Protein AF-A0A699ZE80-F1 (afdb_monomer)

Radius of gyration: 37.8 Å; Cα contacts (8 Å, |Δi|>4): 575; chains: 1; bounding box: 116×51×112 Å

Nearest PDB structures (foldseek):
  4u6u-assembly2_D  TM=6.918E-01  e=7.369E-02  Kluyveromyces lactis
  7l5e-assembly1_C  TM=1.683E-01  e=4.885E-02  Saccharomyces cerevisiae
  6q82-assembly1_A  TM=1.483E-01  e=2.665E+00  Saccharomyces cerevisiae S288C
  6w2r-assembly4_D  TM=2.252E-01  e=9.498E+00  synthetic construct

Mean predicted aligned error: 16.9 Å

Solvent-accessible surface area (backbone atoms only — not comparable to full-atom values): 31703 Å² total; per-residue (Å²): 132,82,75,77,85,69,81,75,60,54,49,60,53,28,34,53,55,40,56,50,52,56,53,53,76,74,46,94,58,92,87,40,70,70,54,57,57,50,48,54,49,51,53,53,50,49,53,52,50,50,51,55,32,48,53,38,29,54,54,11,52,77,66,69,32,61,67,42,33,45,52,23,50,46,24,29,48,38,55,78,34,41,55,61,54,51,54,51,50,55,51,51,45,47,51,52,37,48,51,36,47,50,54,32,67,32,50,78,77,42,66,65,52,79,59,37,42,58,58,30,36,59,71,69,70,47,80,79,86,66,101,67,82,68,67,94,62,73,59,55,59,32,52,52,47,35,58,47,28,50,49,53,26,45,50,42,48,36,52,43,45,51,42,47,33,52,51,50,56,38,28,67,71,40,51,44,94,84,82,61,50,47,48,36,66,73,66,35,55,98,91,51,73,53,69,35,55,56,49,47,58,50,47,38,48,51,49,22,53,55,42,48,60,49,52,47,93,38,98,86,48,37,43,59,34,44,42,48,30,68,42,36,56,59,52,54,38,50,54,51,51,39,50,52,50,40,37,59,78,35,62,43,94,98,47,83,41,46,58,59,84,76,52,53,58,54,53,56,54,25,41,43,65,41,49,52,52,30,52,52,49,52,37,49,56,38,42,50,31,36,41,69,21,43,74,69,45,102,85,60,78,63,49,69,68,40,44,49,50,28,51,49,51,49,49,52,53,45,58,60,24,58,80,34,74,71,48,27,53,55,42,47,55,38,48,50,53,33,52,51,50,40,51,54,36,52,57,70,57,44,62,81,63,69,71,59,70,64,81,57,94,94,59,79,79,49,76,46,40,48,47,40,52,50,50,51,52,46,52,49,58,56,55,52,39,67,74,44,45,60,59,56,49,55,52,48,52,53,40,51,54,30,57,56,48,56,76,76,58,55,52,46,75,67,44,52,48,62,68,40,76,80,54,85,84,89,73,98,73,75,68,51,68,49,52,50,53,36,39,50,50,47,46,48,46,25,68,70,50,44,64,70,41,89,74,51,58,33,93,91,48,93,43,62,59,25,56,52,27,43,52,49,39,39,47,55,47,47,52,48,50,49,52,65,26,43,46,39,52,74,51,77,81,56,52,78,42,75,67,29,51,50,51,52,54,45,42,49,50,53,48,50,49,41,34,37,77,40,46,35,60,51,83,79,51,48,62,41,45,48,28,49,53,34,50,59,55,51,77,75,47,55,78,83,56,50,84,74,38,76,52,59,76,59,42,58,70,71,48,52,51,34,45,51,55,25,46,52,70,57,58,68,82,67,85,82,128

Organism: Haematococcus lacustris (NCBI:txid44745)

Secondary structure (DSSP, 8-state):
-PPP-----HHHHHHHHHHHHHHHHHS--TT-HHHHHHHHHHHHHHHHHHHHHHHHHHHHHHTT-HHHHHHHHHHHHHTT-HHHHHHHHHHHHHHHHHHHHHHHH-HHHHT--HHHHHHHHHHTT----SS-PPPTTHHHHHHHHHHHHHHHHHHHHHHHHHHHHHHHHHHHH-B-TTT--BHHHHHS-TTSPPHHHHHHHHHHHHHHHHHHHHHS--TTTHHHHHHHHHTHHHHHHHHHHHHHHHHHHH--TTS--SS-TTHHHHHHHTTHHHHHHHHHHHHHHHHHHHHHH----TT-PPPHHHHHHHHHHHHHHHHHTTTSHHHHHHHHHHHHHHHHHHHHHHHHHS--SHHHH---TT-PPPHHHHHHHHHHHHHHHHHHHHTTHHHHHHHHHHHHHHHHGGGGS--SHHHHHHHHTTSSS--S-SPPHHHHHHHHHHHHHHHHTGGGSSS-SBTTB--HHHHHHHHHHHHHHHHHHHHHHHHHHHT-S----HHHHHHHHHHHHHHHHHHHHHT--GGGG-HHHHHHHHHHHHHHS-HHHHTT-GGGGGS-HHHHHHHHHHHHTTS--PPP-

pLDDT: mean 79.64, std 15.74, range [30.47, 97.5]

Structure (mmCIF, N/CA/C/O backbone):
data_AF-A0A699ZE80-F1
#
_entry.id   AF-A0A699ZE80-F1
#
loop_
_atom_site.group_PDB
_atom_site.id
_atom_site.type_symbol
_atom_site.label_atom_id
_atom_site.label_alt_id
_atom_site.label_comp_id
_atom_site.label_asym_id
_atom_site.label_entity_id
_atom_site.label_seq_id
_atom_site.pdbx_PDB_ins_code
_atom_site.Cartn_x
_atom_site.Cartn_y
_atom_site.Cartn_z
_atom_site.occupancy
_atom_site.B_iso_or_equiv
_atom_site.auth_seq_id
_atom_site.auth_comp_id
_atom_site.auth_asym_id
_atom_site.auth_atom_id
_atom_site.pdbx_PDB_model_num
ATOM 1 N N . MET A 1 1 ? -26.820 20.367 56.485 1.00 33.31 1 MET A N 1
ATOM 2 C CA . MET A 1 1 ? -25.662 19.453 56.418 1.00 33.31 1 MET A CA 1
ATOM 3 C C . MET A 1 1 ? -25.793 18.690 55.117 1.00 33.31 1 MET A C 1
ATOM 5 O O . MET A 1 1 ? -26.601 17.780 55.028 1.00 33.31 1 MET A O 1
ATOM 9 N N . THR A 1 2 ? -25.127 19.168 54.071 1.00 32.97 2 THR A N 1
ATOM 10 C CA . THR A 1 2 ? -25.056 18.485 52.777 1.00 32.97 2 THR A CA 1
ATOM 11 C C . THR A 1 2 ? -24.310 17.176 52.990 1.00 32.97 2 THR A C 1
ATOM 13 O O . THR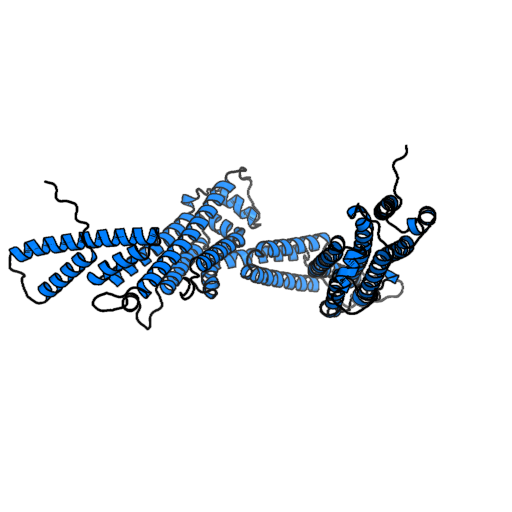 A 1 2 ? -23.172 17.200 53.460 1.00 32.97 2 THR A O 1
ATOM 16 N N . ALA A 1 3 ? -24.976 16.049 52.736 1.00 30.47 3 ALA A N 1
ATOM 17 C CA . ALA A 1 3 ? -24.352 14.738 52.813 1.00 30.47 3 ALA A CA 1
ATOM 18 C C . ALA A 1 3 ? -23.072 14.742 51.956 1.00 30.47 3 ALA A C 1
ATOM 20 O O . ALA A 1 3 ? -23.092 15.307 50.857 1.00 30.47 3 ALA A O 1
ATOM 21 N N . PRO A 1 4 ? -21.954 14.174 52.441 1.00 36.81 4 PRO A N 1
ATOM 22 C CA . PRO A 1 4 ? -20.787 13.986 51.596 1.00 36.81 4 PRO A CA 1
ATOM 23 C C . PRO A 1 4 ? -21.235 13.168 50.384 1.00 36.81 4 PRO A C 1
ATOM 25 O O . PRO A 1 4 ? -21.948 12.179 50.547 1.00 36.81 4 PRO A O 1
ATOM 28 N N . THR A 1 5 ? -20.860 13.596 49.180 1.00 41.50 5 THR A N 1
ATOM 29 C CA . THR A 1 5 ? -21.038 12.833 47.941 1.00 41.50 5 THR A CA 1
ATOM 30 C C . THR A 1 5 ? -20.258 11.530 48.079 1.00 41.50 5 THR A C 1
ATOM 32 O O . THR A 1 5 ? -19.091 11.446 47.700 1.00 41.50 5 THR A O 1
ATOM 35 N N . SER A 1 6 ? -20.870 10.533 48.715 1.00 46.28 6 SER A N 1
ATOM 36 C CA . SER A 1 6 ? -20.367 9.174 48.780 1.00 46.28 6 SER A CA 1
ATOM 37 C C . SER A 1 6 ? -20.210 8.718 47.341 1.00 46.28 6 SER A C 1
ATOM 39 O O . SER A 1 6 ? -21.199 8.672 46.609 1.00 46.28 6 SER A O 1
ATOM 41 N N . THR A 1 7 ? -18.979 8.444 46.917 1.00 60.72 7 THR A N 1
ATOM 42 C CA . THR A 1 7 ? -18.695 7.816 45.625 1.00 60.72 7 THR A CA 1
ATOM 43 C C . THR A 1 7 ? -19.565 6.574 45.513 1.00 60.72 7 THR A C 1
ATOM 45 O O . THR A 1 7 ? -19.347 5.607 46.246 1.00 60.72 7 THR A O 1
ATOM 48 N N . LEU A 1 8 ? -20.600 6.649 44.678 1.00 68.88 8 LEU A N 1
ATOM 49 C CA . LEU A 1 8 ? -21.553 5.567 44.492 1.00 68.88 8 LEU A CA 1
ATOM 50 C C . LEU A 1 8 ? -20.787 4.340 43.989 1.00 68.88 8 LEU A C 1
ATOM 52 O O . LEU A 1 8 ? -20.080 4.410 42.985 1.00 68.88 8 LEU A O 1
ATOM 56 N N . ASP A 1 9 ? -20.917 3.216 44.689 1.00 84.06 9 ASP A N 1
ATOM 57 C CA . ASP A 1 9 ? -20.348 1.945 44.245 1.00 84.06 9 ASP A CA 1
ATOM 58 C C . ASP A 1 9 ? -21.250 1.363 43.147 1.00 84.06 9 ASP A C 1
ATOM 60 O O . ASP A 1 9 ? -22.188 0.607 43.415 1.00 84.06 9 ASP A O 1
ATOM 64 N N . LEU A 1 10 ? -21.005 1.797 41.906 1.00 87.44 10 LEU A N 1
ATOM 65 C CA . LEU A 1 10 ? -21.834 1.470 40.742 1.00 87.44 10 LEU A CA 1
ATOM 66 C C . LEU A 1 10 ? -22.014 -0.041 40.525 1.00 87.44 10 LEU A C 1
ATOM 68 O O . LEU A 1 10 ? -23.152 -0.458 40.307 1.00 87.44 10 LEU A O 1
ATOM 72 N N . PRO A 1 11 ? -20.969 -0.892 40.634 1.00 86.81 11 PRO A N 1
ATOM 73 C CA . PRO A 1 11 ? -21.143 -2.339 40.528 1.00 86.81 11 PRO A CA 1
ATOM 74 C C . PRO A 1 11 ? -22.107 -2.918 41.568 1.00 86.81 11 PRO A C 1
ATOM 76 O O . PRO A 1 11 ? -22.908 -3.793 41.232 1.00 86.81 11 PRO A O 1
ATOM 79 N N . LYS A 1 12 ? -22.058 -2.440 42.819 1.00 88.00 12 LYS A N 1
ATOM 80 C CA . LYS A 1 12 ? -22.982 -2.899 43.870 1.00 88.00 12 LYS A CA 1
ATOM 81 C C . LYS A 1 12 ? -24.406 -2.421 43.623 1.00 88.00 12 LYS A C 1
ATOM 83 O O . LYS A 1 12 ? -25.328 -3.218 43.759 1.00 88.00 12 LYS A O 1
ATOM 88 N N . ALA A 1 13 ? -24.580 -1.156 43.238 1.00 88.81 13 ALA A N 1
ATOM 89 C CA . ALA A 1 13 ? -25.892 -0.604 42.910 1.00 88.81 13 ALA A CA 1
ATOM 90 C C . ALA A 1 13 ? -26.557 -1.387 41.766 1.00 88.81 13 ALA A C 1
ATOM 92 O O . ALA A 1 13 ? -27.707 -1.793 41.892 1.00 88.81 13 ALA A O 1
ATOM 93 N N . ALA A 1 14 ? -25.806 -1.682 40.701 1.00 90.56 14 ALA A N 1
ATOM 94 C CA . ALA A 1 14 ? -26.273 -2.510 39.593 1.00 90.56 14 ALA A CA 1
ATOM 95 C C . ALA A 1 14 ? -26.729 -3.901 40.037 1.00 90.56 14 ALA A C 1
ATOM 97 O O . ALA A 1 14 ? -27.809 -4.341 39.656 1.00 90.56 14 ALA A O 1
ATOM 98 N N . LYS A 1 15 ? -25.938 -4.570 40.883 1.00 89.19 15 LYS A N 1
ATOM 99 C CA . LYS A 1 15 ? -26.291 -5.900 41.378 1.00 89.19 15 LYS A CA 1
ATOM 100 C C . LYS A 1 15 ? -27.582 -5.879 42.202 1.00 89.19 15 LYS A C 1
ATOM 102 O O . LYS A 1 15 ? -28.458 -6.699 41.966 1.00 89.19 15 LYS A O 1
ATOM 107 N N . LEU A 1 16 ? -27.721 -4.919 43.121 1.00 90.06 16 LEU A N 1
ATOM 108 C CA . LEU A 1 16 ? -28.933 -4.774 43.935 1.00 90.06 16 LEU A CA 1
ATOM 109 C C . LEU A 1 16 ? -30.175 -4.542 43.068 1.00 90.06 16 LEU A C 1
ATOM 111 O O . LEU A 1 16 ? -31.217 -5.126 43.335 1.00 90.06 16 LEU A O 1
ATOM 115 N N . ILE A 1 17 ? -30.063 -3.728 42.015 1.00 89.75 17 ILE A N 1
ATOM 116 C CA . ILE A 1 17 ? -31.164 -3.486 41.073 1.00 89.75 17 ILE A CA 1
ATOM 117 C C . ILE A 1 17 ? -31.599 -4.788 40.390 1.00 89.75 17 ILE A C 1
ATOM 119 O O . ILE A 1 17 ? -32.796 -5.039 40.266 1.00 89.75 17 ILE A O 1
ATOM 123 N N . THR A 1 18 ? -30.652 -5.618 39.958 1.00 88.50 18 THR A N 1
ATOM 124 C CA . THR A 1 18 ? -30.948 -6.903 39.308 1.00 88.50 18 THR A CA 1
ATOM 125 C C . THR A 1 18 ? -31.530 -7.918 40.284 1.00 88.50 18 THR A C 1
ATOM 127 O O . THR A 1 18 ? -32.530 -8.556 39.965 1.00 88.50 18 THR A O 1
ATOM 130 N N . ASP A 1 19 ? -30.987 -8.003 41.500 1.00 88.25 19 ASP A N 1
ATOM 131 C CA . ASP A 1 19 ? -31.519 -8.869 42.556 1.00 88.25 19 ASP A CA 1
ATOM 132 C C . ASP A 1 19 ? -32.973 -8.479 42.902 1.00 88.25 19 ASP A C 1
ATOM 134 O O . ASP A 1 19 ? -33.836 -9.350 43.014 1.00 88.25 19 ASP A O 1
ATOM 138 N N . ILE A 1 20 ? -33.282 -7.176 42.995 1.00 87.25 20 ILE A N 1
ATOM 139 C CA . ILE A 1 20 ? -34.652 -6.690 43.236 1.00 87.25 20 ILE A CA 1
ATOM 140 C C . ILE A 1 20 ? -35.581 -7.061 42.073 1.00 87.25 20 ILE A C 1
ATOM 142 O O . ILE A 1 20 ? -36.673 -7.572 42.311 1.00 87.25 20 ILE A O 1
ATOM 146 N N . LYS A 1 21 ? -35.148 -6.868 40.820 1.00 85.25 21 LYS A N 1
ATOM 147 C CA . LYS A 1 21 ? -35.933 -7.262 39.636 1.00 85.25 21 LYS A CA 1
ATOM 148 C C . LYS A 1 21 ? -36.210 -8.765 39.591 1.00 85.25 21 LYS A C 1
ATOM 150 O O . LYS A 1 21 ? -37.293 -9.167 39.181 1.00 85.25 21 LYS A O 1
ATOM 155 N N . ALA A 1 22 ? -35.256 -9.596 40.010 1.00 84.94 22 ALA A N 1
ATOM 156 C CA . ALA A 1 22 ? -35.443 -11.043 40.071 1.00 84.94 22 ALA A CA 1
ATOM 157 C C . ALA A 1 22 ? -36.482 -11.447 41.131 1.00 84.94 22 ALA A C 1
ATOM 159 O O . ALA A 1 22 ? -37.268 -12.366 40.899 1.00 84.94 22 ALA A O 1
ATOM 160 N N . VAL A 1 23 ? -36.514 -10.751 42.274 1.00 84.44 23 VAL A N 1
ATOM 161 C CA . VAL A 1 23 ? -37.529 -10.961 43.321 1.00 84.44 23 VAL A CA 1
ATOM 162 C C . VAL A 1 23 ? -38.911 -10.506 42.850 1.00 84.44 23 VAL A C 1
ATOM 164 O O . VAL A 1 23 ? -39.877 -11.245 43.035 1.00 84.44 23 VAL A O 1
ATOM 167 N N . ASP A 1 24 ? -38.998 -9.340 42.208 1.00 80.25 24 ASP A N 1
ATOM 168 C CA . ASP A 1 24 ? -40.243 -8.792 41.653 1.00 80.25 24 ASP A CA 1
ATOM 169 C C . ASP A 1 24 ? -40.823 -9.686 40.541 1.00 80.25 24 ASP A C 1
ATOM 171 O O . ASP A 1 24 ? -42.016 -9.949 40.500 1.00 80.25 24 ASP A O 1
ATOM 175 N N . ALA A 1 25 ? -39.977 -10.275 39.690 1.00 78.75 25 ALA A N 1
ATOM 176 C CA . ALA A 1 25 ? -40.425 -11.232 38.674 1.00 78.75 25 ALA A CA 1
ATOM 177 C C . ALA A 1 25 ? -40.926 -12.573 39.256 1.00 78.75 25 ALA A C 1
ATOM 179 O O . ALA A 1 25 ? -41.648 -13.309 38.581 1.00 78.75 25 ALA A O 1
ATOM 180 N N . GLY A 1 26 ? -40.519 -12.923 40.482 1.00 74.81 26 GLY A N 1
ATOM 181 C CA . GLY A 1 26 ? -40.865 -14.186 41.139 1.00 74.81 26 GLY A CA 1
ATOM 182 C C . GLY A 1 26 ? -42.180 -14.162 41.924 1.00 74.81 26 GLY A C 1
ATOM 183 O O . GLY A 1 26 ? -42.670 -15.226 42.307 1.00 74.81 26 GLY A O 1
ATOM 184 N N . MET A 1 27 ? -42.751 -12.983 42.184 1.00 75.19 27 MET A N 1
ATOM 185 C CA . MET A 1 27 ? -43.961 -12.807 42.992 1.00 75.19 27 MET A CA 1
ATOM 186 C C . MET A 1 27 ? -44.823 -11.667 42.436 1.00 75.19 27 MET A C 1
ATOM 188 O O . MET A 1 27 ? -44.313 -10.613 42.092 1.00 75.19 27 MET A O 1
ATOM 192 N N . ASP A 1 28 ? -46.143 -11.855 42.356 1.00 71.81 28 ASP A N 1
ATOM 193 C CA . ASP A 1 28 ? -47.038 -10.819 41.828 1.00 71.81 28 ASP A CA 1
ATOM 194 C C . ASP A 1 28 ? -47.339 -9.747 42.893 1.00 71.81 28 ASP A C 1
ATOM 196 O O . ASP A 1 28 ? -48.127 -9.972 43.816 1.00 71.81 28 ASP A O 1
ATOM 200 N N . PHE A 1 29 ? -46.697 -8.581 42.768 1.00 74.88 29 PHE A N 1
ATOM 201 C CA . PHE A 1 29 ? -46.868 -7.427 43.661 1.00 74.88 29 PHE A CA 1
ATOM 202 C C . PHE A 1 29 ? -47.689 -6.276 43.046 1.00 74.88 29 PHE A C 1
ATOM 204 O O . PHE A 1 29 ? -47.743 -5.186 43.618 1.00 74.88 29 PHE A O 1
ATOM 211 N N . THR A 1 30 ? -48.369 -6.499 41.912 1.00 68.19 30 THR A N 1
ATOM 212 C CA . THR A 1 30 ? -48.980 -5.441 41.073 1.00 68.19 30 THR A CA 1
ATOM 213 C C . THR A 1 30 ? -50.065 -4.566 41.726 1.00 68.19 30 THR A C 1
ATOM 215 O O . THR A 1 30 ? -50.454 -3.564 41.133 1.00 68.19 30 THR A O 1
ATOM 218 N N . ASN A 1 31 ? -50.525 -4.867 42.947 1.00 71.50 31 ASN A N 1
ATOM 219 C CA . ASN A 1 31 ? -51.572 -4.110 43.658 1.00 71.50 31 ASN A CA 1
ATOM 220 C C . ASN A 1 31 ? -51.124 -3.523 45.011 1.00 71.50 31 ASN A C 1
ATOM 222 O O . ASN A 1 31 ? -51.963 -3.212 45.857 1.00 71.50 31 ASN A O 1
ATOM 226 N N . ILE A 1 32 ? -49.816 -3.410 45.254 1.00 79.50 32 ILE A N 1
ATOM 227 C CA . ILE A 1 32 ? -49.281 -2.828 46.491 1.00 79.50 32 ILE A CA 1
ATOM 228 C C . ILE A 1 32 ? -48.733 -1.431 46.184 1.00 79.50 32 ILE A C 1
ATOM 230 O O . ILE A 1 32 ? -47.672 -1.308 45.579 1.00 79.50 32 ILE A O 1
ATOM 234 N N . ASP A 1 33 ? -49.423 -0.381 46.638 1.00 76.69 33 ASP A N 1
ATOM 235 C CA . ASP A 1 33 ? -49.076 1.024 46.343 1.00 76.69 33 ASP A CA 1
ATOM 236 C C . ASP A 1 33 ? -47.615 1.380 46.684 1.00 76.69 33 ASP A C 1
ATOM 238 O O . ASP A 1 33 ? -46.946 2.071 45.918 1.00 76.69 33 ASP A O 1
ATOM 242 N N . VAL A 1 34 ? -47.089 0.842 47.791 1.00 78.06 34 VAL A N 1
ATOM 243 C CA . VAL A 1 34 ? -45.687 1.034 48.213 1.00 78.06 34 VAL A CA 1
ATOM 244 C C . VAL A 1 34 ? -44.706 0.445 47.192 1.00 78.06 34 VAL A C 1
ATOM 246 O O . VAL A 1 34 ? -43.688 1.055 46.884 1.00 78.06 34 VAL A O 1
ATOM 249 N N . VAL A 1 35 ? -45.034 -0.715 46.613 1.00 78.19 35 VAL A N 1
ATOM 250 C CA . VAL A 1 35 ? -44.192 -1.368 45.600 1.00 78.19 35 VAL A CA 1
ATOM 251 C C . VAL A 1 35 ? -44.218 -0.580 44.292 1.00 78.19 35 VAL A C 1
ATOM 253 O O . VAL A 1 35 ? -43.193 -0.483 43.625 1.00 78.19 35 VAL A O 1
ATOM 256 N N . VAL A 1 36 ? -45.348 0.036 43.930 1.00 77.31 36 VAL A N 1
ATOM 257 C CA . VAL A 1 36 ? -45.452 0.877 42.724 1.00 77.31 36 VAL A CA 1
ATOM 258 C C . VAL A 1 36 ? -44.564 2.125 42.833 1.00 77.31 36 VAL A C 1
ATOM 260 O O . VAL A 1 36 ? -43.863 2.460 41.875 1.00 77.31 36 VAL A O 1
ATOM 263 N N . GLU A 1 37 ? -44.547 2.787 43.994 1.00 77.31 37 GLU A N 1
ATOM 264 C CA . GLU A 1 37 ? -43.677 3.946 44.253 1.00 77.31 37 GLU A CA 1
ATOM 265 C C . GLU A 1 37 ? -42.187 3.554 44.233 1.00 77.31 37 GLU A C 1
ATOM 267 O O . GLU A 1 37 ? -41.382 4.186 43.537 1.00 77.31 37 GLU A O 1
ATOM 272 N N . ASP A 1 38 ? -41.830 2.445 44.890 1.00 84.25 38 ASP A N 1
ATOM 273 C CA . ASP A 1 38 ? -40.461 1.916 44.893 1.00 84.25 38 ASP A CA 1
ATOM 274 C C . ASP A 1 38 ? -40.019 1.427 43.501 1.00 84.25 38 ASP A C 1
ATOM 276 O O . ASP A 1 38 ? -38.859 1.592 43.122 1.00 84.25 38 ASP A O 1
ATOM 280 N N . THR A 1 39 ? -40.935 0.900 42.682 1.00 82.38 39 THR A N 1
ATOM 281 C CA . THR A 1 39 ? -40.650 0.478 41.298 1.00 82.38 39 THR A CA 1
ATOM 282 C C . THR A 1 39 ? -40.230 1.664 40.434 1.00 82.38 39 THR A C 1
ATOM 284 O O . THR A 1 39 ? -39.253 1.568 39.683 1.00 82.38 39 THR A O 1
ATOM 287 N N . ALA A 1 40 ? -40.919 2.803 40.555 1.00 84.06 40 ALA A N 1
ATOM 288 C CA . ALA A 1 40 ? -40.547 4.026 39.846 1.00 84.06 40 ALA A CA 1
ATOM 289 C C . ALA A 1 40 ? -39.156 4.525 40.279 1.00 84.06 40 ALA A C 1
ATOM 291 O O . ALA A 1 40 ? -38.337 4.905 39.435 1.00 84.06 40 ALA A O 1
ATOM 292 N N . PHE A 1 41 ? -38.853 4.454 41.580 1.00 87.75 41 PHE A N 1
ATOM 293 C CA . PHE A 1 41 ? -37.524 4.763 42.108 1.00 87.75 41 PHE A CA 1
ATOM 294 C C . PHE A 1 41 ? -36.442 3.818 41.555 1.00 87.75 41 PHE A C 1
ATOM 296 O O . PHE A 1 41 ? -35.403 4.289 41.089 1.00 87.75 41 PHE A O 1
ATOM 303 N N . ILE A 1 42 ? -36.684 2.502 41.535 1.00 86.75 42 ILE A N 1
ATOM 304 C CA . ILE A 1 42 ? -35.738 1.499 41.016 1.00 86.75 42 ILE A CA 1
ATOM 305 C C . ILE A 1 42 ? -35.471 1.716 39.524 1.00 86.75 42 ILE A C 1
ATOM 307 O O . ILE A 1 42 ? -34.323 1.618 39.086 1.00 86.75 42 ILE A O 1
ATOM 311 N N . GLN A 1 43 ? -36.496 2.045 38.735 1.00 86.56 43 GLN A N 1
ATOM 312 C CA . GLN A 1 43 ? -36.331 2.363 37.314 1.00 86.56 43 GLN A CA 1
ATOM 313 C C . GLN A 1 43 ? -35.481 3.623 37.107 1.00 86.56 43 GLN A C 1
ATOM 315 O O . GLN A 1 43 ? -34.558 3.608 36.289 1.00 86.56 43 GLN A O 1
ATOM 320 N N . ALA A 1 44 ? -35.731 4.688 37.875 1.00 87.94 44 ALA A N 1
ATOM 321 C CA . ALA A 1 44 ? -34.932 5.912 37.817 1.00 87.94 44 ALA A CA 1
ATOM 322 C C . ALA A 1 44 ? -33.473 5.674 38.259 1.00 87.94 44 ALA A C 1
ATOM 324 O O . ALA A 1 44 ? -32.532 6.160 37.622 1.00 87.94 44 ALA A O 1
ATOM 325 N N . ALA A 1 45 ? -33.265 4.877 39.311 1.00 88.31 45 ALA A N 1
ATOM 326 C CA . ALA A 1 45 ? -31.939 4.476 39.770 1.00 88.31 45 ALA A CA 1
ATOM 327 C C . ALA A 1 45 ? -31.206 3.632 38.714 1.00 88.31 45 ALA A C 1
ATOM 329 O O . ALA A 1 45 ? -30.033 3.881 38.444 1.00 88.31 45 ALA A O 1
ATOM 330 N N . ALA A 1 46 ? -31.896 2.690 38.061 1.00 87.75 46 ALA A N 1
ATOM 331 C CA . ALA A 1 46 ? -31.339 1.889 36.972 1.00 87.75 46 ALA A CA 1
ATOM 332 C C . ALA A 1 46 ? -30.906 2.754 35.785 1.00 87.75 46 ALA A C 1
ATOM 334 O O . ALA A 1 46 ? -29.787 2.587 35.303 1.00 87.75 46 ALA A O 1
ATOM 335 N N . ALA A 1 47 ? -31.735 3.716 35.370 1.00 89.44 47 ALA A N 1
ATOM 336 C CA . ALA A 1 47 ? -31.381 4.666 34.318 1.00 89.44 47 ALA A CA 1
ATOM 337 C C . ALA A 1 47 ? -30.140 5.497 34.694 1.00 89.44 47 ALA A C 1
ATOM 339 O O . ALA A 1 47 ? -29.216 5.630 33.895 1.00 89.44 47 ALA A O 1
ATOM 340 N N . THR A 1 48 ? -30.067 5.974 35.941 1.00 90.62 48 THR A N 1
ATOM 341 C CA . THR A 1 48 ? -28.917 6.745 36.444 1.00 90.62 48 THR A CA 1
ATOM 342 C C . THR A 1 48 ? -27.629 5.913 36.454 1.00 90.62 48 THR A C 1
ATOM 344 O O . THR A 1 48 ? -26.575 6.385 36.030 1.00 90.62 48 THR A O 1
ATOM 347 N N . VAL A 1 49 ? -27.695 4.659 36.919 1.00 91.75 49 VAL A N 1
ATOM 348 C CA . VAL A 1 49 ? -26.538 3.747 36.940 1.00 91.75 49 VAL A CA 1
ATOM 349 C C . VAL A 1 49 ? -26.092 3.406 35.519 1.00 91.75 49 VAL A C 1
ATOM 351 O O . VAL A 1 49 ? -24.892 3.402 35.256 1.00 91.75 49 VAL A O 1
ATOM 354 N N . GLN A 1 50 ? -27.026 3.169 34.593 1.00 90.75 50 GLN A N 1
ATOM 355 C CA . GLN A 1 50 ? -26.720 2.935 33.178 1.00 90.75 50 GLN A CA 1
ATOM 356 C C . GLN A 1 50 ? -26.046 4.143 32.524 1.00 90.75 50 GLN A C 1
ATOM 358 O O . GLN A 1 50 ? -25.056 3.974 31.816 1.00 90.75 50 GLN A O 1
ATOM 363 N N . GLU A 1 51 ? -26.548 5.356 32.764 1.00 91.12 51 GLU A N 1
ATOM 364 C CA . GLU A 1 51 ? -25.976 6.586 32.212 1.00 91.12 51 GLU A CA 1
ATOM 365 C C . GLU A 1 51 ? -24.549 6.813 32.726 1.00 91.12 51 GLU A C 1
ATOM 367 O O . GLU A 1 51 ? -23.632 7.052 31.938 1.00 91.12 51 GLU A O 1
ATOM 372 N N . GLN A 1 52 ? -24.328 6.641 34.032 1.00 90.75 52 GLN A N 1
ATOM 373 C CA . GLN A 1 52 ? -22.996 6.751 34.628 1.00 90.75 52 GLN A CA 1
ATOM 374 C C . GLN A 1 52 ? -22.054 5.639 34.149 1.00 90.75 52 GLN A C 1
ATOM 376 O O . GLN A 1 52 ? -20.875 5.898 33.910 1.00 90.75 52 GLN A O 1
ATOM 381 N N . ALA A 1 53 ? -22.555 4.413 33.962 1.00 91.81 53 ALA A N 1
ATOM 382 C CA . ALA A 1 53 ? -21.779 3.307 33.407 1.00 91.81 53 ALA A CA 1
ATOM 383 C C . ALA A 1 53 ? -21.381 3.561 31.952 1.00 91.81 53 ALA A C 1
ATOM 385 O O . ALA A 1 53 ? -20.243 3.283 31.578 1.00 91.81 53 ALA A O 1
ATOM 386 N N . LYS A 1 54 ? -22.288 4.125 31.147 1.00 91.81 54 LYS A N 1
ATOM 387 C CA . LYS A 1 54 ? -22.012 4.505 29.761 1.00 91.81 54 LYS A CA 1
ATOM 388 C C . LYS A 1 54 ? -20.966 5.616 29.698 1.00 91.81 54 LYS A C 1
ATOM 390 O O . LYS A 1 54 ? -19.975 5.451 29.002 1.00 91.81 54 LYS A O 1
ATOM 395 N N . ALA A 1 55 ? -21.123 6.678 30.487 1.00 91.50 55 ALA A N 1
ATOM 396 C CA . ALA A 1 55 ? -20.139 7.758 30.555 1.00 91.50 55 ALA A CA 1
ATOM 397 C C . ALA A 1 55 ? -18.756 7.255 31.012 1.00 91.50 55 ALA A C 1
ATOM 399 O O . ALA A 1 55 ? -17.735 7.642 30.449 1.00 91.50 55 ALA A O 1
ATOM 400 N N . ALA A 1 56 ? -18.713 6.350 31.997 1.00 91.19 56 ALA A N 1
ATOM 401 C CA . ALA A 1 56 ? -17.469 5.731 32.453 1.00 91.19 56 ALA A CA 1
ATOM 402 C C . ALA A 1 56 ? -16.851 4.788 31.407 1.00 91.19 56 ALA A C 1
ATOM 404 O O . ALA A 1 56 ? -15.624 4.669 31.343 1.00 91.19 56 ALA A O 1
ATOM 405 N N . LEU A 1 57 ? -17.680 4.109 30.603 1.00 93.56 57 LEU A N 1
ATOM 406 C CA . LEU A 1 57 ? -17.219 3.307 29.475 1.00 93.56 57 LEU A CA 1
ATOM 407 C C . LEU A 1 57 ? -16.613 4.213 28.405 1.00 93.56 57 LEU A C 1
ATOM 409 O O . LEU A 1 57 ? -15.463 3.991 28.049 1.00 93.56 57 LEU A O 1
ATOM 413 N N . ASP A 1 58 ? -17.326 5.251 27.969 1.00 91.88 58 ASP A N 1
ATOM 414 C CA . ASP A 1 58 ? -16.863 6.210 26.960 1.00 91.88 58 ASP A CA 1
ATOM 415 C C . ASP A 1 58 ? -15.534 6.862 27.386 1.00 91.88 58 ASP A C 1
ATOM 417 O O . ASP A 1 58 ? -14.537 6.768 26.671 1.00 91.88 58 ASP A O 1
ATOM 421 N N . GLU A 1 59 ? -15.458 7.400 28.609 1.00 91.50 59 GLU A N 1
ATOM 422 C CA . GLU A 1 59 ? -14.222 7.981 29.157 1.00 91.50 59 GLU A CA 1
ATOM 423 C C . GLU A 1 59 ? -13.094 6.933 29.272 1.00 91.50 59 GLU A C 1
ATOM 425 O O . GLU A 1 59 ? -11.912 7.211 29.037 1.00 91.50 59 GLU A O 1
ATOM 430 N N . GLY A 1 60 ? -13.448 5.699 29.643 1.00 91.50 60 GLY A N 1
ATOM 431 C CA . GLY A 1 60 ? -12.519 4.579 29.719 1.00 91.50 60 GLY A CA 1
ATOM 432 C C . GLY A 1 60 ? -11.926 4.210 28.360 1.00 91.50 60 GLY A C 1
ATOM 433 O O . GLY A 1 60 ? -10.729 3.923 28.288 1.00 91.50 60 GLY A O 1
ATOM 434 N N . MET A 1 61 ? -12.740 4.246 27.306 1.00 92.94 61 MET A N 1
ATOM 435 C CA . MET A 1 61 ? -12.339 3.973 25.928 1.00 92.94 61 MET A CA 1
ATOM 436 C C . MET A 1 61 ? -11.472 5.107 25.370 1.00 92.94 61 MET A C 1
ATOM 438 O O . MET A 1 61 ? -10.405 4.832 24.825 1.00 92.94 61 MET A O 1
ATOM 442 N N . GLU A 1 62 ? -11.850 6.370 25.594 1.00 90.81 62 GLU A N 1
ATOM 443 C CA . GLU A 1 62 ? -11.067 7.548 25.184 1.00 90.81 62 GLU A CA 1
ATOM 444 C C . GLU A 1 62 ? -9.663 7.558 25.803 1.00 90.81 62 GLU A C 1
ATOM 446 O O . GLU A 1 62 ? -8.669 7.806 25.120 1.00 90.81 62 GLU A O 1
ATOM 451 N N . CYS A 1 63 ? -9.563 7.237 27.096 1.00 93.00 63 CYS A N 1
ATOM 452 C CA . CYS A 1 63 ? -8.286 7.190 27.809 1.00 93.00 63 CYS A CA 1
ATOM 453 C C . CYS A 1 63 ? -7.557 5.840 27.683 1.00 93.00 63 CYS A C 1
ATOM 455 O O . CYS A 1 63 ? -6.502 5.666 28.299 1.00 93.00 63 CYS A O 1
ATOM 457 N N . MET A 1 64 ? -8.118 4.861 26.960 1.00 91.25 64 MET A N 1
ATOM 458 C CA . MET A 1 64 ? -7.596 3.489 26.856 1.00 91.25 64 MET A CA 1
ATOM 459 C C . MET A 1 64 ? -7.276 2.860 28.229 1.00 91.25 64 MET A C 1
ATOM 461 O O . MET A 1 64 ? -6.265 2.169 28.412 1.00 91.25 64 MET A O 1
ATOM 465 N N . SER A 1 65 ? -8.133 3.113 29.224 1.00 94.38 65 SER A N 1
ATOM 466 C CA . SER A 1 65 ? -7.940 2.683 30.610 1.00 94.38 65 SER A CA 1
ATOM 467 C C . SER A 1 65 ? -8.617 1.344 30.887 1.00 94.38 65 SER A C 1
ATOM 469 O O . SER A 1 65 ? -9.835 1.260 31.053 1.00 94.38 65 SER A O 1
ATOM 471 N N . GLN A 1 66 ? -7.805 0.298 31.066 1.00 92.81 66 GLN A N 1
ATOM 472 C CA . GLN A 1 66 ? -8.296 -1.057 31.361 1.00 92.81 66 GLN A CA 1
ATOM 473 C C . GLN A 1 66 ? -9.144 -1.111 32.640 1.00 92.81 66 GLN A C 1
ATOM 475 O O . GLN A 1 66 ? -10.108 -1.870 32.713 1.00 92.81 66 GLN A O 1
ATOM 480 N N . ALA A 1 67 ? -8.796 -0.306 33.650 1.00 92.12 67 ALA A N 1
ATOM 481 C CA . ALA A 1 67 ? -9.510 -0.274 34.922 1.00 92.12 67 ALA A CA 1
ATOM 482 C C . ALA A 1 67 ? -10.911 0.336 34.773 1.00 92.12 67 ALA A C 1
ATOM 484 O O . ALA A 1 67 ? -11.878 -0.245 35.266 1.00 92.12 67 ALA A O 1
ATOM 485 N N . LYS A 1 68 ? -11.028 1.466 34.059 1.00 91.50 68 LYS A N 1
ATOM 486 C CA . LYS A 1 68 ? -12.314 2.141 33.824 1.00 91.50 68 LYS A CA 1
ATOM 487 C C . LYS A 1 68 ? -13.227 1.299 32.939 1.00 91.50 68 LYS A C 1
ATOM 489 O O . LYS A 1 68 ? -14.346 1.007 33.352 1.00 91.50 68 LYS A O 1
ATOM 494 N N . VAL A 1 69 ? -12.709 0.810 31.806 1.00 95.25 69 VAL A N 1
ATOM 495 C CA . VAL A 1 69 ? -13.446 -0.087 30.897 1.00 95.25 69 VAL A CA 1
ATOM 496 C C . VAL A 1 69 ? -13.892 -1.335 31.647 1.00 95.25 69 VAL A C 1
ATOM 498 O O . VAL A 1 69 ? -15.069 -1.673 31.649 1.00 95.25 69 VAL A O 1
ATOM 501 N N . GLY A 1 70 ? -12.983 -1.981 32.380 1.00 94.19 70 GLY A N 1
ATOM 502 C CA . GLY A 1 70 ? -13.328 -3.148 33.176 1.00 94.19 70 GLY A CA 1
ATOM 503 C C . GLY A 1 70 ? -14.425 -2.842 34.196 1.00 94.19 70 GLY A C 1
ATOM 504 O O . GLY A 1 70 ? -15.356 -3.633 34.337 1.00 94.19 70 GLY A O 1
ATOM 505 N N . SER A 1 71 ? -14.321 -1.740 34.943 1.00 92.88 71 SER A N 1
ATOM 506 C CA . SER A 1 71 ? -15.330 -1.339 35.935 1.00 92.88 71 SER A CA 1
ATOM 507 C C . SER A 1 71 ? -16.701 -1.119 35.292 1.00 92.88 71 SER A C 1
ATOM 509 O O . SER A 1 71 ? -17.680 -1.683 35.767 1.00 92.88 71 SER A O 1
ATOM 511 N N . ALA A 1 72 ? -16.764 -0.399 34.170 1.00 94.56 72 ALA A N 1
ATOM 512 C CA . ALA A 1 72 ? -18.006 -0.179 33.435 1.00 94.56 72 ALA A CA 1
ATOM 513 C C . ALA A 1 72 ? -18.615 -1.494 32.915 1.00 94.56 72 ALA A C 1
ATOM 515 O O . ALA A 1 72 ? -19.803 -1.737 33.110 1.00 94.56 72 ALA A O 1
ATOM 516 N N . LEU A 1 73 ? -17.801 -2.400 32.355 1.00 95.31 73 LEU A N 1
ATOM 517 C CA . LEU A 1 73 ? -18.274 -3.724 31.928 1.00 95.31 73 LEU A CA 1
ATOM 518 C C . LEU A 1 73 ? -18.833 -4.550 33.090 1.00 95.31 73 LEU A C 1
ATOM 520 O O . LEU A 1 73 ? -19.789 -5.289 32.899 1.00 95.31 73 LEU A O 1
ATOM 524 N N . GLN A 1 74 ? -18.279 -4.409 34.298 1.00 94.56 74 GLN A N 1
ATOM 525 C CA . GLN A 1 74 ? -18.828 -5.077 35.482 1.00 94.56 74 GLN A CA 1
ATOM 526 C C . GLN A 1 74 ? -20.219 -4.549 35.832 1.00 94.56 74 GLN A C 1
ATOM 528 O O . GLN A 1 74 ? -21.086 -5.330 36.208 1.00 94.56 74 GLN A O 1
ATOM 533 N N . VAL A 1 75 ? -20.435 -3.238 35.706 1.00 94.50 75 VAL A N 1
ATOM 534 C CA . VAL A 1 75 ? -21.750 -2.627 35.933 1.00 94.50 75 VAL A CA 1
ATOM 535 C C . VAL A 1 75 ? -22.761 -3.166 34.919 1.00 94.50 75 VAL A C 1
ATOM 537 O O . VAL A 1 75 ? -23.834 -3.604 35.318 1.00 94.50 75 VAL A O 1
ATOM 540 N N . PHE A 1 76 ? -22.401 -3.223 33.633 1.00 94.69 76 PHE A N 1
ATOM 541 C CA . PHE A 1 76 ? -23.278 -3.771 32.592 1.00 94.69 76 PHE A CA 1
ATOM 542 C C . PHE A 1 76 ? -23.516 -5.278 32.716 1.00 94.69 76 PHE A C 1
ATOM 544 O O . PHE A 1 76 ? -24.626 -5.729 32.447 1.00 94.69 76 PHE A O 1
ATOM 551 N N . PHE A 1 77 ? -22.517 -6.052 33.148 1.00 94.44 77 PHE A N 1
ATOM 552 C CA . PHE A 1 77 ? -22.687 -7.471 33.463 1.00 94.44 77 PHE A CA 1
ATOM 553 C C . PHE A 1 77 ? -23.679 -7.661 34.612 1.00 94.44 77 PHE A C 1
ATOM 555 O O . PHE A 1 77 ? -24.623 -8.425 34.476 1.00 94.44 77 PHE A O 1
ATOM 562 N N . ASN A 1 78 ? -23.530 -6.897 35.698 1.00 93.69 78 ASN A N 1
ATOM 563 C CA . ASN A 1 78 ? -24.436 -6.976 36.843 1.00 93.69 78 ASN A CA 1
ATOM 564 C C . ASN A 1 78 ? -25.870 -6.532 36.506 1.00 93.69 78 ASN A C 1
ATOM 566 O O . ASN A 1 78 ? -26.780 -6.926 37.221 1.00 93.69 78 ASN A O 1
ATOM 570 N N . LEU A 1 79 ? -26.071 -5.715 35.464 1.00 91.81 79 LEU A N 1
ATOM 571 C CA . LEU A 1 79 ? -27.384 -5.287 34.955 1.00 91.81 79 LEU A CA 1
ATOM 572 C C . LEU A 1 79 ? -27.971 -6.217 33.875 1.00 91.81 79 LEU A C 1
ATOM 574 O O . LEU A 1 79 ? -28.989 -5.857 33.283 1.00 91.81 79 LEU A O 1
ATOM 578 N N . ASP A 1 80 ? -27.322 -7.347 33.569 1.00 91.38 80 ASP A N 1
ATOM 579 C CA . ASP A 1 80 ? -27.670 -8.261 32.466 1.00 91.38 80 ASP A CA 1
ATOM 580 C C . ASP A 1 80 ? -27.735 -7.576 31.083 1.00 91.38 80 ASP A C 1
ATOM 582 O O . ASP A 1 80 ? -28.517 -7.939 30.206 1.00 91.38 80 ASP A O 1
ATOM 586 N N . GLN A 1 81 ? -26.902 -6.553 30.870 1.00 93.38 81 GLN A N 1
ATOM 587 C CA . GLN A 1 81 ? -26.901 -5.705 29.666 1.00 93.38 81 GLN A CA 1
ATOM 588 C C . GLN A 1 81 ? -25.540 -5.630 28.973 1.00 93.38 81 GLN A C 1
ATOM 590 O O . GLN A 1 81 ? -25.314 -4.769 28.121 1.00 93.38 81 GLN A O 1
ATOM 595 N N . LEU A 1 82 ? -24.621 -6.534 29.317 1.00 93.88 82 LEU A N 1
ATOM 596 C CA . LEU A 1 82 ? -23.260 -6.543 28.785 1.00 93.88 82 LEU A CA 1
ATOM 597 C C . LEU A 1 82 ? -23.234 -6.583 27.246 1.00 93.88 82 LEU A C 1
ATOM 599 O O . LEU A 1 82 ? -22.591 -5.732 26.633 1.00 93.88 82 LEU A O 1
ATOM 603 N N . SER A 1 83 ? -23.968 -7.511 26.624 1.00 93.88 83 SER A N 1
ATOM 604 C CA . SER A 1 83 ? -24.007 -7.652 25.160 1.00 93.88 83 SER A CA 1
ATOM 605 C C . SER A 1 83 ? -24.617 -6.427 24.481 1.00 93.88 83 SER A C 1
ATOM 607 O O . SER A 1 83 ? -24.025 -5.883 23.555 1.00 93.88 83 SER A O 1
ATOM 609 N N . GLN A 1 84 ? -25.731 -5.910 25.010 1.00 93.81 84 GLN A N 1
ATOM 610 C CA . GLN A 1 84 ? -26.384 -4.712 24.473 1.00 93.81 84 GLN A CA 1
ATOM 611 C C . GLN A 1 84 ? -25.472 -3.477 24.533 1.00 93.81 84 GLN A C 1
ATOM 613 O O . GLN A 1 84 ? -25.429 -2.696 23.579 1.00 93.81 84 GLN A O 1
ATOM 618 N N . ALA A 1 85 ? -24.743 -3.289 25.636 1.00 93.44 85 ALA A N 1
ATOM 619 C CA . ALA A 1 85 ? -23.823 -2.167 25.802 1.00 93.44 85 ALA A CA 1
ATOM 620 C C . ALA A 1 85 ? -22.646 -2.247 24.818 1.00 93.44 85 ALA A C 1
ATOM 622 O O . ALA A 1 85 ? -22.290 -1.244 24.199 1.00 93.44 85 ALA A O 1
ATOM 623 N N . VAL A 1 86 ? -22.079 -3.444 24.632 1.00 95.31 86 VAL A N 1
ATOM 624 C CA . VAL A 1 86 ? -20.989 -3.682 23.677 1.00 95.31 86 VAL A CA 1
ATOM 625 C C . VAL A 1 86 ? -21.463 -3.498 22.236 1.00 95.31 86 VAL A C 1
ATOM 627 O O . VAL A 1 86 ? -20.840 -2.736 21.501 1.00 95.31 86 VAL A O 1
ATOM 630 N N . ASP A 1 87 ? -22.588 -4.095 21.841 1.00 94.62 87 ASP A N 1
ATOM 631 C CA . ASP A 1 87 ? -23.140 -3.936 20.489 1.00 94.62 87 ASP A CA 1
ATOM 632 C C . ASP A 1 87 ? -23.469 -2.466 20.178 1.00 94.62 87 ASP A C 1
ATOM 634 O O . ASP A 1 87 ? -23.197 -1.981 19.078 1.00 94.62 87 ASP A O 1
ATOM 638 N N . SER A 1 88 ? -23.980 -1.720 21.165 1.00 94.62 88 SER A N 1
ATOM 639 C CA . SER A 1 88 ? -24.235 -0.280 21.028 1.00 94.62 88 SER A CA 1
ATOM 640 C C . SER A 1 88 ? -22.946 0.521 20.814 1.00 94.62 88 SER A C 1
ATOM 642 O O . SER A 1 88 ? -22.934 1.451 20.007 1.00 94.62 88 SER A O 1
ATOM 644 N N . LEU A 1 89 ? -21.854 0.159 21.497 1.00 94.81 89 LEU A N 1
ATOM 645 C CA . LEU A 1 89 ? -20.550 0.804 21.327 1.00 94.81 89 LEU A CA 1
ATOM 646 C C . LEU A 1 89 ? -19.951 0.512 19.941 1.00 94.81 89 LEU A C 1
ATOM 648 O O . LEU A 1 89 ? -19.458 1.422 19.273 1.00 94.81 89 LEU A O 1
ATOM 652 N N . LEU A 1 90 ? -20.028 -0.741 19.481 1.00 95.81 90 LEU A N 1
ATOM 653 C CA . LEU A 1 90 ? -19.593 -1.129 18.135 1.00 95.81 90 LEU A CA 1
ATOM 654 C C . LEU A 1 90 ? -20.385 -0.354 17.073 1.00 95.81 90 LEU A C 1
ATOM 656 O O . LEU A 1 90 ? -19.792 0.235 16.167 1.00 95.81 90 LEU A O 1
ATOM 660 N N . ALA A 1 91 ? -21.712 -0.285 17.219 1.00 96.25 91 ALA A N 1
ATOM 661 C CA . ALA A 1 91 ? -22.580 0.476 16.325 1.00 96.25 91 ALA A CA 1
ATOM 662 C C . ALA A 1 91 ? -22.245 1.977 16.322 1.00 96.25 91 ALA A C 1
ATOM 664 O O . ALA A 1 91 ? -22.214 2.594 15.259 1.00 96.25 91 ALA A O 1
ATOM 665 N N . GLN A 1 92 ? -21.940 2.563 17.484 1.00 95.62 92 GLN A N 1
ATOM 666 C CA . GLN A 1 92 ? -21.530 3.964 17.596 1.00 95.62 92 GLN A CA 1
ATOM 667 C C . GLN A 1 92 ? -20.237 4.242 16.817 1.0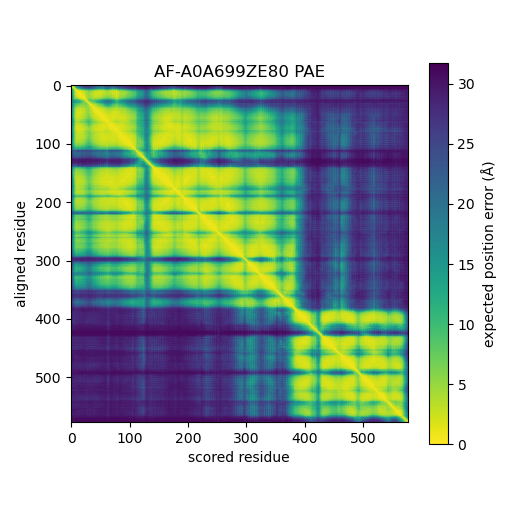0 95.62 92 GLN A C 1
ATOM 669 O O . GLN A 1 92 ? -20.181 5.206 16.052 1.00 95.62 92 GLN A O 1
ATOM 674 N N . HIS A 1 93 ? -19.217 3.395 16.960 1.00 96.12 93 HIS A N 1
ATOM 675 C CA . HIS A 1 93 ? -17.965 3.538 16.215 1.00 96.12 93 HIS A CA 1
ATOM 676 C C . HIS A 1 93 ? -18.158 3.367 14.699 1.00 96.12 93 HIS A C 1
ATOM 678 O O . HIS A 1 93 ? -17.608 4.141 13.914 1.00 96.12 93 HIS A O 1
ATOM 684 N N . LEU A 1 94 ? -19.000 2.420 14.272 1.00 97.12 94 LEU A N 1
ATOM 685 C CA . LEU A 1 94 ? -19.348 2.246 12.857 1.00 97.12 94 LEU A CA 1
ATOM 686 C C . LEU A 1 94 ? -20.091 3.464 12.289 1.00 97.12 94 LEU A C 1
ATOM 688 O O . LEU A 1 94 ? -19.778 3.921 11.192 1.00 97.12 94 LEU A O 1
ATOM 692 N N . GLN A 1 95 ? -21.032 4.038 13.044 1.00 96.50 95 GLN A N 1
ATOM 693 C CA . GLN A 1 95 ? -21.744 5.258 12.648 1.00 96.50 95 GLN A CA 1
ATOM 694 C C . GLN A 1 95 ? -20.816 6.474 12.554 1.00 96.50 95 GLN A C 1
ATOM 696 O O . GLN A 1 95 ? -20.979 7.308 11.661 1.00 96.50 95 GLN A O 1
ATOM 701 N N . GLN A 1 96 ? -19.838 6.590 13.456 1.00 95.12 96 GLN A N 1
ATOM 702 C CA . GLN A 1 96 ? -18.820 7.641 13.393 1.00 95.12 96 GLN A CA 1
ATOM 703 C C . GLN A 1 96 ? -17.962 7.507 12.129 1.00 95.12 96 GLN A C 1
ATOM 705 O O . GLN A 1 96 ? -17.760 8.506 11.433 1.00 95.12 96 GLN A O 1
ATOM 710 N N . LEU A 1 97 ? -17.531 6.286 11.798 1.00 97.06 97 LEU A N 1
ATOM 711 C CA . LEU A 1 97 ? -16.774 6.000 10.580 1.00 97.06 97 LEU A CA 1
ATOM 712 C C . LEU A 1 97 ? -17.594 6.291 9.314 1.00 97.06 97 LEU A C 1
ATOM 714 O O . LEU A 1 97 ? -17.103 6.987 8.426 1.00 97.06 97 LEU A O 1
ATOM 718 N N . ASP A 1 98 ? -18.845 5.823 9.239 1.00 96.38 98 ASP A N 1
ATOM 719 C CA . ASP A 1 98 ? -19.749 6.088 8.107 1.00 96.38 98 ASP A CA 1
ATOM 720 C C . ASP A 1 98 ? -19.945 7.596 7.902 1.00 96.38 98 ASP A C 1
ATOM 722 O O . ASP A 1 98 ? -19.791 8.113 6.792 1.00 96.38 98 ASP A O 1
ATOM 726 N N . LYS A 1 99 ? -20.198 8.334 8.989 1.00 95.75 99 LYS A N 1
ATOM 727 C CA . LYS A 1 99 ? -20.360 9.788 8.947 1.00 95.75 99 LYS A CA 1
ATOM 728 C C . LYS A 1 99 ? -19.091 10.491 8.466 1.00 95.75 99 LYS A C 1
ATOM 730 O O . LYS A 1 99 ? -19.202 11.390 7.633 1.00 95.75 99 LYS A O 1
ATOM 735 N N . ALA A 1 100 ? -17.916 10.102 8.966 1.00 95.69 100 ALA A N 1
ATOM 736 C CA . ALA A 1 100 ? -16.631 10.670 8.553 1.00 95.69 100 ALA A CA 1
ATOM 737 C C . ALA A 1 100 ? -16.325 10.373 7.075 1.00 95.69 100 ALA A C 1
ATOM 739 O O . ALA A 1 100 ? -15.924 11.262 6.323 1.00 95.69 100 ALA A O 1
ATOM 740 N N . ALA A 1 101 ? -16.585 9.144 6.625 1.00 94.44 101 ALA A N 1
ATOM 741 C CA . ALA A 1 101 ? -16.396 8.747 5.236 1.00 94.44 101 ALA A CA 1
ATOM 742 C C . ALA A 1 101 ? -17.327 9.538 4.302 1.00 94.44 101 ALA A C 1
ATOM 744 O O . ALA A 1 101 ? -16.869 10.150 3.335 1.00 94.44 101 ALA A O 1
ATOM 745 N N . ARG A 1 102 ? -18.626 9.615 4.619 1.00 93.94 102 ARG A N 1
ATOM 746 C CA . ARG A 1 102 ? -19.610 10.350 3.806 1.00 93.94 102 ARG A CA 1
ATOM 747 C C . ARG A 1 102 ? -19.356 11.850 3.778 1.00 93.94 102 ARG A C 1
ATOM 749 O O . ARG A 1 102 ? -19.470 12.449 2.713 1.00 93.94 102 ARG A O 1
ATOM 756 N N . SER A 1 103 ? -19.010 12.459 4.912 1.00 92.00 103 SER A N 1
ATOM 757 C CA . SER A 1 103 ? -18.738 13.899 4.974 1.00 92.00 103 SER A CA 1
ATOM 758 C C . SER A 1 103 ? -17.477 14.274 4.195 1.00 92.00 103 SER A C 1
ATOM 760 O O . SER A 1 103 ? -17.468 15.304 3.520 1.00 92.00 103 SER A O 1
ATOM 762 N N . SER A 1 104 ? -16.445 13.421 4.223 1.00 92.00 104 SER A N 1
ATOM 763 C CA . SER A 1 104 ? -15.192 13.650 3.492 1.00 92.00 104 SER A CA 1
ATOM 764 C C . SER A 1 104 ? -15.365 13.631 1.969 1.00 92.00 104 SER A C 1
ATOM 766 O O . SER A 1 104 ? -14.639 14.326 1.257 1.00 92.00 104 SER A O 1
ATOM 768 N N . LEU A 1 105 ? -16.344 12.867 1.470 1.00 90.56 105 LEU A N 1
ATOM 769 C CA . LEU A 1 105 ? -16.614 12.699 0.041 1.00 90.56 105 LEU A CA 1
ATOM 770 C C . LEU A 1 105 ? -17.807 13.526 -0.464 1.00 90.56 105 LEU A C 1
ATOM 772 O O . LEU A 1 105 ? -18.077 13.509 -1.666 1.00 90.56 105 LEU A O 1
ATOM 776 N N . ASP A 1 106 ? -18.518 14.259 0.404 1.00 87.75 106 ASP A N 1
ATOM 777 C CA . ASP A 1 106 ? -19.678 15.063 0.004 1.00 87.75 106 ASP A CA 1
ATOM 778 C C . ASP A 1 106 ? -19.241 16.292 -0.827 1.00 87.75 106 ASP A C 1
ATOM 780 O O . ASP A 1 106 ? -18.603 17.215 -0.301 1.00 87.75 106 ASP A O 1
ATOM 784 N N . PRO A 1 107 ? -19.639 16.382 -2.114 1.00 83.62 107 PRO A N 1
ATOM 785 C CA . PRO A 1 107 ? -19.307 17.512 -2.982 1.00 83.62 107 PRO A CA 1
ATOM 786 C C . PRO A 1 107 ? -19.703 18.881 -2.413 1.00 83.62 107 PRO A C 1
ATOM 788 O O . PRO A 1 107 ? -19.053 19.885 -2.716 1.00 83.62 107 PRO A O 1
ATOM 791 N N . ARG A 1 108 ? -20.767 18.938 -1.597 1.00 82.38 108 ARG A N 1
ATOM 792 C CA . ARG A 1 108 ? -21.279 20.181 -0.997 1.00 82.38 108 ARG A CA 1
ATOM 793 C C . ARG A 1 108 ? -20.350 20.704 0.092 1.00 82.38 108 ARG A C 1
ATOM 795 O O . ARG A 1 108 ? -20.115 21.907 0.155 1.00 82.38 108 ARG A O 1
ATOM 802 N N . HIS A 1 109 ? -19.794 19.808 0.905 1.00 82.25 109 HIS A N 1
ATOM 803 C CA . HIS A 1 109 ? -18.840 20.151 1.962 1.00 82.25 109 HIS A CA 1
ATOM 804 C C . HIS A 1 109 ? -17.482 20.585 1.401 1.00 82.25 109 HIS A C 1
ATOM 806 O O . HIS A 1 109 ? -16.822 21.467 1.954 1.00 82.25 109 HIS A O 1
ATOM 812 N N . LEU A 1 110 ? -17.086 20.004 0.268 1.00 82.50 110 LEU A N 1
ATOM 813 C CA . LEU A 1 110 ? -15.824 20.320 -0.399 1.00 82.50 110 LEU A CA 1
ATOM 814 C C . LEU A 1 110 ? -15.842 21.700 -1.077 1.00 82.50 110 LEU A C 1
ATOM 816 O O . LEU A 1 110 ? -14.784 22.295 -1.278 1.00 82.50 110 LEU A O 1
ATOM 820 N N . GLY A 1 111 ? -17.025 22.238 -1.396 1.00 72.75 111 GLY A N 1
ATOM 821 C CA . GLY A 1 111 ? -17.170 23.528 -2.080 1.00 72.75 111 GLY A CA 1
ATOM 822 C C . GLY A 1 111 ? -16.753 23.486 -3.555 1.00 72.75 111 GLY A C 1
ATOM 823 O O . GLY A 1 111 ? -16.410 24.519 -4.131 1.00 72.75 111 GLY A O 1
ATOM 824 N N . GLY A 1 112 ? -16.751 22.298 -4.171 1.00 63.00 112 GLY A N 1
ATOM 825 C CA . GLY A 1 112 ? -16.363 22.105 -5.567 1.00 63.00 112 GLY A CA 1
ATOM 826 C C . GLY A 1 112 ? -17.428 22.628 -6.534 1.00 63.00 112 GLY A C 1
ATOM 827 O O . GLY A 1 112 ? -18.493 22.034 -6.684 1.00 63.00 112 GLY A O 1
ATOM 828 N N . GLY A 1 113 ? -17.143 23.755 -7.189 1.00 61.84 113 GLY A N 1
ATOM 829 C CA . GLY A 1 113 ? -17.957 24.304 -8.279 1.00 61.84 113 GLY A CA 1
ATOM 830 C C . GLY A 1 113 ? -17.530 23.808 -9.674 1.00 61.84 113 GLY A C 1
ATOM 831 O O . GLY A 1 113 ? -16.640 22.964 -9.791 1.00 61.84 113 GLY A O 1
ATOM 832 N N . PRO A 1 114 ? -18.086 24.381 -10.761 1.00 57.06 114 PRO A N 1
ATOM 833 C CA . PRO A 1 114 ? -17.767 24.010 -12.149 1.00 57.06 114 PRO A CA 1
ATOM 834 C C . PRO A 1 114 ? -16.266 24.043 -12.498 1.00 57.06 114 PRO A C 1
ATOM 836 O O . PRO A 1 114 ? -15.801 23.254 -13.316 1.00 57.06 114 PRO A O 1
ATOM 839 N N . GLY A 1 115 ? -15.482 24.907 -11.840 1.00 58.41 115 GLY A N 1
ATOM 840 C CA . GLY A 1 115 ? -14.026 24.987 -12.021 1.00 58.41 115 GLY A CA 1
ATOM 841 C C . GLY A 1 115 ? -13.241 23.768 -11.510 1.00 58.41 115 GLY A C 1
ATOM 842 O O . GLY A 1 115 ? -12.142 23.511 -11.997 1.00 58.41 115 GLY A O 1
ATOM 843 N N . ALA A 1 116 ? -13.797 22.981 -10.580 1.00 60.97 116 ALA A N 1
ATOM 844 C CA . ALA A 1 116 ? -13.157 21.775 -10.042 1.00 60.97 116 ALA A CA 1
ATOM 845 C C . ALA A 1 116 ? -13.149 20.611 -11.050 1.00 60.97 116 ALA A C 1
ATOM 847 O O . ALA A 1 116 ? -12.178 19.854 -11.117 1.00 60.97 116 ALA A O 1
ATOM 848 N N . ALA A 1 117 ? -14.197 20.500 -11.873 1.00 58.94 117 ALA A N 1
ATOM 849 C CA . ALA A 1 117 ? -14.304 19.492 -12.930 1.00 58.94 117 ALA A CA 1
ATOM 850 C C . ALA A 1 117 ? -13.296 19.737 -14.068 1.00 58.94 117 ALA A C 1
ATOM 852 O O . ALA A 1 117 ? -12.691 18.804 -14.585 1.00 58.94 117 ALA A O 1
ATOM 853 N N . VAL A 1 118 ? -13.054 21.004 -14.423 1.00 59.31 118 VAL A N 1
ATOM 854 C CA . VAL A 1 118 ? -12.085 21.369 -15.474 1.00 59.31 118 VAL A CA 1
ATOM 855 C C . VAL A 1 118 ? -10.646 21.082 -15.030 1.00 59.31 118 VAL A C 1
ATOM 857 O O . VAL A 1 118 ? -9.858 20.543 -15.805 1.00 59.31 118 VAL A O 1
ATOM 860 N N . ALA A 1 119 ? -10.305 21.381 -13.771 1.00 60.31 119 ALA A N 1
ATOM 861 C CA . ALA A 1 119 ? -8.974 21.110 -13.223 1.00 60.31 119 ALA A CA 1
ATOM 862 C C . ALA A 1 119 ? -8.660 19.603 -13.129 1.00 60.31 119 ALA A C 1
ATOM 864 O O . ALA A 1 119 ? -7.527 19.191 -13.362 1.00 60.31 119 ALA A O 1
ATOM 865 N N . THR A 1 120 ? -9.661 18.774 -12.816 1.00 59.06 120 THR A N 1
ATOM 866 C CA . THR A 1 120 ? -9.506 17.314 -12.677 1.00 59.06 120 THR A CA 1
ATOM 867 C C . THR A 1 120 ? -9.496 16.585 -14.020 1.00 59.06 120 THR A C 1
ATOM 869 O O . THR A 1 120 ? -8.716 15.650 -14.189 1.00 59.06 120 THR A O 1
ATOM 872 N N . ALA A 1 121 ? -10.255 17.058 -15.015 1.00 59.09 121 ALA A N 1
ATOM 873 C CA . ALA A 1 121 ? -10.209 16.525 -16.379 1.00 59.09 121 ALA A CA 1
ATOM 874 C C . ALA A 1 121 ? -8.807 16.639 -17.012 1.00 59.09 121 ALA A C 1
ATOM 876 O O . ALA A 1 121 ? -8.351 15.704 -17.674 1.00 59.09 121 ALA A O 1
ATOM 877 N N . GLY A 1 122 ? -8.093 17.742 -16.744 1.00 57.50 122 GLY A N 1
ATOM 878 C CA . GLY A 1 122 ? -6.708 17.933 -17.185 1.00 57.50 122 GLY A CA 1
ATOM 879 C C . GLY A 1 122 ? -5.718 16.930 -16.577 1.00 57.50 122 GLY A C 1
ATOM 880 O O . GLY A 1 122 ? -4.775 16.533 -17.255 1.00 57.50 122 GLY A O 1
ATOM 881 N N . LEU A 1 123 ? -5.956 16.461 -15.343 1.00 57.44 123 LEU A N 1
ATOM 882 C CA . LEU A 1 123 ? -5.130 15.431 -14.691 1.00 57.44 123 LEU A CA 1
ATOM 883 C C . LEU A 1 123 ? -5.328 14.030 -15.287 1.00 57.44 123 LEU A C 1
ATOM 885 O O . LEU A 1 123 ? -4.411 13.215 -15.248 1.00 57.44 123 LEU A O 1
ATOM 889 N N . LEU A 1 124 ? -6.511 13.738 -15.828 1.00 54.28 124 LEU A N 1
ATOM 890 C CA . LEU A 1 124 ? -6.825 12.436 -16.425 1.00 54.28 124 LEU A CA 1
ATOM 891 C C . LEU A 1 124 ? -6.514 12.366 -17.929 1.00 54.28 124 LEU A C 1
ATOM 893 O O . LEU A 1 124 ? -6.757 11.331 -18.546 1.00 54.28 124 LEU A O 1
ATOM 897 N N . GLY A 1 125 ? -5.970 13.435 -18.521 1.00 48.25 125 GLY A N 1
ATOM 898 C CA . GLY A 1 125 ? -5.656 13.492 -19.952 1.00 48.25 125 GLY A CA 1
ATOM 899 C C . GLY A 1 125 ? -6.888 13.607 -20.858 1.00 48.25 125 GLY A C 1
ATOM 900 O O . GLY A 1 125 ? -6.770 13.473 -22.073 1.00 48.25 125 GLY A O 1
ATOM 901 N N . ALA A 1 126 ? -8.075 13.879 -20.303 1.00 44.00 126 ALA A N 1
ATOM 902 C CA . ALA A 1 126 ? -9.260 14.145 -21.106 1.00 44.00 126 ALA A CA 1
ATOM 903 C C . ALA A 1 126 ? -9.116 15.528 -2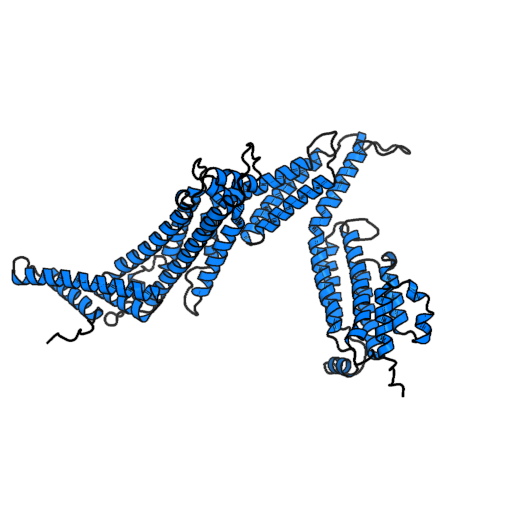1.758 1.00 44.00 126 ALA A C 1
ATOM 905 O O . ALA A 1 126 ? -8.987 16.535 -21.061 1.00 44.00 126 ALA A O 1
ATOM 906 N N . ALA A 1 127 ? -9.126 15.582 -23.094 1.00 35.97 127 ALA A N 1
ATOM 907 C CA . ALA A 1 127 ? -9.017 16.824 -23.855 1.00 35.97 127 ALA A CA 1
ATOM 908 C C . ALA A 1 127 ? -10.033 17.864 -23.347 1.00 35.97 127 ALA A C 1
ATOM 910 O O . ALA A 1 127 ? -11.235 17.751 -23.599 1.00 35.97 127 ALA A O 1
ATOM 911 N N . ALA A 1 128 ? -9.544 18.884 -22.636 1.00 37.06 128 ALA A N 1
ATOM 912 C CA . ALA A 1 128 ? -10.337 20.012 -22.173 1.00 37.06 128 ALA A CA 1
ATOM 913 C C . ALA A 1 128 ? -10.815 20.824 -23.389 1.00 37.06 128 ALA A C 1
ATOM 915 O O . ALA A 1 128 ? -10.176 21.778 -23.828 1.00 37.06 128 ALA A O 1
ATOM 916 N N . ARG A 1 129 ? -11.938 20.423 -23.988 1.00 36.47 129 ARG A N 1
ATOM 917 C CA . ARG A 1 129 ? -12.621 21.205 -25.021 1.00 36.47 129 ARG A CA 1
ATOM 918 C C . ARG A 1 129 ? -13.468 22.280 -24.341 1.00 36.47 129 ARG A C 1
ATOM 920 O O . ARG A 1 129 ? -14.650 22.072 -24.095 1.00 36.47 129 ARG A O 1
ATOM 927 N N . GLY A 1 130 ? -12.861 23.425 -24.031 1.00 35.59 130 GLY A N 1
ATOM 928 C CA . GLY A 1 130 ? -13.592 24.610 -23.574 1.00 35.59 130 GLY A CA 1
ATOM 929 C C . GLY A 1 130 ? -12.688 25.770 -23.128 1.00 35.59 130 GLY A C 1
ATOM 930 O O . GLY A 1 130 ? -11.737 25.536 -22.383 1.00 35.59 130 GLY A O 1
ATOM 931 N N . PRO A 1 131 ? -12.966 27.024 -23.538 1.00 36.09 131 PRO A N 1
ATOM 932 C CA . PRO A 1 131 ? -12.163 28.186 -23.180 1.00 36.09 131 PRO A CA 1
ATOM 933 C C . PRO A 1 131 ? -12.588 28.738 -21.812 1.00 36.09 131 PRO A C 1
ATOM 935 O O . PRO A 1 131 ? -13.222 29.782 -21.722 1.00 36.09 131 PRO A O 1
ATOM 938 N N . THR A 1 132 ? -12.238 28.050 -20.729 1.00 40.69 132 THR A N 1
ATOM 939 C CA . THR A 1 132 ? -12.223 28.652 -19.385 1.00 40.69 132 THR A CA 1
ATOM 940 C C . THR A 1 132 ? -11.016 28.118 -18.630 1.00 40.69 132 THR A C 1
ATOM 942 O O . THR A 1 132 ? -11.087 27.080 -17.972 1.00 40.69 132 THR A O 1
ATOM 945 N N . ALA A 1 133 ? -9.885 28.811 -18.760 1.00 38.94 133 ALA A N 1
ATOM 946 C CA . ALA A 1 133 ? -8.728 28.578 -17.910 1.00 38.94 133 ALA A CA 1
ATOM 947 C C . ALA A 1 133 ? -9.147 28.801 -16.448 1.00 38.94 133 ALA A C 1
ATOM 949 O O . ALA A 1 133 ? -9.597 29.889 -16.082 1.00 38.94 133 ALA A O 1
ATOM 950 N N . ALA A 1 134 ? -9.056 27.755 -15.628 1.00 43.06 134 ALA A N 1
ATOM 951 C CA . ALA A 1 134 ? -9.298 27.856 -14.197 1.00 43.06 134 ALA A CA 1
ATOM 952 C C . ALA A 1 134 ? -8.307 28.861 -13.582 1.00 43.06 134 ALA A C 1
ATOM 954 O O . ALA A 1 134 ? -7.109 28.800 -13.858 1.00 43.06 134 ALA A O 1
ATOM 955 N N . GLN A 1 135 ? -8.802 29.790 -12.757 1.00 43.16 135 GLN A N 1
ATOM 956 C CA . GLN A 1 135 ? -7.947 30.705 -11.999 1.00 43.16 135 GLN A CA 1
ATOM 957 C C . GLN A 1 135 ? -6.962 29.904 -11.119 1.00 43.16 135 GLN A C 1
ATOM 959 O O . GLN A 1 135 ? -7.388 28.955 -10.447 1.00 43.16 135 GLN A O 1
ATOM 964 N N . PRO A 1 136 ? -5.669 30.276 -11.078 1.00 38.78 136 PRO A N 1
ATOM 965 C CA . PRO A 1 136 ? -4.683 29.590 -10.255 1.00 38.78 136 PRO A CA 1
ATOM 966 C C . PRO A 1 136 ? -4.998 29.844 -8.775 1.00 38.78 136 PRO A C 1
ATOM 968 O O . PRO A 1 136 ? -4.837 30.955 -8.283 1.00 38.78 136 PRO A O 1
ATOM 971 N N . GLY A 1 137 ? -5.509 28.825 -8.077 1.00 50.84 137 GLY A N 1
ATOM 972 C CA . GLY A 1 137 ? -5.764 28.861 -6.629 1.00 50.84 137 GLY A CA 1
ATOM 973 C C . GLY A 1 137 ? -7.063 28.181 -6.186 1.00 50.84 137 GLY A C 1
ATOM 974 O O . GLY A 1 137 ? -7.077 27.494 -5.168 1.00 50.84 137 GLY A O 1
ATOM 975 N N . ALA A 1 138 ? -8.141 28.270 -6.972 1.00 50.31 138 ALA A N 1
ATOM 976 C CA . ALA A 1 138 ? -9.441 27.705 -6.583 1.00 50.31 138 ALA A CA 1
ATOM 977 C C . ALA A 1 138 ? -9.478 26.161 -6.615 1.00 50.31 138 ALA A C 1
ATOM 979 O O . ALA A 1 138 ? -10.234 25.543 -5.871 1.00 50.31 138 ALA A O 1
ATOM 980 N N . GLY A 1 139 ? -8.646 25.527 -7.453 1.00 53.41 139 GLY A N 1
ATOM 981 C CA . GLY A 1 139 ? -8.546 24.065 -7.549 1.00 53.41 139 GLY A CA 1
ATOM 982 C C . GLY A 1 139 ? -7.804 23.395 -6.385 1.00 53.41 139 GLY A C 1
ATOM 983 O O . GLY A 1 139 ? -8.066 22.231 -6.106 1.00 53.41 139 GLY A O 1
ATOM 984 N N . ALA A 1 140 ? -6.916 24.117 -5.691 1.00 62.50 140 ALA A N 1
ATOM 985 C CA . ALA A 1 140 ? -6.063 23.547 -4.645 1.00 62.50 140 ALA A CA 1
ATOM 986 C C . ALA A 1 140 ? -6.793 23.389 -3.298 1.00 62.50 140 ALA A C 1
ATOM 988 O O . ALA A 1 140 ? -6.629 22.372 -2.629 1.00 62.50 140 ALA A O 1
ATOM 989 N N . SER A 1 141 ? -7.660 24.339 -2.920 1.00 78.56 141 SER A N 1
ATOM 990 C CA . SER A 1 141 ? -8.238 24.354 -1.564 1.00 78.56 141 SER A CA 1
ATOM 991 C C . SER A 1 141 ? -9.263 23.242 -1.309 1.00 78.56 141 SER A C 1
ATOM 993 O O . SER A 1 141 ? -9.299 22.673 -0.220 1.00 78.56 141 SER A O 1
ATOM 995 N N . TRP A 1 142 ? -10.089 22.881 -2.298 1.00 85.44 142 TRP A N 1
ATOM 996 C CA . TRP A 1 142 ? -11.060 21.793 -2.131 1.00 85.44 142 TRP A CA 1
ATOM 997 C C . TRP A 1 142 ? -10.389 20.414 -2.191 1.00 85.44 142 TRP A C 1
ATOM 999 O O . TRP A 1 142 ? -10.825 19.497 -1.500 1.00 85.44 142 TRP A O 1
ATOM 1009 N N . GLN A 1 143 ? -9.308 20.264 -2.969 1.00 86.75 143 GLN A N 1
ATOM 1010 C CA . GLN A 1 143 ? -8.517 19.032 -2.994 1.00 86.75 143 GLN A CA 1
ATOM 1011 C C . GLN A 1 143 ? -7.803 18.813 -1.660 1.00 86.75 143 GLN A C 1
ATOM 1013 O O . GLN A 1 143 ? -7.789 17.695 -1.151 1.00 86.75 143 GLN A O 1
ATOM 1018 N N . GLU A 1 144 ? -7.244 19.868 -1.064 1.00 88.69 144 GLU A N 1
ATOM 1019 C CA . GLU A 1 144 ? -6.684 19.801 0.288 1.00 88.69 144 GLU A CA 1
ATOM 1020 C C . GLU A 1 144 ? -7.734 19.379 1.316 1.00 88.69 144 GLU A C 1
ATOM 1022 O O . GLU A 1 144 ? -7.448 18.499 2.127 1.00 88.69 144 GLU A O 1
ATOM 1027 N N . LYS A 1 145 ? -8.957 19.922 1.235 1.00 90.38 145 LYS A N 1
ATOM 1028 C CA . LYS A 1 145 ? -10.083 19.498 2.084 1.00 90.38 145 LYS A CA 1
ATOM 1029 C C . LYS A 1 145 ? -10.473 18.037 1.866 1.00 90.38 145 LYS A C 1
ATOM 1031 O O . LYS A 1 145 ? -10.651 17.328 2.848 1.00 90.38 145 LYS A O 1
ATOM 1036 N N . LEU A 1 146 ? -10.552 17.572 0.617 1.00 92.81 146 LEU A N 1
ATOM 1037 C CA . LEU A 1 146 ? -10.841 16.169 0.292 1.00 92.81 146 LEU A CA 1
ATOM 1038 C C . LEU A 1 146 ? -9.800 15.239 0.922 1.00 92.81 146 LEU A C 1
ATOM 1040 O O . LEU A 1 146 ? -10.140 14.312 1.650 1.00 92.81 146 LEU A O 1
ATOM 1044 N N . TRP A 1 147 ? -8.514 15.501 0.674 1.00 94.31 147 TRP A N 1
ATOM 1045 C CA . TRP A 1 147 ? -7.441 14.674 1.224 1.00 94.31 147 TRP A CA 1
ATOM 1046 C C . TRP A 1 147 ? -7.299 14.830 2.743 1.00 94.31 147 TRP A C 1
ATOM 1048 O O . TRP A 1 147 ? -6.861 13.891 3.396 1.00 94.31 147 TRP A O 1
ATOM 1058 N N . GLY A 1 148 ? -7.651 15.986 3.309 1.00 94.50 148 GLY A N 1
ATOM 1059 C CA . GLY A 1 148 ? -7.780 16.201 4.751 1.00 94.50 148 GLY A CA 1
ATOM 1060 C C . GLY A 1 148 ? -8.856 15.306 5.358 1.00 94.50 148 GLY A C 1
ATOM 1061 O O . GLY A 1 148 ? -8.545 14.505 6.232 1.00 94.50 148 GLY A O 1
ATOM 1062 N N . GLY A 1 149 ? -10.073 15.349 4.812 1.00 95.06 149 GLY A N 1
ATOM 1063 C CA . GLY A 1 149 ? -11.189 14.523 5.270 1.00 95.06 149 GLY A CA 1
ATOM 1064 C C . GLY A 1 149 ? -10.931 13.021 5.123 1.00 95.06 149 GLY A C 1
ATOM 1065 O O . GLY A 1 149 ? -11.283 12.248 6.005 1.00 95.06 149 GLY A O 1
ATOM 1066 N N . LEU A 1 150 ? -10.249 12.587 4.057 1.00 96.56 150 LEU A N 1
ATOM 1067 C CA . LEU A 1 150 ? -9.854 11.181 3.905 1.00 96.56 150 LEU A CA 1
ATOM 1068 C C . LEU A 1 150 ? -8.838 10.734 4.967 1.00 96.56 150 LEU A C 1
ATOM 1070 O O . LEU A 1 150 ? -8.887 9.584 5.398 1.00 96.56 150 LEU A O 1
ATOM 1074 N N . ARG A 1 151 ? -7.928 11.620 5.403 1.00 97.00 151 ARG A N 1
ATOM 1075 C CA . ARG A 1 151 ? -7.024 11.324 6.529 1.00 97.00 151 ARG A CA 1
ATOM 1076 C C . ARG A 1 151 ? -7.799 11.219 7.836 1.00 97.00 151 ARG A C 1
ATOM 1078 O O . ARG A 1 151 ? -7.589 10.256 8.556 1.00 97.00 151 ARG A O 1
ATOM 1085 N N . GLU A 1 152 ? -8.732 12.135 8.094 1.00 95.75 152 GLU A N 1
ATOM 1086 C CA . GLU A 1 152 ? -9.606 12.081 9.276 1.00 95.75 152 GLU A CA 1
ATOM 1087 C C . GLU A 1 152 ? -10.450 10.797 9.308 1.00 95.75 152 GLU A C 1
ATOM 1089 O O . GLU A 1 152 ? -10.567 10.157 10.349 1.00 95.75 152 GLU A O 1
ATOM 1094 N N . MET A 1 153 ? -10.981 10.367 8.159 1.00 97.06 153 MET A N 1
ATOM 1095 C CA . MET A 1 153 ? -11.668 9.080 8.017 1.00 97.06 153 MET A CA 1
ATOM 1096 C C . MET A 1 153 ? -10.728 7.905 8.329 1.00 97.06 153 MET A C 1
ATOM 1098 O O . MET A 1 153 ? -11.105 6.990 9.060 1.00 97.06 153 MET A O 1
ATOM 1102 N N . ALA A 1 154 ? -9.503 7.920 7.800 1.00 97.06 154 ALA A N 1
ATOM 1103 C CA . ALA A 1 154 ? -8.529 6.861 8.044 1.00 97.06 154 ALA A CA 1
ATOM 1104 C C . ALA A 1 154 ? -8.069 6.819 9.516 1.00 97.06 154 ALA A C 1
ATOM 1106 O O . ALA A 1 154 ? -7.919 5.736 10.077 1.00 97.06 154 ALA A O 1
ATOM 1107 N N . ASP A 1 155 ? -7.901 7.972 10.166 1.00 96.31 155 ASP A N 1
ATOM 1108 C CA . ASP A 1 155 ? -7.625 8.061 11.602 1.00 96.31 155 ASP A CA 1
ATOM 1109 C C . ASP A 1 155 ? -8.826 7.592 12.439 1.00 96.31 155 ASP A C 1
ATOM 1111 O O . ASP A 1 155 ? -8.635 6.899 13.437 1.00 96.31 155 ASP A O 1
ATOM 1115 N N . SER A 1 156 ? -10.061 7.883 12.011 1.00 96.50 156 SER A N 1
ATOM 1116 C CA . SER A 1 156 ? -11.285 7.376 12.647 1.00 96.50 156 SER A CA 1
ATOM 1117 C C . SER A 1 156 ? -11.389 5.849 12.571 1.00 96.50 156 SER A C 1
ATOM 1119 O O . SER A 1 156 ? -11.765 5.222 13.565 1.00 96.50 156 SER A O 1
ATOM 1121 N N . LEU A 1 157 ? -10.996 5.238 11.445 1.00 97.19 157 LEU A N 1
ATOM 1122 C CA . LEU A 1 157 ? -10.909 3.781 11.298 1.00 97.19 157 LEU A CA 1
ATOM 1123 C C . LEU A 1 157 ? -9.902 3.182 12.291 1.00 97.19 157 LEU A C 1
ATOM 1125 O O . LEU A 1 157 ? -10.249 2.256 13.023 1.00 97.19 157 LEU A O 1
ATOM 1129 N N . VAL A 1 158 ? -8.679 3.729 12.344 1.00 96.75 158 VAL A N 1
ATOM 1130 C CA . VAL A 1 158 ? -7.626 3.260 13.264 1.00 96.75 158 VAL A CA 1
ATOM 1131 C C . VAL A 1 158 ? -8.075 3.408 14.715 1.00 96.75 158 VAL A C 1
ATOM 1133 O O . VAL A 1 158 ? -8.002 2.451 15.479 1.00 96.75 158 VAL A O 1
ATOM 1136 N N . HIS A 1 159 ? -8.596 4.578 15.088 1.00 95.31 159 HIS A N 1
ATOM 1137 C CA . HIS A 1 159 ? -9.079 4.840 16.440 1.00 95.31 159 HIS A CA 1
ATOM 1138 C C . HIS A 1 159 ? -10.194 3.868 16.847 1.00 95.31 159 HIS A C 1
ATOM 1140 O O . HIS A 1 159 ? -10.107 3.238 17.899 1.00 95.31 159 HIS A O 1
ATOM 1146 N N . SER A 1 160 ? -11.208 3.698 15.996 1.00 95.88 160 SER A N 1
ATOM 1147 C CA . SER A 1 160 ? -12.352 2.826 16.275 1.00 95.88 160 SER A CA 1
ATOM 1148 C C . SER A 1 160 ? -11.940 1.356 16.407 1.00 95.88 160 SER A C 1
ATOM 1150 O O . SER A 1 160 ? -12.351 0.684 17.352 1.00 95.88 160 SER A O 1
ATOM 1152 N N . ALA A 1 161 ? -11.072 0.862 15.519 1.00 96.88 161 ALA A N 1
ATOM 1153 C CA . ALA A 1 161 ? -10.556 -0.503 15.600 1.00 96.88 161 ALA A CA 1
ATOM 1154 C C . ALA A 1 161 ? -9.685 -0.720 16.854 1.00 96.88 161 ALA A C 1
ATOM 1156 O O . ALA A 1 161 ? -9.825 -1.738 17.534 1.00 96.88 161 ALA A O 1
ATOM 1157 N N . SER A 1 162 ? -8.839 0.252 17.213 1.00 95.75 162 SER A N 1
ATOM 1158 C CA . SER A 1 162 ? -8.041 0.225 18.447 1.00 95.75 162 SER A CA 1
ATOM 1159 C C . SER A 1 162 ? -8.920 0.220 19.704 1.00 95.75 162 SER A C 1
ATOM 1161 O O . SER A 1 162 ? -8.627 -0.513 20.653 1.00 95.75 162 SER A O 1
ATOM 1163 N N . CYS A 1 163 ? -10.024 0.973 19.704 1.00 95.31 163 CYS A N 1
ATOM 1164 C CA . CYS A 1 163 ? -11.038 0.953 20.759 1.00 95.31 163 CYS A CA 1
ATOM 1165 C C . CYS A 1 163 ? -11.662 -0.443 20.906 1.00 95.31 163 CYS A C 1
ATOM 1167 O O . CYS A 1 163 ? -11.620 -1.025 21.992 1.00 95.3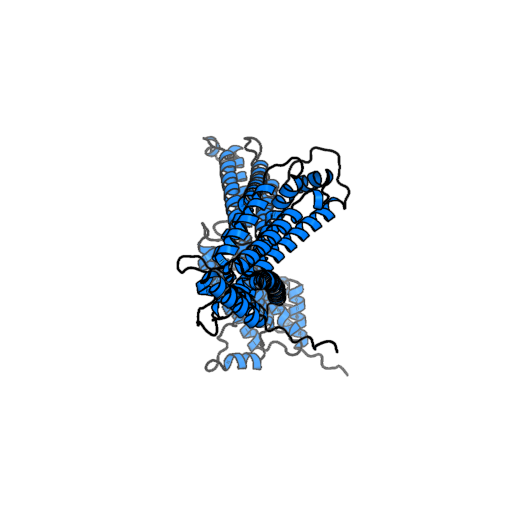1 163 CYS A O 1
ATOM 1169 N N . VAL A 1 164 ? -12.175 -1.029 19.820 1.00 96.44 164 VAL A N 1
ATOM 1170 C CA . VAL A 1 164 ? -12.789 -2.371 19.848 1.00 96.44 164 VAL A CA 1
ATOM 1171 C C . VAL A 1 164 ? -11.788 -3.439 20.301 1.00 96.44 164 VAL A C 1
ATOM 1173 O O . VAL A 1 164 ? -12.119 -4.298 21.121 1.00 96.44 164 VAL A O 1
ATOM 1176 N N . TRP A 1 165 ? -10.533 -3.347 19.863 1.00 96.50 165 TRP A N 1
ATOM 1177 C CA . TRP A 1 165 ? -9.471 -4.228 20.340 1.00 96.50 165 TRP A CA 1
ATOM 1178 C C . TRP A 1 165 ? -9.181 -4.062 21.831 1.00 96.50 165 TRP A C 1
ATOM 1180 O O . TRP A 1 165 ? -9.029 -5.056 22.549 1.00 96.50 165 TRP A O 1
ATOM 1190 N N . HIS A 1 166 ? -9.139 -2.824 22.329 1.00 95.19 166 HIS A N 1
ATOM 1191 C CA . HIS A 1 166 ? -8.961 -2.562 23.752 1.00 95.19 166 HIS A CA 1
ATOM 1192 C C . HIS A 1 166 ? -10.092 -3.191 24.570 1.00 95.19 166 HIS A C 1
ATOM 1194 O O . HIS A 1 166 ? -9.820 -3.880 25.558 1.00 95.19 166 HIS A O 1
ATOM 1200 N N . LEU A 1 167 ? -11.336 -3.003 24.128 1.00 96.12 167 LEU A N 1
ATOM 1201 C CA . LEU A 1 167 ? -12.525 -3.587 24.736 1.00 96.12 167 LEU A CA 1
ATOM 1202 C C . LEU A 1 167 ? -12.436 -5.115 24.782 1.00 96.12 167 LEU A C 1
ATOM 1204 O O . LEU A 1 167 ? -12.546 -5.697 25.862 1.00 96.12 167 LEU A O 1
ATOM 1208 N N . GLN A 1 168 ? -12.174 -5.761 23.642 1.00 95.56 168 GLN A N 1
ATOM 1209 C CA . GLN A 1 168 ? -12.044 -7.217 23.556 1.00 95.56 168 GLN A CA 1
ATOM 1210 C C . GLN A 1 168 ? -10.946 -7.732 24.490 1.00 95.56 168 GLN A C 1
ATOM 1212 O O . GLN A 1 168 ? -11.140 -8.707 25.213 1.00 95.56 168 GLN A O 1
ATOM 1217 N N . ARG A 1 169 ? -9.796 -7.051 24.532 1.00 94.44 169 ARG A N 1
ATOM 1218 C CA . ARG A 1 169 ? -8.678 -7.411 25.411 1.00 94.44 169 ARG A CA 1
ATOM 1219 C C . ARG A 1 169 ? -9.044 -7.312 26.893 1.00 94.44 169 ARG A C 1
ATOM 1221 O O . ARG A 1 169 ? -8.584 -8.139 27.680 1.00 94.44 169 ARG A O 1
ATOM 1228 N N . VAL A 1 170 ? -9.820 -6.304 27.293 1.00 94.69 170 VAL A N 1
ATOM 1229 C CA . VAL A 1 170 ? -10.291 -6.158 28.681 1.00 94.69 170 VAL A CA 1
ATOM 1230 C C . VAL A 1 170 ? -11.338 -7.223 29.005 1.00 94.69 170 VAL A C 1
ATOM 1232 O O . VAL A 1 170 ? -11.220 -7.879 30.039 1.00 94.69 170 VAL A O 1
ATOM 1235 N N . ALA A 1 171 ? -12.300 -7.456 28.109 1.00 94.94 171 ALA A N 1
ATOM 1236 C CA . ALA A 1 171 ? -13.329 -8.482 28.265 1.00 94.94 171 ALA A CA 1
ATOM 1237 C C . ALA A 1 171 ? -12.739 -9.901 28.362 1.00 94.94 171 ALA A C 1
ATOM 1239 O O . ALA A 1 171 ? -13.192 -10.695 29.179 1.00 94.94 171 ALA A O 1
ATOM 1240 N N . ALA A 1 172 ? -11.675 -10.196 27.607 1.00 93.75 172 ALA A N 1
ATOM 1241 C CA . ALA A 1 172 ? -10.968 -11.480 27.654 1.00 93.75 172 ALA A CA 1
ATOM 1242 C C . ALA A 1 172 ? -10.254 -11.737 28.993 1.00 93.75 172 ALA A C 1
ATOM 1244 O O . ALA A 1 172 ? -10.036 -12.881 29.385 1.00 93.75 172 ALA A O 1
ATOM 1245 N N . LYS A 1 173 ? -9.835 -10.670 29.686 1.00 92.75 173 LYS A N 1
ATOM 1246 C CA . LYS A 1 173 ? -9.121 -10.767 30.969 1.00 92.75 173 LYS A CA 1
ATOM 1247 C C . LYS A 1 173 ? -10.055 -10.717 32.169 1.00 92.75 173 LYS A C 1
ATOM 1249 O O . LYS A 1 173 ? -9.693 -11.214 33.235 1.00 92.75 173 LYS A O 1
ATOM 1254 N N . LYS A 1 174 ? -11.208 -10.061 32.033 1.00 93.75 174 LYS A N 1
ATOM 1255 C CA . LYS A 1 174 ? -12.094 -9.791 33.156 1.00 93.75 174 LYS A CA 1
ATOM 1256 C C . LYS A 1 174 ? -13.041 -10.962 33.403 1.00 93.75 174 LYS A C 1
ATOM 1258 O O . LYS A 1 174 ? -13.719 -11.445 32.500 1.00 93.75 174 LYS A O 1
ATOM 1263 N N . ARG A 1 175 ? -13.076 -11.390 34.664 1.00 94.94 175 ARG A N 1
ATOM 1264 C CA . ARG A 1 175 ? -14.021 -12.371 35.187 1.00 94.94 175 ARG A CA 1
ATOM 1265 C C . ARG A 1 175 ? -14.846 -11.726 36.278 1.00 94.94 175 ARG A C 1
ATOM 1267 O O . ARG A 1 175 ? -14.314 -10.926 37.053 1.00 94.94 175 ARG A O 1
ATOM 1274 N N . ASP A 1 176 ? -16.110 -12.101 36.342 1.00 93.44 176 ASP A N 1
ATOM 1275 C CA . ASP A 1 176 ? -16.965 -11.700 37.445 1.00 93.44 176 ASP A CA 1
ATOM 1276 C C . ASP A 1 176 ? -16.423 -12.265 38.778 1.00 93.44 176 ASP A C 1
ATOM 1278 O O . ASP A 1 176 ? -16.127 -13.462 38.850 1.00 93.44 176 ASP A O 1
ATOM 1282 N N . PRO A 1 177 ? -16.277 -11.458 39.846 1.00 89.81 177 PRO A N 1
ATOM 1283 C CA . PRO A 1 177 ? -15.744 -11.935 41.124 1.00 89.81 177 PRO A CA 1
ATOM 1284 C C . PRO A 1 177 ? -16.589 -13.006 41.823 1.00 89.81 177 PRO A C 1
ATOM 1286 O O . PRO A 1 177 ? -16.064 -13.697 42.691 1.00 89.81 177 PRO A O 1
ATOM 1289 N N . LEU A 1 178 ? -17.881 -13.112 41.499 1.00 88.38 178 LEU A N 1
ATOM 1290 C CA . LEU A 1 178 ? -18.821 -14.000 42.188 1.00 88.38 178 LEU A CA 1
ATOM 1291 C C . LEU A 1 178 ? -19.097 -15.276 41.388 1.00 88.38 178 LEU A C 1
ATOM 1293 O O . LEU A 1 178 ? -18.974 -16.376 41.912 1.00 88.38 178 LEU A O 1
ATOM 1297 N N . SER A 1 179 ? -19.464 -15.127 40.119 1.00 89.62 179 SER A N 1
ATOM 1298 C CA . SER A 1 179 ? -19.798 -16.226 39.209 1.00 89.62 179 SER A CA 1
ATOM 1299 C C . SER A 1 179 ? -18.584 -16.787 38.464 1.00 89.62 179 SER A C 1
ATOM 1301 O O . SER A 1 179 ? -18.681 -17.849 37.856 1.00 89.62 179 SER A O 1
ATOM 1303 N N . HIS A 1 180 ? -17.439 -16.091 38.487 1.00 91.62 180 HIS A N 1
ATOM 1304 C CA . HIS A 1 180 ? -16.218 -16.424 37.735 1.00 91.62 180 HIS A CA 1
ATOM 1305 C C . HIS A 1 180 ? -16.380 -16.503 36.205 1.00 91.62 180 HIS A C 1
ATOM 1307 O O . HIS A 1 180 ? -15.429 -16.873 35.498 1.00 91.62 180 HIS A O 1
ATOM 1313 N N . VAL A 1 181 ? -17.542 -16.090 35.688 1.00 93.56 181 VAL A N 1
ATOM 1314 C CA . VAL A 1 181 ? -17.846 -16.022 34.258 1.00 93.56 181 VAL A CA 1
ATOM 1315 C C . VAL A 1 181 ? -16.918 -15.009 33.592 1.00 93.56 181 VAL A C 1
ATOM 1317 O O . VAL A 1 181 ? -16.722 -13.896 34.084 1.00 93.56 181 VAL A O 1
ATOM 1320 N N . CYS A 1 182 ? -16.305 -15.417 32.483 1.00 94.56 182 CYS A N 1
ATOM 1321 C CA . CYS A 1 182 ? -15.498 -14.542 31.643 1.00 94.56 182 CYS A CA 1
ATOM 1322 C C . CYS A 1 182 ? -16.417 -13.651 30.808 1.00 94.56 182 CYS A C 1
ATOM 1324 O O . CYS A 1 182 ? -17.368 -14.139 30.203 1.00 94.56 182 CYS A O 1
ATOM 1326 N N . PHE A 1 183 ? -16.123 -12.354 30.738 1.00 95.69 183 PHE A N 1
ATOM 1327 C CA . PHE A 1 183 ? -16.981 -11.425 29.998 1.00 95.69 183 PHE A CA 1
ATOM 1328 C C . PHE A 1 183 ? -16.953 -11.683 28.494 1.00 95.69 183 PHE A C 1
ATOM 1330 O O . PHE A 1 183 ? -17.975 -11.523 27.836 1.00 95.69 183 PHE A O 1
ATOM 1337 N N . LEU A 1 184 ? -15.814 -12.115 27.947 1.00 94.31 184 LEU A N 1
ATOM 1338 C CA . LEU A 1 184 ? -15.735 -12.460 26.529 1.00 94.31 184 LEU A CA 1
ATOM 1339 C C . LEU A 1 184 ? -16.635 -13.653 26.170 1.00 94.31 184 LEU A C 1
ATOM 1341 O O . LEU A 1 184 ? -17.273 -13.604 25.126 1.00 94.31 184 LEU A O 1
ATOM 1345 N N . ASP A 1 185 ? -16.750 -14.655 27.045 1.00 92.62 185 ASP A N 1
ATOM 1346 C CA . ASP A 1 185 ? -17.572 -15.855 26.805 1.00 92.62 185 ASP A CA 1
ATOM 1347 C C . ASP A 1 185 ? -19.079 -15.527 26.774 1.00 92.62 185 ASP A C 1
ATOM 1349 O O . ASP A 1 185 ? -19.871 -16.261 26.191 1.00 92.62 185 ASP A O 1
ATOM 1353 N N . VAL A 1 186 ? -19.484 -14.414 27.398 1.00 92.75 186 VAL A N 1
ATOM 1354 C CA . VAL A 1 186 ? -20.861 -13.883 27.343 1.00 92.75 186 VAL A CA 1
ATOM 1355 C C . VAL A 1 186 ? -21.102 -13.099 26.053 1.00 92.75 186 VAL A C 1
ATOM 1357 O O . VAL A 1 186 ? -22.210 -13.090 25.521 1.00 92.75 186 VAL A O 1
ATOM 1360 N N . LEU A 1 187 ? -20.069 -12.410 25.564 1.00 92.81 187 LEU A N 1
ATOM 1361 C CA . LEU A 1 187 ? -20.138 -11.535 24.393 1.00 92.81 187 LEU A CA 1
ATOM 1362 C C . LEU A 1 187 ? -20.000 -12.287 23.068 1.00 92.81 187 LEU A C 1
ATOM 1364 O O . LEU A 1 187 ? -20.513 -11.824 22.051 1.00 92.81 187 LEU A O 1
ATOM 1368 N N . VAL A 1 188 ? -19.269 -13.400 23.066 1.00 92.31 188 VAL A N 1
ATOM 1369 C CA . VAL A 1 188 ? -18.934 -14.170 21.869 1.00 92.31 188 VAL A CA 1
ATOM 1370 C C . VAL A 1 188 ? -19.222 -15.639 22.141 1.00 92.31 188 VAL A C 1
ATOM 1372 O O . VAL A 1 188 ? -18.573 -16.270 22.975 1.00 92.31 188 VAL A O 1
ATOM 1375 N N . ALA A 1 189 ? -20.202 -16.183 21.421 1.00 88.62 189 ALA A N 1
ATOM 1376 C CA . ALA A 1 189 ? -20.472 -17.616 21.425 1.00 88.62 189 ALA A CA 1
ATOM 1377 C C . ALA A 1 189 ? -19.298 -18.386 20.773 1.00 88.62 189 ALA A C 1
ATOM 1379 O O . ALA A 1 189 ? -18.588 -17.823 19.941 1.00 88.62 189 ALA A O 1
ATOM 1380 N N . PRO A 1 190 ? -19.066 -19.668 21.114 1.00 81.12 190 PRO A N 1
ATOM 1381 C CA . PRO A 1 190 ? -17.891 -20.420 20.652 1.00 81.12 190 PRO A CA 1
ATOM 1382 C C . PRO A 1 190 ? -17.803 -20.614 19.127 1.00 81.12 190 PRO A C 1
ATOM 1384 O O . PRO A 1 190 ? -16.735 -20.944 18.618 1.00 81.12 190 PRO A O 1
ATOM 1387 N N . ASP A 1 191 ? -18.909 -20.436 18.409 1.00 87.00 191 ASP A N 1
ATOM 1388 C CA . ASP A 1 191 ? -19.036 -20.512 16.953 1.00 87.00 191 ASP A CA 1
ATOM 1389 C C . ASP A 1 191 ? -19.010 -19.139 16.258 1.00 87.00 191 ASP A C 1
ATOM 1391 O O . ASP A 1 191 ? -19.062 -19.075 15.031 1.00 87.00 191 ASP A O 1
ATOM 1395 N N . GLN A 1 192 ? -18.933 -18.046 17.021 1.00 88.69 192 GLN A N 1
ATOM 1396 C CA . GLN A 1 192 ? -18.956 -16.687 16.494 1.00 88.69 192 GLN A CA 1
ATOM 1397 C C . GLN A 1 192 ? -17.563 -16.078 16.392 1.00 88.69 192 GLN A C 1
ATOM 1399 O O . GLN A 1 192 ? -16.683 -16.295 17.227 1.00 88.69 192 GLN A O 1
ATOM 1404 N N . ASP A 1 193 ? -17.401 -15.227 15.383 1.00 90.19 193 ASP A N 1
ATOM 1405 C CA . ASP A 1 193 ? -16.198 -14.429 15.228 1.00 90.19 193 ASP A CA 1
ATOM 1406 C C . ASP A 1 193 ? -16.021 -13.444 16.390 1.00 90.19 193 ASP A C 1
ATOM 1408 O O . ASP A 1 193 ? -16.974 -12.872 16.935 1.00 90.19 193 ASP A O 1
ATOM 1412 N N . LEU A 1 194 ? -14.758 -13.209 16.742 1.00 93.88 194 LEU A N 1
ATOM 1413 C CA . LEU A 1 194 ? -14.368 -12.240 17.760 1.00 93.88 194 LEU A CA 1
ATOM 1414 C C . LEU A 1 194 ? -14.840 -10.820 17.395 1.00 93.88 194 LEU A C 1
ATOM 1416 O O . LEU A 1 194 ? -14.967 -10.467 16.220 1.00 93.88 194 LEU A O 1
ATOM 1420 N N . LEU A 1 195 ? -15.028 -9.975 18.413 1.00 94.88 195 LEU A N 1
ATOM 1421 C CA . LEU A 1 195 ? -15.522 -8.598 18.264 1.00 94.88 195 LEU A CA 1
ATOM 1422 C C . LEU A 1 195 ? -14.700 -7.783 17.255 1.00 94.88 195 LEU A C 1
ATOM 1424 O O . LEU A 1 195 ? -15.278 -7.067 16.442 1.00 94.88 195 LEU A O 1
ATOM 1428 N N . CYS A 1 196 ? -13.370 -7.921 17.275 1.00 95.38 196 CYS A N 1
ATOM 1429 C CA . CYS A 1 196 ? -12.488 -7.250 16.317 1.00 95.38 196 CYS A CA 1
ATOM 1430 C C . CYS A 1 196 ? -12.783 -7.647 14.865 1.00 95.38 196 CYS A C 1
ATOM 1432 O O . CYS A 1 196 ? -12.848 -6.770 14.011 1.00 95.38 196 CYS A O 1
ATOM 1434 N N . SER A 1 197 ? -12.987 -8.941 14.589 1.00 94.25 197 SER A N 1
ATOM 1435 C CA . SER A 1 197 ? -13.260 -9.424 13.228 1.00 94.25 197 SER A CA 1
ATOM 1436 C C . SER A 1 197 ? -14.623 -8.939 12.748 1.00 94.25 197 SER A C 1
ATOM 1438 O O . SER A 1 197 ? -14.718 -8.331 11.687 1.00 94.25 197 SER A O 1
ATOM 1440 N N . ARG A 1 198 ? -15.658 -9.089 13.589 1.00 94.94 198 ARG A N 1
ATOM 1441 C CA . ARG A 1 198 ? -17.018 -8.605 13.298 1.00 94.94 198 ARG A CA 1
ATOM 1442 C C . ARG A 1 198 ? -17.044 -7.105 13.004 1.00 94.94 198 ARG A C 1
ATOM 1444 O O . ARG A 1 198 ? -17.695 -6.670 12.058 1.00 94.94 198 ARG A O 1
ATOM 1451 N N . PHE A 1 199 ? -16.345 -6.311 13.817 1.00 96.75 199 PHE A N 1
ATOM 1452 C CA . PHE A 1 199 ? -16.230 -4.871 13.599 1.00 96.75 199 PHE A CA 1
ATOM 1453 C C . PHE A 1 199 ? -15.478 -4.554 12.305 1.00 96.75 199 PHE A C 1
ATOM 1455 O O . PHE A 1 199 ? -15.913 -3.686 11.554 1.00 96.75 199 PHE A O 1
ATOM 1462 N N . TRP A 1 200 ? -14.363 -5.240 12.045 1.00 97.12 200 TRP A N 1
ATOM 1463 C CA . TRP A 1 200 ? -13.542 -4.999 10.863 1.00 97.12 200 TRP A CA 1
ATOM 1464 C C . TRP A 1 200 ? -14.300 -5.280 9.565 1.00 97.12 200 TRP A C 1
ATOM 1466 O O . TRP A 1 200 ? -14.314 -4.424 8.681 1.00 97.12 200 TRP A O 1
ATOM 1476 N N . ASP A 1 201 ? -14.984 -6.421 9.473 1.00 96.00 201 ASP A N 1
ATOM 1477 C CA . ASP A 1 201 ? -15.759 -6.798 8.288 1.00 96.00 201 ASP A CA 1
ATOM 1478 C C . ASP A 1 201 ? -16.853 -5.765 7.986 1.00 96.00 201 ASP A C 1
ATOM 1480 O O . ASP A 1 201 ? -17.029 -5.327 6.845 1.00 96.00 201 ASP A O 1
ATOM 1484 N N . GLU A 1 202 ? -17.547 -5.304 9.025 1.00 97.00 202 GLU A N 1
ATOM 1485 C CA . GLU A 1 202 ? -18.587 -4.289 8.904 1.00 97.00 202 GLU A CA 1
ATOM 1486 C C . GLU A 1 202 ? -18.008 -2.901 8.570 1.00 97.00 202 GLU A C 1
ATOM 1488 O O . GLU A 1 202 ? -18.549 -2.192 7.720 1.00 97.00 202 GLU A O 1
ATOM 1493 N N . ALA A 1 203 ? -16.867 -2.522 9.152 1.00 97.50 203 ALA A N 1
ATOM 1494 C CA . ALA A 1 203 ? -16.176 -1.272 8.837 1.00 97.50 203 ALA A CA 1
ATOM 1495 C C . ALA A 1 203 ? -15.692 -1.238 7.376 1.00 97.50 203 ALA A C 1
ATOM 1497 O O . ALA A 1 203 ? -15.891 -0.243 6.673 1.00 97.50 203 ALA A O 1
ATOM 1498 N N . VAL A 1 204 ? -15.103 -2.335 6.891 1.00 97.12 204 VAL A N 1
ATOM 1499 C CA . VAL A 1 204 ? -14.694 -2.486 5.487 1.00 97.12 204 VAL A CA 1
ATOM 1500 C C . VAL A 1 204 ? -15.912 -2.445 4.566 1.00 97.12 204 VAL A C 1
ATOM 1502 O O . VAL A 1 204 ? -15.852 -1.789 3.524 1.00 97.12 204 VAL A O 1
ATOM 1505 N N . ARG A 1 205 ? -17.036 -3.066 4.954 1.00 97.25 205 ARG A N 1
ATOM 1506 C CA . ARG A 1 205 ? -18.296 -2.998 4.198 1.00 97.25 205 ARG A CA 1
ATOM 1507 C C . ARG A 1 205 ? -18.819 -1.566 4.078 1.00 97.25 205 ARG A C 1
ATOM 1509 O O . ARG A 1 205 ? -19.128 -1.135 2.968 1.00 97.25 205 ARG A O 1
ATOM 1516 N N . VAL A 1 206 ? -18.861 -0.812 5.178 1.00 96.75 206 VAL A N 1
ATOM 1517 C CA . VAL A 1 206 ? -19.271 0.606 5.190 1.00 96.75 206 VAL A CA 1
ATOM 1518 C C . VAL A 1 206 ? -18.400 1.433 4.241 1.00 96.75 206 VAL A C 1
ATOM 1520 O O . VAL A 1 206 ? -18.917 2.171 3.397 1.00 96.75 206 VAL A O 1
ATOM 1523 N N . LEU A 1 207 ? -17.075 1.281 4.320 1.00 97.06 207 LEU A N 1
ATOM 1524 C CA . LEU A 1 207 ? -16.152 1.978 3.423 1.00 97.06 207 LEU A CA 1
ATOM 1525 C C . LEU A 1 207 ? -16.364 1.570 1.960 1.00 97.06 207 LEU A C 1
ATOM 1527 O O . LEU A 1 207 ? -16.405 2.437 1.084 1.00 97.06 207 LEU A O 1
ATOM 1531 N N . ALA A 1 208 ? -16.562 0.278 1.692 1.00 96.69 208 ALA A N 1
ATOM 1532 C CA . ALA A 1 208 ? -16.812 -0.233 0.349 1.00 96.69 208 ALA A CA 1
ATOM 1533 C C . ALA A 1 208 ? -18.084 0.370 -0.262 1.00 96.69 208 ALA A C 1
ATOM 1535 O O . ALA A 1 208 ? -18.075 0.794 -1.418 1.00 96.69 208 ALA A O 1
ATOM 1536 N N . GLU A 1 209 ? -19.165 0.477 0.512 1.00 95.75 209 GLU A N 1
ATOM 1537 C CA . GLU A 1 209 ? -20.408 1.114 0.072 1.00 95.75 209 GLU A CA 1
ATOM 1538 C C . GLU A 1 209 ? -20.212 2.600 -0.253 1.00 95.75 209 GLU A C 1
ATOM 1540 O O . GLU A 1 209 ? -20.686 3.080 -1.290 1.00 95.75 209 GLU A O 1
ATOM 1545 N N . VAL A 1 210 ? -19.480 3.330 0.594 1.00 94.69 210 VAL A N 1
ATOM 1546 C CA . VAL A 1 210 ? -19.196 4.761 0.407 1.00 94.69 210 VAL A CA 1
ATOM 1547 C C . VAL A 1 210 ? -18.314 5.010 -0.825 1.00 94.69 210 VAL A C 1
ATOM 1549 O O . VAL A 1 210 ? -18.625 5.880 -1.653 1.00 94.69 210 VAL A O 1
ATOM 1552 N N . PHE A 1 211 ? -17.247 4.229 -1.013 1.00 95.00 211 PHE A N 1
ATOM 1553 C CA . PHE A 1 211 ? -16.384 4.347 -2.191 1.00 95.00 211 PHE A CA 1
ATOM 1554 C C . PHE A 1 211 ? -17.090 3.898 -3.471 1.00 95.00 211 PHE A C 1
ATOM 1556 O O . PHE A 1 211 ? -16.972 4.572 -4.497 1.00 95.00 211 PHE A O 1
ATOM 1563 N N . ALA A 1 212 ? -17.882 2.824 -3.426 1.00 93.38 212 ALA A N 1
ATOM 1564 C CA . ALA A 1 212 ? -18.671 2.376 -4.569 1.00 93.38 212 ALA A CA 1
ATOM 1565 C C . ALA A 1 212 ? -19.728 3.410 -4.982 1.00 93.38 212 ALA A C 1
ATOM 1567 O O . ALA A 1 212 ? -19.941 3.627 -6.176 1.00 93.38 212 ALA A O 1
ATOM 1568 N N . ALA A 1 213 ? -20.371 4.085 -4.023 1.00 91.75 213 ALA A N 1
ATOM 1569 C CA . ALA A 1 213 ? -21.297 5.178 -4.310 1.00 91.75 213 ALA A CA 1
ATOM 1570 C C . ALA A 1 213 ? -20.592 6.355 -5.001 1.00 91.75 213 ALA A C 1
ATOM 1572 O O . ALA A 1 213 ? -21.110 6.883 -5.986 1.00 91.75 213 ALA A O 1
ATOM 1573 N N . THR A 1 214 ? -19.392 6.714 -4.538 1.00 90.12 214 THR A N 1
ATOM 1574 C CA . THR A 1 214 ? -18.576 7.796 -5.113 1.00 90.12 214 THR A CA 1
ATOM 1575 C C . THR A 1 214 ? -18.012 7.444 -6.493 1.00 90.12 214 THR A C 1
ATOM 1577 O O . THR A 1 214 ? -17.876 8.311 -7.354 1.00 90.12 214 THR A O 1
ATOM 1580 N N . ALA A 1 215 ? -17.715 6.169 -6.747 1.00 89.00 215 ALA A N 1
ATOM 1581 C CA . ALA A 1 215 ? -17.176 5.707 -8.023 1.00 89.00 215 ALA A CA 1
ATOM 1582 C C . ALA A 1 215 ? -18.196 5.737 -9.176 1.00 89.00 215 ALA A C 1
ATOM 1584 O O . ALA A 1 215 ? -17.796 5.714 -10.347 1.00 89.00 215 ALA A O 1
ATOM 1585 N N . LYS A 1 216 ? -19.502 5.787 -8.870 1.00 87.44 216 LYS A N 1
ATOM 1586 C CA . LYS A 1 216 ? -20.560 5.866 -9.884 1.00 87.44 216 LYS A CA 1
ATOM 1587 C C . LYS A 1 216 ? -20.476 7.198 -10.645 1.00 87.44 216 LYS A C 1
ATOM 1589 O O . LYS A 1 216 ? -20.326 8.253 -10.027 1.00 87.44 216 LYS A O 1
ATOM 1594 N N . PRO A 1 217 ? -20.597 7.187 -11.984 1.00 77.00 217 PRO A N 1
ATOM 1595 C CA . PRO A 1 217 ? -20.565 8.411 -12.773 1.00 77.00 217 PRO A CA 1
ATOM 1596 C C . PRO A 1 217 ? -21.731 9.330 -12.380 1.00 77.00 217 PRO A C 1
ATOM 1598 O O . PRO A 1 217 ? -22.893 8.931 -12.405 1.00 77.00 217 PRO A O 1
ATOM 1601 N N . SER A 1 218 ? -21.410 10.569 -12.007 1.00 76.38 218 SER A N 1
ATOM 1602 C CA . SER A 1 218 ? -22.373 11.578 -11.563 1.00 76.38 218 SER A CA 1
ATOM 1603 C C . SER A 1 218 ? -22.061 12.922 -12.204 1.00 76.38 218 SER A C 1
ATOM 1605 O O . SER A 1 218 ? -20.920 13.376 -12.194 1.00 76.38 218 SER A O 1
ATOM 1607 N N . THR A 1 219 ? -23.088 13.599 -12.712 1.00 64.69 219 THR A N 1
ATOM 1608 C CA . THR A 1 219 ? -22.963 14.935 -13.317 1.00 64.69 219 THR A CA 1
ATOM 1609 C C . THR A 1 219 ? -22.691 16.036 -12.291 1.00 64.69 219 THR A C 1
ATOM 1611 O O . THR A 1 219 ? -22.159 17.080 -12.652 1.00 64.69 219 THR A O 1
ATOM 1614 N N . LYS A 1 220 ? -23.028 15.816 -11.010 1.00 65.06 220 LYS A N 1
ATOM 1615 C CA . LYS A 1 220 ? -22.824 16.789 -9.917 1.00 65.06 220 LYS A CA 1
ATOM 1616 C C . LYS A 1 220 ? -21.597 16.489 -9.051 1.00 65.06 220 LYS A C 1
ATOM 1618 O O . LYS A 1 220 ? -21.027 17.410 -8.483 1.00 65.06 220 LYS A O 1
ATOM 1623 N N . ALA A 1 221 ? -21.204 15.218 -8.946 1.00 66.56 221 ALA A N 1
ATOM 1624 C CA . ALA A 1 221 ? -20.119 14.750 -8.075 1.00 66.56 221 ALA A CA 1
ATOM 1625 C C . ALA A 1 221 ? -18.914 14.174 -8.845 1.00 66.56 221 ALA A C 1
ATOM 1627 O O . ALA A 1 221 ? -17.978 13.669 -8.231 1.00 66.56 221 ALA A O 1
ATOM 1628 N N . GLY A 1 222 ? -18.925 14.240 -10.183 1.00 80.62 222 GLY A N 1
ATOM 1629 C CA . GLY A 1 222 ? -17.899 13.624 -11.032 1.00 80.62 222 GLY A CA 1
ATOM 1630 C C . GLY A 1 222 ? -16.479 14.104 -10.733 1.00 80.62 222 GLY A C 1
ATOM 1631 O O . GLY A 1 222 ? -15.559 13.300 -10.739 1.00 80.62 222 GLY A O 1
ATOM 1632 N N . PHE A 1 223 ? -16.308 15.369 -10.339 1.00 83.50 223 PHE A N 1
ATOM 1633 C CA . PHE A 1 223 ? -14.992 15.914 -9.994 1.00 83.50 223 PHE A CA 1
ATOM 1634 C C . PHE A 1 223 ? -14.345 15.228 -8.773 1.00 83.50 223 PHE A C 1
ATOM 1636 O O . PHE A 1 223 ? -13.121 15.125 -8.718 1.00 83.50 223 PHE A O 1
ATOM 1643 N N . VAL A 1 224 ? -15.140 14.744 -7.804 1.00 88.75 224 VAL A N 1
ATOM 1644 C CA . VAL A 1 224 ? -14.630 14.001 -6.635 1.00 88.75 224 VAL A CA 1
ATOM 1645 C C . VAL A 1 224 ? -14.128 12.636 -7.084 1.00 88.75 224 VAL A C 1
ATOM 1647 O O . VAL A 1 224 ? -12.995 12.268 -6.785 1.00 88.75 224 VAL A O 1
ATOM 1650 N N . ARG A 1 225 ? -14.939 11.917 -7.871 1.00 90.38 225 ARG A N 1
ATOM 1651 C CA . ARG A 1 225 ? -14.547 10.645 -8.489 1.00 90.38 225 ARG A CA 1
ATOM 1652 C C . ARG A 1 225 ? -13.259 10.804 -9.290 1.00 90.38 225 ARG A C 1
ATOM 1654 O O . ARG A 1 225 ? -12.323 10.045 -9.082 1.00 90.38 225 ARG A O 1
ATOM 1661 N N . ASP A 1 226 ? -13.206 11.784 -10.183 1.00 88.38 226 ASP A N 1
ATOM 1662 C CA . ASP A 1 226 ? -12.078 11.978 -11.090 1.00 88.38 226 ASP A CA 1
ATOM 1663 C C . ASP A 1 226 ? -10.796 12.344 -10.324 1.00 88.38 226 ASP A C 1
ATOM 1665 O O . ASP A 1 226 ? -9.720 11.842 -10.650 1.00 88.38 226 ASP A O 1
ATOM 1669 N N . ALA A 1 227 ? -10.900 13.127 -9.243 1.00 90.06 227 ALA A N 1
ATOM 1670 C CA . ALA A 1 227 ? -9.773 13.386 -8.346 1.00 90.06 227 ALA A CA 1
ATOM 1671 C C . ALA A 1 227 ? -9.309 12.142 -7.578 1.00 90.06 227 ALA A C 1
ATOM 1673 O O . ALA A 1 227 ? -8.103 11.947 -7.427 1.00 90.06 227 ALA A O 1
ATOM 1674 N N . LEU A 1 228 ? -10.231 11.297 -7.110 1.00 92.25 228 LEU A N 1
ATOM 1675 C CA . LEU A 1 228 ? -9.888 10.034 -6.452 1.00 92.25 228 LEU A CA 1
ATOM 1676 C C . LEU A 1 228 ? -9.253 9.038 -7.421 1.00 92.25 228 LEU A C 1
ATOM 1678 O O . LEU A 1 228 ? -8.320 8.342 -7.039 1.00 92.25 228 LEU A O 1
ATOM 1682 N N . VAL A 1 229 ? -9.723 8.987 -8.669 1.00 92.25 229 VAL A N 1
ATOM 1683 C CA . VAL A 1 229 ? -9.131 8.153 -9.719 1.00 92.25 229 VAL A CA 1
ATOM 1684 C C . VAL A 1 229 ? -7.728 8.655 -10.056 1.00 92.25 229 VAL A C 1
ATOM 1686 O O . VAL A 1 229 ? -6.791 7.867 -10.043 1.00 92.25 229 VAL A O 1
ATOM 1689 N N . ALA A 1 230 ? -7.544 9.959 -10.286 1.00 89.31 230 ALA A N 1
ATOM 1690 C CA . ALA A 1 230 ? -6.226 10.534 -10.568 1.00 89.31 230 ALA A CA 1
ATOM 1691 C C . ALA A 1 230 ? -5.249 10.375 -9.387 1.00 89.31 230 ALA A C 1
ATOM 1693 O O . ALA A 1 230 ? -4.065 10.115 -9.581 1.00 89.31 230 ALA A O 1
ATOM 1694 N N . GLY A 1 231 ? -5.750 10.518 -8.159 1.00 90.50 231 GLY A N 1
ATOM 1695 C CA . GLY A 1 231 ? -4.988 10.389 -6.920 1.00 90.50 231 GLY A CA 1
ATOM 1696 C C . GLY A 1 231 ? -5.039 9.002 -6.282 1.00 90.50 231 GLY A C 1
ATOM 1697 O O . GLY A 1 231 ? -4.707 8.885 -5.103 1.00 90.50 231 GLY A O 1
ATOM 1698 N N . TYR A 1 232 ? -5.445 7.958 -7.008 1.00 93.69 232 TYR A N 1
ATOM 1699 C CA . TYR A 1 232 ? -5.630 6.624 -6.430 1.00 93.69 232 TYR A CA 1
ATOM 1700 C C . TYR A 1 232 ? -4.374 6.070 -5.727 1.00 93.69 232 TYR A C 1
ATOM 1702 O O . TYR A 1 232 ? -4.518 5.565 -4.612 1.00 93.69 232 TYR A O 1
ATOM 1710 N N . PRO A 1 233 ? -3.138 6.222 -6.258 1.00 92.19 233 PRO A N 1
ATOM 1711 C CA . PRO A 1 233 ? -1.937 5.766 -5.551 1.00 92.19 233 PRO A CA 1
ATOM 1712 C C . PRO A 1 233 ? -1.777 6.377 -4.155 1.00 92.19 233 PRO A C 1
ATOM 1714 O O . PRO A 1 233 ? -1.329 5.709 -3.225 1.00 92.19 233 PRO A O 1
ATOM 1717 N N . LYS A 1 234 ? -2.197 7.636 -3.987 1.00 92.38 234 LYS A N 1
ATOM 1718 C CA . LYS A 1 234 ? -2.182 8.336 -2.699 1.00 92.38 234 LYS A CA 1
ATOM 1719 C C . LYS A 1 234 ? -3.239 7.784 -1.741 1.00 92.38 234 LYS A C 1
ATOM 1721 O O . LYS A 1 234 ? -2.967 7.670 -0.549 1.00 92.38 234 LYS A O 1
ATOM 1726 N N . LEU A 1 235 ? -4.425 7.435 -2.246 1.00 94.00 235 LEU A N 1
ATOM 1727 C CA . LEU A 1 235 ? -5.479 6.796 -1.452 1.00 94.00 235 LEU A CA 1
ATOM 1728 C C . LEU A 1 235 ? -5.052 5.399 -0.982 1.00 94.00 235 LEU A C 1
ATOM 1730 O O . LEU A 1 235 ? -5.167 5.101 0.202 1.00 94.00 235 LEU A O 1
ATOM 1734 N N . ALA A 1 236 ? -4.513 4.575 -1.885 1.00 93.38 236 ALA A N 1
ATOM 1735 C CA . ALA A 1 236 ? -4.023 3.239 -1.552 1.00 93.38 236 ALA A CA 1
ATOM 1736 C C . ALA A 1 236 ? -2.924 3.298 -0.478 1.00 93.38 236 ALA A C 1
ATOM 1738 O O . ALA A 1 236 ? -3.005 2.596 0.527 1.00 93.38 236 ALA A O 1
ATOM 1739 N N . GLN A 1 237 ? -1.957 4.209 -0.637 1.00 92.19 237 GLN A N 1
ATOM 1740 C CA . GLN A 1 237 ? -0.895 4.417 0.347 1.00 92.19 237 GLN A CA 1
ATOM 1741 C C . GLN A 1 237 ? -1.434 4.883 1.707 1.00 92.19 237 GLN A C 1
ATOM 1743 O O . GLN A 1 237 ? -0.927 4.453 2.743 1.00 92.19 237 GLN A O 1
ATOM 1748 N N . LEU A 1 238 ? -2.446 5.758 1.727 1.00 95.12 238 LEU A N 1
ATOM 1749 C CA . LEU A 1 238 ? -3.084 6.202 2.968 1.00 95.12 238 LEU A CA 1
ATOM 1750 C C . LEU A 1 238 ? -3.707 5.019 3.719 1.00 95.12 238 LEU A C 1
ATOM 1752 O O . LEU A 1 238 ? -3.434 4.853 4.904 1.00 95.12 238 LEU A O 1
ATOM 1756 N N . LEU A 1 239 ? -4.488 4.182 3.028 1.00 95.00 239 LEU A N 1
ATOM 1757 C CA . LEU A 1 239 ? -5.129 3.009 3.629 1.00 95.00 239 LEU A CA 1
ATOM 1758 C C . LEU A 1 239 ? -4.100 1.995 4.141 1.00 95.00 239 LEU A C 1
ATOM 1760 O O . LEU A 1 239 ? -4.225 1.521 5.267 1.00 95.00 239 LEU A O 1
ATOM 1764 N N . GLU A 1 240 ? -3.054 1.716 3.361 1.00 93.31 240 GLU A N 1
ATOM 1765 C CA . GLU A 1 240 ? -1.966 0.818 3.764 1.00 93.31 240 GLU A CA 1
ATOM 1766 C C . GLU A 1 240 ? -1.210 1.360 4.985 1.00 93.31 240 GLU A C 1
ATOM 1768 O O . GLU A 1 240 ? -0.972 0.632 5.947 1.00 93.31 240 GLU A O 1
ATOM 1773 N N . THR A 1 241 ? -0.894 2.657 5.005 1.00 94.19 241 THR A N 1
ATOM 1774 C CA . THR A 1 241 ? -0.202 3.289 6.140 1.00 94.19 241 THR A CA 1
ATOM 1775 C C . THR A 1 241 ? -1.059 3.249 7.405 1.00 94.19 241 THR A C 1
ATOM 1777 O O . THR A 1 241 ? -0.551 2.930 8.480 1.00 94.19 241 THR A O 1
ATOM 1780 N N . SER A 1 242 ? -2.359 3.531 7.294 1.00 95.19 242 SER A N 1
ATOM 1781 C CA . SER A 1 242 ? -3.296 3.446 8.418 1.00 95.19 242 SER A CA 1
ATOM 1782 C C . SER A 1 242 ? -3.465 2.014 8.921 1.00 95.19 242 SER A C 1
ATOM 1784 O O . SER A 1 242 ? -3.482 1.790 10.129 1.00 95.19 242 SER A O 1
ATOM 1786 N N . PHE A 1 243 ? -3.507 1.032 8.020 1.00 95.94 243 PHE A N 1
ATOM 1787 C CA . PHE A 1 243 ? -3.532 -0.381 8.384 1.00 95.94 243 PHE A CA 1
ATOM 1788 C C . PHE A 1 243 ? -2.265 -0.797 9.146 1.00 95.94 243 PHE A C 1
ATOM 1790 O O . PHE A 1 243 ? -2.349 -1.404 10.212 1.00 95.94 243 PHE A O 1
ATOM 1797 N N . GLN A 1 244 ? -1.083 -0.410 8.654 1.00 94.44 244 GLN A N 1
ATOM 1798 C CA . GLN A 1 244 ? 0.185 -0.685 9.336 1.00 94.44 244 GLN A CA 1
ATOM 1799 C C . GLN A 1 244 ? 0.265 0.012 10.700 1.00 94.44 244 GLN A C 1
ATOM 1801 O O . GLN A 1 244 ? 0.752 -0.572 11.667 1.00 94.44 244 GLN A O 1
ATOM 1806 N N . LYS A 1 245 ? -0.248 1.244 10.809 1.00 95.31 245 LYS A N 1
ATOM 1807 C CA . LYS A 1 245 ? -0.374 1.956 12.088 1.00 95.31 245 LYS A CA 1
ATOM 1808 C C . LYS A 1 245 ? -1.233 1.161 13.076 1.00 95.31 245 LYS A C 1
ATOM 1810 O O . LYS A 1 245 ? -0.771 0.907 14.183 1.00 95.31 245 LYS A O 1
ATOM 1815 N N . LEU A 1 246 ? -2.413 0.698 12.662 1.00 96.06 246 LEU A N 1
ATOM 1816 C CA . LEU A 1 246 ? -3.302 -0.121 13.494 1.00 96.06 246 LEU A CA 1
ATOM 1817 C C . LEU A 1 246 ? -2.640 -1.434 13.942 1.00 96.06 246 LEU A C 1
ATOM 1819 O O . LEU A 1 246 ? -2.706 -1.799 15.119 1.00 96.06 246 LEU A O 1
ATOM 1823 N N . LEU A 1 247 ? -1.974 -2.133 13.023 1.00 94.44 247 LEU A N 1
ATOM 1824 C CA . LEU A 1 247 ? -1.277 -3.384 13.321 1.00 94.44 247 LEU A CA 1
ATOM 1825 C C . LEU A 1 247 ? -0.152 -3.169 14.346 1.00 94.44 247 LEU A C 1
ATOM 1827 O O . LEU A 1 247 ? -0.017 -3.946 15.290 1.00 94.44 247 LEU A O 1
ATOM 1831 N N . ASN A 1 248 ? 0.601 -2.074 14.221 1.00 93.12 248 ASN A N 1
ATOM 1832 C CA . ASN A 1 248 ? 1.663 -1.717 15.160 1.00 93.12 248 ASN A CA 1
ATOM 1833 C C . ASN A 1 248 ? 1.124 -1.280 16.533 1.00 93.12 248 ASN A C 1
ATOM 1835 O O . ASN A 1 248 ? 1.647 -1.718 17.556 1.00 93.12 248 ASN A O 1
ATOM 1839 N N . GLU A 1 249 ? 0.074 -0.453 16.578 1.00 92.69 249 GLU A N 1
ATOM 1840 C CA . GLU A 1 249 ? -0.537 0.033 17.829 1.00 92.69 249 GLU A CA 1
ATOM 1841 C C . GLU A 1 249 ? -1.171 -1.096 18.656 1.00 92.69 249 GLU A C 1
ATOM 1843 O O . GLU A 1 249 ? -1.195 -1.041 19.888 1.00 92.69 249 GLU A O 1
ATOM 1848 N N . THR A 1 250 ? -1.653 -2.144 17.987 1.00 92.88 250 THR A N 1
ATOM 1849 C CA . THR A 1 250 ? -2.353 -3.272 18.624 1.00 92.88 250 THR A CA 1
ATOM 1850 C C . THR A 1 250 ? -1.472 -4.513 18.794 1.00 92.88 250 THR A C 1
ATOM 1852 O O . THR A 1 250 ? -1.896 -5.508 19.387 1.00 92.88 250 THR A O 1
ATOM 1855 N N . SER A 1 251 ? -0.208 -4.445 18.362 1.00 90.81 251 SER A N 1
ATOM 1856 C CA . SER A 1 251 ? 0.781 -5.508 18.534 1.00 90.81 251 SER A CA 1
ATOM 1857 C C . SER A 1 251 ? 1.287 -5.565 19.980 1.00 90.81 251 SER A C 1
ATOM 1859 O O . SER A 1 251 ? 2.297 -4.961 20.351 1.00 90.81 251 SER A O 1
ATOM 1861 N N . VAL A 1 252 ? 0.599 -6.348 20.814 1.00 88.75 252 VAL A N 1
ATOM 1862 C CA . VAL A 1 252 ? 0.996 -6.630 22.200 1.00 88.75 252 VAL A CA 1
ATOM 1863 C C . VAL A 1 252 ? 1.316 -8.110 22.367 1.00 88.75 252 VAL A C 1
ATOM 1865 O O . VAL A 1 252 ? 0.548 -8.980 21.966 1.00 88.75 252 VAL A O 1
ATOM 1868 N N . LYS A 1 253 ? 2.447 -8.416 23.014 1.00 85.31 253 LYS A N 1
ATOM 1869 C CA . LYS A 1 253 ? 2.906 -9.794 23.237 1.00 85.31 253 LYS A CA 1
ATOM 1870 C C . LYS A 1 253 ? 1.818 -10.645 23.909 1.00 85.31 253 LYS A C 1
ATOM 1872 O O . LYS A 1 253 ? 1.379 -10.333 25.014 1.00 85.31 253 LYS A O 1
ATOM 1877 N N . GLY A 1 254 ? 1.438 -11.742 23.254 1.00 81.25 254 GLY A N 1
ATOM 1878 C CA . GLY A 1 254 ? 0.455 -12.704 23.767 1.00 81.25 254 GLY A CA 1
ATOM 1879 C C . GLY A 1 254 ? -1.011 -12.289 23.602 1.00 81.25 254 GLY A C 1
ATOM 1880 O O . GLY A 1 254 ? -1.880 -12.970 24.134 1.00 81.25 254 GLY A O 1
ATOM 1881 N N . VAL A 1 255 ? -1.297 -11.199 22.886 1.00 86.56 255 VAL A N 1
ATOM 1882 C CA . VAL A 1 255 ? -2.658 -10.773 22.537 1.00 86.56 255 VAL A CA 1
ATOM 1883 C C . VAL A 1 255 ? -2.757 -10.702 21.018 1.00 86.56 255 VAL A C 1
ATOM 1885 O O . VAL A 1 255 ? -1.856 -10.178 20.368 1.00 86.56 255 VAL A O 1
ATOM 1888 N N . MET A 1 256 ? -3.840 -11.233 20.448 1.00 86.81 256 MET A N 1
ATOM 1889 C CA . MET A 1 256 ? -4.101 -11.094 19.016 1.00 86.81 256 MET A CA 1
ATOM 1890 C C . MET A 1 256 ? -4.249 -9.598 18.664 1.00 86.81 256 MET A C 1
ATOM 1892 O O . MET A 1 256 ? -4.947 -8.884 19.396 1.00 86.81 256 MET A O 1
ATOM 1896 N N . PRO A 1 257 ? -3.593 -9.100 17.601 1.00 91.88 257 PRO A N 1
ATOM 1897 C CA . PRO A 1 257 ? -3.795 -7.733 17.120 1.00 91.88 257 PRO A CA 1
ATOM 1898 C C . PRO A 1 257 ? -5.250 -7.479 16.702 1.00 91.88 257 PRO A C 1
ATOM 1900 O O . PRO A 1 257 ? -6.033 -8.417 16.555 1.00 91.88 257 PRO A O 1
ATOM 1903 N N . ALA A 1 258 ? -5.622 -6.213 16.498 1.00 92.69 258 ALA A N 1
ATOM 1904 C CA . ALA A 1 258 ? -6.968 -5.872 16.023 1.00 92.69 258 ALA A CA 1
ATOM 1905 C C . ALA A 1 258 ? -7.264 -6.449 14.633 1.00 92.69 258 ALA A C 1
ATOM 1907 O O . ALA A 1 258 ? -8.406 -6.798 14.351 1.00 92.69 258 ALA A O 1
ATOM 1908 N N . VAL A 1 259 ? -6.228 -6.538 13.795 1.00 94.19 259 VAL A N 1
ATOM 1909 C CA . VAL A 1 259 ? -6.295 -7.012 12.413 1.00 94.19 259 VAL A CA 1
ATOM 1910 C C . VAL A 1 259 ? -5.138 -7.954 12.096 1.00 94.19 259 VAL A C 1
ATOM 1912 O O . VAL A 1 259 ? -4.046 -7.822 12.655 1.00 94.19 259 VAL A O 1
ATOM 1915 N N . THR A 1 260 ? -5.356 -8.897 11.184 1.00 91.44 260 THR A N 1
ATOM 1916 C CA . THR A 1 260 ? -4.318 -9.796 10.651 1.00 91.44 260 THR A CA 1
ATOM 1917 C C . THR A 1 260 ? -3.779 -9.263 9.324 1.00 91.44 260 THR A C 1
ATOM 1919 O O . THR A 1 260 ? -4.521 -8.606 8.603 1.00 91.44 260 THR A O 1
ATOM 1922 N N . PRO A 1 261 ? -2.512 -9.531 8.949 1.00 88.06 261 PRO A N 1
ATOM 1923 C CA . PRO A 1 261 ? -1.916 -8.976 7.727 1.00 88.06 261 PRO A CA 1
ATOM 1924 C C . PRO A 1 261 ? -2.715 -9.278 6.446 1.00 88.06 261 PRO A C 1
ATOM 1926 O O . PRO A 1 261 ? -2.736 -8.443 5.545 1.00 88.06 261 PRO A O 1
ATOM 1929 N N . ASP A 1 262 ? -3.427 -10.407 6.391 1.00 88.00 262 ASP A N 1
ATOM 1930 C CA . ASP A 1 262 ? -4.269 -10.799 5.251 1.00 88.00 262 ASP A CA 1
ATOM 1931 C C . ASP A 1 262 ? -5.479 -9.864 5.049 1.00 88.00 262 ASP A C 1
ATOM 1933 O O . ASP A 1 262 ? -5.986 -9.699 3.940 1.00 88.00 262 ASP A O 1
ATOM 1937 N N . GLN A 1 263 ? -5.925 -9.180 6.107 1.00 93.12 263 GLN A N 1
ATOM 1938 C CA . GLN A 1 263 ? -7.053 -8.247 6.055 1.00 93.12 263 GLN A CA 1
ATOM 1939 C C . GLN A 1 263 ? -6.720 -6.915 5.363 1.00 93.12 263 GLN A C 1
ATOM 1941 O O . GLN A 1 263 ? -7.626 -6.126 5.077 1.00 93.12 263 GLN A O 1
ATOM 1946 N N . LEU A 1 264 ? -5.447 -6.662 5.032 1.00 93.06 264 LEU A N 1
ATOM 1947 C CA . LEU A 1 264 ? -5.063 -5.518 4.203 1.00 93.06 264 LEU A CA 1
ATOM 1948 C C . LEU A 1 264 ? -5.710 -5.599 2.814 1.00 93.06 264 LEU A C 1
ATOM 1950 O O . LEU A 1 264 ? -6.190 -4.589 2.294 1.00 93.06 264 LEU A O 1
ATOM 1954 N N . GLU A 1 265 ? -5.770 -6.798 2.229 1.00 90.81 265 GLU A N 1
ATOM 1955 C CA . GLU A 1 265 ? -6.381 -6.997 0.913 1.00 90.81 265 GLU A CA 1
ATOM 1956 C C . GLU A 1 265 ? -7.877 -6.674 0.937 1.00 90.81 265 GLU A C 1
ATOM 1958 O O . GLU A 1 265 ? -8.384 -6.047 0.008 1.00 90.81 265 GLU A O 1
ATOM 1963 N N . GLN A 1 266 ? -8.572 -7.019 2.028 1.00 93.25 266 GLN A N 1
ATOM 1964 C CA . GLN A 1 266 ? -9.988 -6.694 2.223 1.00 93.25 266 GLN A CA 1
ATOM 1965 C C . GLN A 1 266 ? -10.218 -5.176 2.277 1.00 93.25 266 GLN A C 1
ATOM 1967 O O . GLN A 1 266 ? -11.118 -4.659 1.610 1.00 93.25 266 GLN A O 1
ATOM 1972 N N . LEU A 1 267 ? -9.375 -4.440 3.013 1.00 95.25 267 LEU A N 1
ATOM 1973 C CA . LEU A 1 267 ? -9.460 -2.979 3.077 1.00 95.25 267 LEU A CA 1
ATOM 1974 C C . LEU A 1 267 ? -9.206 -2.342 1.708 1.00 95.25 267 LEU A C 1
ATOM 1976 O O . LEU A 1 267 ? -9.951 -1.454 1.298 1.00 95.25 267 LEU A O 1
ATOM 1980 N N . LEU A 1 268 ? -8.190 -2.793 0.973 1.00 93.25 268 LEU A N 1
ATOM 1981 C CA . LEU A 1 268 ? -7.911 -2.272 -0.366 1.00 93.25 268 LEU A CA 1
ATOM 1982 C C . LEU A 1 268 ? -9.029 -2.626 -1.358 1.00 93.25 268 LEU A C 1
ATOM 1984 O O . LEU A 1 268 ? -9.404 -1.783 -2.179 1.00 93.25 268 LEU A O 1
ATOM 1988 N N . ALA A 1 269 ? -9.630 -3.814 -1.236 1.00 92.81 269 ALA A N 1
ATOM 1989 C CA . ALA A 1 269 ? -10.770 -4.242 -2.045 1.00 92.81 269 ALA A CA 1
ATOM 1990 C C . ALA A 1 269 ? -12.003 -3.336 -1.875 1.00 92.81 269 ALA A C 1
ATOM 1992 O O . ALA A 1 269 ? -12.764 -3.174 -2.831 1.00 92.81 269 ALA A O 1
ATOM 1993 N N . SER A 1 270 ? -12.159 -2.651 -0.733 1.00 95.50 270 SER A N 1
ATOM 1994 C CA . SER A 1 270 ? -13.213 -1.636 -0.550 1.00 95.50 270 SER A CA 1
ATOM 1995 C C . SER A 1 270 ? -13.144 -0.500 -1.587 1.00 95.50 270 SER A C 1
ATOM 1997 O O . SER A 1 270 ? -14.154 0.125 -1.909 1.00 95.50 270 SER A O 1
ATOM 1999 N N . THR A 1 271 ? -11.970 -0.269 -2.183 1.00 95.50 271 THR A N 1
ATOM 2000 C CA . THR A 1 271 ? -11.739 0.763 -3.205 1.00 95.50 271 THR A CA 1
ATOM 2001 C C . THR A 1 271 ? -11.702 0.225 -4.641 1.00 95.50 271 THR A C 1
ATOM 2003 O O . THR A 1 271 ? -11.420 0.984 -5.575 1.00 95.50 271 THR A O 1
ATOM 2006 N N . ALA A 1 272 ? -12.035 -1.054 -4.857 1.00 93.81 272 ALA A N 1
ATOM 2007 C CA . ALA A 1 272 ? -11.923 -1.732 -6.153 1.00 93.81 272 ALA A CA 1
ATOM 2008 C C . ALA A 1 272 ? -12.556 -0.977 -7.348 1.00 93.81 272 ALA A C 1
ATOM 2010 O O . ALA A 1 272 ? -11.932 -0.929 -8.411 1.00 93.81 272 ALA A O 1
ATOM 2011 N N . PRO A 1 273 ? -13.730 -0.316 -7.229 1.00 93.88 273 PRO A N 1
ATOM 2012 C CA . PRO A 1 273 ? -14.294 0.453 -8.342 1.00 93.88 273 PRO A CA 1
ATOM 2013 C C . PRO A 1 273 ? -13.418 1.637 -8.788 1.00 93.88 273 PRO A C 1
ATOM 2015 O O . PRO A 1 273 ? -13.327 1.931 -9.982 1.00 93.88 273 PRO A O 1
ATOM 2018 N N . LEU A 1 274 ? -12.758 2.314 -7.841 1.00 94.06 274 LEU A N 1
ATOM 2019 C CA . LEU A 1 274 ? -11.838 3.423 -8.119 1.00 94.06 274 LEU A CA 1
ATOM 2020 C C . LEU A 1 274 ? -10.517 2.900 -8.689 1.00 94.06 274 LEU A C 1
ATOM 2022 O O . LEU A 1 274 ? -10.004 3.460 -9.657 1.00 94.06 274 LEU A O 1
ATOM 2026 N N . GLN A 1 275 ? -10.021 1.786 -8.145 1.00 94.00 275 GLN A N 1
ATOM 2027 C CA . GLN A 1 275 ? -8.838 1.092 -8.648 1.00 94.00 275 GLN A CA 1
ATOM 2028 C C . GLN A 1 275 ? -9.007 0.688 -10.115 1.00 94.00 275 GLN A C 1
ATOM 2030 O O . GLN A 1 275 ? -8.147 0.978 -10.944 1.00 94.00 275 GLN A O 1
ATOM 2035 N N . ALA A 1 276 ? -10.133 0.058 -10.457 1.00 93.75 276 ALA A N 1
ATOM 2036 C CA . ALA A 1 276 ? -10.424 -0.367 -11.820 1.00 93.75 276 ALA A CA 1
ATOM 2037 C C . ALA A 1 276 ? -10.461 0.825 -12.791 1.00 93.75 276 ALA A C 1
ATOM 2039 O O . ALA A 1 276 ? -9.904 0.750 -13.886 1.00 93.75 276 ALA A O 1
ATOM 2040 N N . ALA A 1 277 ? -11.059 1.948 -12.378 1.00 92.69 277 ALA A N 1
ATOM 2041 C CA . ALA A 1 277 ? -11.084 3.174 -13.174 1.00 92.69 277 ALA A CA 1
ATOM 2042 C C . ALA A 1 277 ? -9.686 3.797 -13.348 1.00 92.69 277 ALA A C 1
ATOM 2044 O O . ALA A 1 277 ? -9.362 4.285 -14.436 1.00 92.69 277 ALA A O 1
ATOM 2045 N N . TYR A 1 278 ? -8.842 3.748 -12.313 1.00 93.31 278 TYR A N 1
ATOM 2046 C CA . TYR A 1 278 ? -7.447 4.186 -12.390 1.00 93.31 278 TYR A CA 1
ATOM 2047 C C . TYR A 1 278 ? -6.650 3.320 -13.368 1.00 93.31 278 TYR A C 1
ATOM 2049 O O . TYR A 1 278 ? -6.073 3.854 -14.313 1.00 93.31 278 TYR A O 1
ATOM 2057 N N . LEU A 1 279 ? -6.705 1.992 -13.227 1.00 92.94 279 LEU A N 1
ATOM 2058 C CA . LEU A 1 279 ? -6.001 1.058 -14.112 1.00 92.94 279 LEU A CA 1
ATOM 2059 C C . LEU A 1 279 ? -6.465 1.174 -15.569 1.00 92.94 279 LEU A C 1
ATOM 2061 O O . LEU A 1 279 ? -5.639 1.141 -16.479 1.00 92.94 279 LEU A O 1
ATOM 2065 N N . ALA A 1 280 ? -7.766 1.368 -15.806 1.00 93.06 280 ALA A N 1
ATOM 2066 C CA . ALA A 1 280 ? -8.288 1.637 -17.144 1.00 93.06 280 ALA A CA 1
ATOM 2067 C C . ALA A 1 280 ? -7.726 2.946 -17.725 1.00 93.06 280 ALA A C 1
ATOM 2069 O O . ALA A 1 280 ? -7.379 3.005 -18.904 1.00 93.06 280 ALA A O 1
ATOM 2070 N N . SER A 1 281 ? -7.580 3.983 -16.896 1.00 91.19 281 SER A N 1
ATOM 2071 C CA . SER A 1 281 ? -6.987 5.260 -17.309 1.00 91.19 281 SER A CA 1
ATOM 2072 C C . SER A 1 281 ? -5.491 5.120 -17.620 1.00 91.19 281 SER A C 1
ATOM 2074 O O . SER A 1 281 ? -5.037 5.632 -18.642 1.00 91.19 281 SER A O 1
ATOM 2076 N N . CYS A 1 282 ? -4.739 4.378 -16.799 1.00 90.25 282 CYS A N 1
ATOM 2077 C CA . CYS A 1 282 ? -3.337 4.032 -17.057 1.00 90.25 282 CYS A CA 1
ATOM 2078 C C . CYS A 1 282 ? -3.189 3.267 -18.378 1.00 90.25 282 CYS A C 1
ATOM 2080 O O . CYS A 1 282 ? -2.357 3.622 -19.213 1.00 90.25 282 CYS A O 1
ATOM 2082 N N . LEU A 1 283 ? -4.029 2.246 -18.597 1.00 91.94 283 LEU A N 1
ATOM 2083 C CA . LEU A 1 283 ? -4.025 1.467 -19.833 1.00 91.94 283 LEU A CA 1
ATOM 2084 C C . LEU A 1 283 ? -4.302 2.348 -21.048 1.00 91.94 283 LEU A C 1
ATOM 2086 O O . LEU A 1 283 ? -3.602 2.219 -22.046 1.00 91.94 283 LEU A O 1
ATOM 2090 N N . ASN A 1 284 ? -5.288 3.242 -20.964 1.00 92.31 284 ASN A N 1
ATOM 2091 C CA . ASN A 1 284 ? -5.628 4.148 -22.056 1.00 92.31 284 ASN A CA 1
ATOM 2092 C C . ASN A 1 284 ? -4.467 5.086 -22.394 1.00 92.31 284 ASN A C 1
ATOM 2094 O O . ASN A 1 284 ? -4.098 5.166 -23.560 1.00 92.31 284 ASN A O 1
ATOM 2098 N N . ARG A 1 285 ? -3.840 5.727 -21.397 1.00 90.75 285 ARG A N 1
ATOM 2099 C CA . ARG A 1 285 ? -2.686 6.616 -21.630 1.00 90.75 285 ARG A CA 1
ATOM 2100 C C . ARG A 1 285 ? -1.509 5.874 -22.260 1.00 90.75 285 ARG A C 1
ATOM 2102 O O . ARG A 1 285 ? -0.942 6.348 -23.241 1.00 90.75 285 ARG A O 1
ATOM 2109 N N . MET A 1 286 ? -1.176 4.689 -21.746 1.00 88.50 286 MET A N 1
ATOM 2110 C CA . MET A 1 286 ? -0.110 3.863 -22.321 1.00 88.50 286 MET A CA 1
ATOM 2111 C C . MET A 1 286 ? -0.462 3.375 -23.733 1.00 88.50 286 MET A C 1
ATOM 2113 O O . MET A 1 286 ? 0.378 3.429 -24.623 1.00 88.50 286 MET A O 1
ATOM 2117 N N . SER A 1 287 ? -1.703 2.948 -23.973 1.00 90.06 287 SER A N 1
ATOM 2118 C CA . SER A 1 287 ? -2.153 2.461 -25.288 1.00 90.06 287 SER A CA 1
ATOM 2119 C C . SER A 1 287 ? -2.222 3.579 -26.328 1.00 90.06 287 SER A C 1
ATOM 2121 O O . SER A 1 287 ? -1.901 3.360 -27.497 1.00 90.06 287 SER A O 1
ATOM 2123 N N . GLU A 1 288 ? -2.609 4.789 -25.922 1.00 91.00 288 GLU A N 1
ATOM 2124 C CA . GLU A 1 288 ? -2.576 5.974 -26.775 1.00 91.00 288 GLU A CA 1
ATOM 2125 C C . GLU A 1 288 ? -1.133 6.339 -27.132 1.00 91.00 288 GLU A C 1
ATOM 2127 O O . GLU A 1 288 ? -0.836 6.547 -28.306 1.00 91.00 288 GLU A O 1
ATOM 2132 N N . ALA A 1 289 ? -0.215 6.309 -26.161 1.00 87.50 289 ALA A N 1
ATOM 2133 C CA . ALA A 1 289 ? 1.206 6.534 -26.409 1.00 87.50 289 ALA A CA 1
ATOM 2134 C C . ALA A 1 289 ? 1.804 5.482 -27.364 1.00 87.50 289 ALA A C 1
ATOM 2136 O O . ALA A 1 289 ? 2.543 5.835 -28.283 1.00 87.50 289 ALA A O 1
ATOM 2137 N N . VAL A 1 290 ? 1.415 4.208 -27.218 1.00 87.19 290 VAL A N 1
ATOM 2138 C CA . VAL A 1 290 ? 1.777 3.129 -28.154 1.00 87.19 290 VAL A CA 1
ATOM 2139 C C . VAL A 1 290 ? 1.216 3.398 -29.549 1.00 87.19 290 VAL A C 1
ATOM 2141 O O . VAL A 1 290 ? 1.929 3.255 -30.537 1.00 87.19 290 VAL A O 1
ATOM 2144 N N . THR A 1 291 ? -0.042 3.827 -29.651 1.00 88.88 291 THR A N 1
ATOM 2145 C CA . THR A 1 291 ? -0.692 4.113 -30.941 1.00 88.88 291 THR A CA 1
ATOM 2146 C C . THR A 1 291 ? -0.070 5.325 -31.638 1.00 88.88 291 THR A C 1
ATOM 2148 O O . THR A 1 291 ? 0.066 5.328 -32.859 1.00 88.88 291 THR A O 1
ATOM 2151 N N . GLN A 1 292 ? 0.348 6.341 -30.879 1.00 85.88 292 GLN A N 1
ATOM 2152 C CA . GLN A 1 292 ? 1.074 7.500 -31.402 1.00 85.88 292 GLN A CA 1
ATOM 2153 C C . GLN A 1 292 ? 2.488 7.124 -31.859 1.00 85.88 292 GLN A C 1
ATOM 2155 O O . GLN A 1 292 ? 2.928 7.586 -32.910 1.00 85.88 292 GLN A O 1
ATOM 2160 N N . ALA A 1 293 ? 3.181 6.264 -31.107 1.00 82.00 293 ALA A N 1
ATOM 2161 C CA . ALA A 1 293 ? 4.492 5.759 -31.494 1.00 82.00 293 ALA A CA 1
ATOM 2162 C C . ALA A 1 293 ? 4.416 4.850 -32.731 1.00 82.00 293 ALA A C 1
ATOM 2164 O O . ALA A 1 293 ? 5.287 4.942 -33.589 1.00 82.00 293 ALA A O 1
ATOM 2165 N N . PHE A 1 294 ? 3.363 4.033 -32.860 1.00 80.62 294 PHE A N 1
ATOM 2166 C CA . PHE A 1 294 ? 3.164 3.063 -33.944 1.00 80.62 294 PHE A CA 1
ATOM 2167 C C . PHE A 1 294 ? 1.799 3.257 -34.643 1.00 80.62 294 PHE A C 1
ATOM 2169 O O . PHE A 1 294 ? 0.866 2.474 -34.435 1.00 80.62 294 PHE A O 1
ATOM 2176 N N . PRO A 1 295 ? 1.659 4.270 -35.522 1.00 76.50 295 PRO A N 1
ATOM 2177 C CA . PRO A 1 295 ? 0.377 4.650 -36.129 1.00 76.50 295 PRO A CA 1
ATOM 2178 C C . PRO A 1 295 ? -0.178 3.651 -37.165 1.00 76.50 295 PRO A C 1
ATOM 2180 O O . PRO A 1 295 ? -1.287 3.839 -37.660 1.00 76.50 295 PRO A O 1
ATOM 2183 N N . GLY A 1 296 ? 0.553 2.581 -37.506 1.00 66.75 296 GLY A N 1
ATOM 2184 C CA . GLY A 1 296 ? 0.040 1.487 -38.345 1.00 66.75 296 GLY A CA 1
ATOM 2185 C C . GLY A 1 296 ? -0.149 1.831 -39.832 1.00 66.75 296 GLY A C 1
ATOM 2186 O O . GLY A 1 296 ? -1.017 1.265 -40.489 1.00 66.75 296 GLY A O 1
ATOM 2187 N N . GLY A 1 297 ? 0.631 2.760 -40.390 1.00 65.94 297 GLY A N 1
ATOM 2188 C CA . GLY A 1 297 ? 0.559 3.137 -41.808 1.00 65.94 297 GLY A CA 1
ATOM 2189 C C . GLY A 1 297 ? 1.730 2.598 -42.648 1.00 65.94 297 GLY A C 1
ATOM 2190 O O . GLY A 1 297 ? 2.867 2.621 -42.183 1.00 65.94 297 GLY A O 1
ATOM 2191 N N . PRO A 1 298 ? 1.528 2.223 -43.931 1.00 55.41 298 PRO A N 1
ATOM 2192 C CA . PRO A 1 298 ? 2.606 1.748 -44.811 1.00 55.41 298 PRO A CA 1
ATOM 2193 C C . PRO A 1 298 ? 3.622 2.839 -45.206 1.00 55.41 298 PRO A C 1
ATOM 2195 O O . PRO A 1 298 ? 4.667 2.530 -45.779 1.00 55.41 298 PRO A O 1
ATOM 2198 N N . ARG A 1 299 ? 3.338 4.121 -44.937 1.00 56.66 299 ARG A N 1
ATOM 2199 C CA . ARG A 1 299 ? 4.208 5.261 -45.292 1.00 56.66 299 ARG A CA 1
ATOM 2200 C C . ARG A 1 299 ? 4.851 5.974 -44.101 1.00 56.66 299 ARG A C 1
ATOM 2202 O O . ARG A 1 299 ? 5.754 6.771 -44.325 1.00 56.66 299 ARG A O 1
ATOM 2209 N N . SER A 1 300 ? 4.420 5.709 -42.869 1.00 59.59 300 SER A N 1
ATOM 2210 C CA . SER A 1 300 ? 4.953 6.378 -41.677 1.00 59.59 300 SER A CA 1
ATOM 2211 C C . SER A 1 300 ? 5.784 5.398 -40.861 1.00 59.59 300 SER A C 1
ATOM 2213 O O . SER A 1 300 ? 5.239 4.476 -40.259 1.00 59.59 300 SER A O 1
ATOM 2215 N N . LEU A 1 301 ? 7.096 5.603 -40.839 1.00 61.94 301 LEU A N 1
ATOM 2216 C CA . LEU A 1 301 ? 7.950 4.990 -39.829 1.00 61.94 301 LEU A CA 1
ATOM 2217 C C . LEU A 1 301 ? 7.743 5.720 -38.500 1.00 61.94 301 LEU A C 1
ATOM 2219 O O . LEU A 1 301 ? 7.632 6.946 -38.471 1.00 61.94 301 LEU A O 1
ATOM 2223 N N . SER A 1 302 ? 7.699 4.954 -37.418 1.00 65.38 302 SER A N 1
ATOM 2224 C CA . SER A 1 302 ? 7.799 5.445 -36.048 1.00 65.38 302 SER A CA 1
ATOM 2225 C C . SER A 1 302 ? 9.080 6.278 -35.892 1.00 65.38 302 SER A C 1
ATOM 2227 O O . SER A 1 302 ? 10.123 5.922 -36.442 1.00 65.38 302 SER A O 1
ATOM 2229 N N . SER A 1 303 ? 9.025 7.422 -35.205 1.00 69.50 303 SER A N 1
ATOM 2230 C CA . SER A 1 303 ? 10.228 8.213 -34.911 1.00 69.50 303 SER A CA 1
ATOM 2231 C C . SER A 1 303 ? 10.849 7.742 -33.593 1.00 69.50 303 SER A C 1
ATOM 2233 O O . SER A 1 303 ? 10.123 7.404 -32.658 1.00 69.50 303 SER A O 1
ATOM 2235 N N . LEU A 1 304 ? 12.184 7.757 -33.474 1.00 68.44 304 LEU A N 1
ATOM 2236 C CA . LEU A 1 304 ? 12.868 7.417 -32.213 1.00 68.44 304 LEU A CA 1
ATOM 2237 C C . LEU A 1 304 ? 12.335 8.265 -31.043 1.00 68.44 304 LEU A C 1
ATOM 2239 O O . LEU A 1 304 ? 12.143 7.759 -29.941 1.00 68.44 304 LEU A O 1
ATOM 2243 N N . THR A 1 305 ? 12.026 9.537 -31.304 1.00 74.25 305 THR A N 1
ATOM 2244 C CA . THR A 1 305 ? 11.463 10.460 -30.313 1.00 74.25 305 THR A CA 1
ATOM 2245 C C . THR A 1 305 ? 10.075 10.055 -29.827 1.00 74.25 305 THR A C 1
ATOM 2247 O O . THR A 1 305 ? 9.772 10.244 -28.652 1.00 74.25 305 THR A O 1
ATOM 2250 N N . ASP A 1 306 ? 9.223 9.491 -30.684 1.00 79.81 306 ASP A N 1
ATOM 2251 C CA . ASP A 1 306 ? 7.869 9.092 -30.281 1.00 79.81 306 ASP A CA 1
ATOM 2252 C C . ASP A 1 306 ? 7.884 7.773 -29.506 1.00 79.81 306 ASP A C 1
ATOM 2254 O O . ASP A 1 306 ? 7.151 7.629 -28.528 1.00 79.81 306 ASP A O 1
ATOM 2258 N N . VAL A 1 307 ? 8.797 6.856 -29.845 1.00 76.19 307 VAL A N 1
ATOM 2259 C CA . VAL A 1 307 ? 9.020 5.645 -29.041 1.00 76.19 307 VAL A CA 1
ATOM 2260 C C . VAL A 1 307 ? 9.604 5.998 -27.664 1.00 76.19 307 VAL A C 1
ATOM 2262 O O . VAL A 1 307 ? 9.148 5.468 -26.652 1.00 76.19 307 VAL A O 1
ATOM 2265 N N . GLN A 1 308 ? 10.540 6.953 -27.585 1.00 76.56 308 GLN A N 1
ATOM 2266 C CA . GLN A 1 308 ? 11.058 7.466 -26.308 1.00 76.56 308 GLN A CA 1
ATOM 2267 C C . GLN A 1 308 ? 9.964 8.118 -25.451 1.00 76.56 308 GLN A C 1
ATOM 2269 O O . GLN A 1 308 ? 9.902 7.861 -24.250 1.00 76.56 308 GLN A O 1
ATOM 2274 N N . LYS A 1 309 ? 9.066 8.918 -26.047 1.00 81.88 309 LYS A N 1
ATOM 2275 C CA . LYS A 1 309 ? 7.896 9.464 -25.334 1.00 81.88 309 LYS A CA 1
ATOM 2276 C C . LYS A 1 309 ? 6.981 8.354 -24.826 1.00 81.88 309 LYS A C 1
ATOM 2278 O O . LYS A 1 309 ? 6.548 8.420 -23.681 1.00 81.88 309 LYS A O 1
ATOM 2283 N N . CYS A 1 310 ? 6.718 7.332 -25.644 1.00 83.50 310 CYS A N 1
ATOM 2284 C CA . CYS A 1 310 ? 5.920 6.177 -25.239 1.00 83.50 310 CYS A CA 1
ATOM 2285 C C . CYS A 1 310 ? 6.519 5.488 -24.008 1.00 83.50 310 CYS A C 1
ATOM 2287 O O . CYS A 1 310 ? 5.813 5.252 -23.031 1.00 83.50 310 CYS A O 1
ATOM 2289 N N . ILE A 1 311 ? 7.827 5.230 -24.009 1.00 77.88 311 ILE A N 1
ATOM 2290 C CA . ILE A 1 311 ? 8.517 4.634 -22.857 1.00 77.88 311 ILE A CA 1
ATOM 2291 C C . ILE A 1 311 ? 8.492 5.561 -21.644 1.00 77.88 311 ILE A C 1
ATOM 2293 O O . ILE A 1 311 ? 8.260 5.091 -20.534 1.00 77.88 311 ILE A O 1
ATOM 2297 N N . GLY A 1 312 ? 8.674 6.868 -21.847 1.00 81.12 312 GLY A N 1
ATOM 2298 C CA . GLY A 1 312 ? 8.539 7.865 -20.789 1.00 81.12 312 GLY A CA 1
ATOM 2299 C C . GLY A 1 312 ? 7.170 7.798 -20.109 1.00 81.12 312 GLY A C 1
ATOM 2300 O O . GLY A 1 312 ? 7.103 7.773 -18.885 1.00 81.12 312 GLY A O 1
ATOM 2301 N N . VAL A 1 313 ? 6.089 7.668 -20.886 1.00 85.31 313 VAL A N 1
ATOM 2302 C CA . VAL A 1 313 ? 4.731 7.476 -20.348 1.00 85.31 313 VAL A CA 1
ATOM 2303 C C . VAL A 1 313 ? 4.638 6.173 -19.550 1.00 85.31 313 VAL A C 1
ATOM 2305 O O . VAL A 1 313 ? 4.172 6.202 -18.417 1.00 85.31 313 VAL A O 1
ATOM 2308 N N . LEU A 1 314 ? 5.127 5.043 -20.077 1.00 82.56 314 LEU A N 1
ATOM 2309 C CA . LEU A 1 314 ? 5.132 3.768 -19.341 1.00 82.56 314 LEU A CA 1
ATOM 2310 C C . LEU A 1 314 ? 5.908 3.872 -18.014 1.00 82.56 314 LEU A C 1
ATOM 2312 O O . LEU A 1 314 ? 5.459 3.346 -16.995 1.00 82.56 314 LEU A O 1
ATOM 2316 N N . HIS A 1 315 ? 7.056 4.553 -18.013 1.00 82.00 315 HIS A N 1
ATOM 2317 C CA . HIS A 1 315 ? 7.876 4.747 -16.819 1.00 82.00 315 HIS A CA 1
ATOM 2318 C C . HIS A 1 315 ? 7.172 5.612 -15.772 1.00 82.00 315 HIS A C 1
ATOM 2320 O O . HIS A 1 315 ? 7.160 5.251 -14.597 1.00 82.00 315 HIS A O 1
ATOM 2326 N N . GLU A 1 316 ? 6.567 6.728 -16.183 1.00 84.12 316 GLU A N 1
ATOM 2327 C CA . GLU A 1 316 ? 5.831 7.608 -15.272 1.00 84.12 316 GLU A CA 1
ATOM 2328 C C . GLU A 1 316 ? 4.620 6.898 -14.650 1.00 84.12 316 GLU A C 1
ATOM 2330 O O . GLU A 1 316 ? 4.391 7.035 -13.450 1.00 84.12 316 GLU A O 1
ATOM 2335 N N . GLU A 1 317 ? 3.901 6.059 -15.405 1.00 83.94 317 GLU A N 1
ATOM 2336 C CA . GLU A 1 317 ? 2.811 5.244 -14.850 1.00 83.94 317 GLU A CA 1
ATOM 2337 C C . GLU A 1 317 ? 3.320 4.219 -13.824 1.00 83.94 317 GLU A C 1
ATOM 2339 O O . GLU A 1 317 ? 2.782 4.128 -12.718 1.00 83.94 317 GLU A O 1
ATOM 2344 N N . LEU A 1 318 ? 4.391 3.481 -14.145 1.00 81.75 318 LEU A N 1
ATOM 2345 C CA . LEU A 1 318 ? 5.003 2.511 -13.225 1.00 81.75 318 LEU A CA 1
ATOM 2346 C C . LEU A 1 318 ? 5.516 3.178 -11.944 1.00 81.75 318 LEU A C 1
ATOM 2348 O O . LEU A 1 318 ? 5.340 2.648 -10.847 1.00 81.75 318 LEU A O 1
ATOM 2352 N N . LYS A 1 319 ? 6.122 4.358 -12.079 1.00 83.31 319 LYS A N 1
ATOM 2353 C CA . LYS A 1 319 ? 6.613 5.163 -10.962 1.00 83.31 319 LYS A CA 1
ATOM 2354 C C . LYS A 1 319 ? 5.471 5.711 -10.109 1.00 83.31 319 LYS A C 1
ATOM 2356 O O . LYS A 1 319 ? 5.576 5.702 -8.887 1.00 83.31 319 LYS A O 1
ATOM 2361 N N . ALA A 1 320 ? 4.367 6.146 -10.715 1.00 80.75 320 ALA A N 1
ATOM 2362 C CA . ALA A 1 320 ? 3.194 6.610 -9.977 1.00 80.75 320 ALA A CA 1
ATOM 2363 C C . ALA A 1 320 ? 2.576 5.502 -9.104 1.00 80.75 320 ALA A C 1
ATOM 2365 O O . ALA A 1 320 ? 2.072 5.790 -8.021 1.00 80.75 320 ALA A O 1
ATOM 2366 N N . GLY A 1 321 ? 2.646 4.241 -9.547 1.00 78.00 321 GLY A N 1
ATOM 2367 C CA . GLY A 1 321 ? 2.168 3.076 -8.797 1.00 78.00 321 GLY A CA 1
ATOM 2368 C C . GLY A 1 321 ? 3.165 2.479 -7.795 1.00 78.00 321 GLY A C 1
ATOM 2369 O O . GLY A 1 321 ? 2.778 1.597 -7.032 1.00 78.00 321 GLY A O 1
ATOM 2370 N N . SER A 1 322 ? 4.427 2.929 -7.762 1.00 79.12 322 SER A N 1
ATOM 2371 C CA . SER A 1 322 ? 5.495 2.267 -6.991 1.00 79.12 322 SER A CA 1
ATOM 2372 C C . SER A 1 322 ? 5.413 2.472 -5.475 1.00 79.12 322 SER A C 1
ATOM 2374 O O . SER A 1 322 ? 6.211 1.897 -4.739 1.00 79.12 322 SER A O 1
ATOM 2376 N N . SER A 1 323 ? 4.498 3.318 -4.996 1.00 74.44 323 SER A N 1
ATOM 2377 C CA . SER A 1 323 ? 4.312 3.611 -3.570 1.00 74.44 323 SER A CA 1
ATOM 2378 C C . SER A 1 323 ? 3.658 2.470 -2.786 1.00 74.44 323 SER A C 1
ATOM 2380 O O . SER A 1 323 ? 3.796 2.436 -1.568 1.00 74.44 323 SER A O 1
ATOM 2382 N N . CYS A 1 324 ? 2.970 1.548 -3.465 1.00 77.06 324 CYS A N 1
ATOM 2383 C CA . CYS A 1 324 ? 2.279 0.405 -2.870 1.00 77.06 324 CYS A CA 1
ATOM 2384 C C . CYS A 1 324 ? 2.619 -0.859 -3.670 1.00 77.06 324 CYS A C 1
ATOM 2386 O O . CYS A 1 324 ? 2.487 -0.872 -4.894 1.00 77.06 324 CYS A O 1
ATOM 2388 N N . SER A 1 325 ? 3.044 -1.932 -2.995 1.00 77.25 325 SER A N 1
ATOM 2389 C CA . SER A 1 325 ? 3.509 -3.167 -3.651 1.00 77.25 325 SER A CA 1
ATOM 2390 C C . SER A 1 325 ? 2.423 -3.829 -4.511 1.00 77.25 325 SER A C 1
ATOM 2392 O O . SER A 1 325 ? 2.674 -4.200 -5.660 1.00 77.25 325 SER A O 1
ATOM 2394 N N . MET A 1 326 ? 1.194 -3.905 -3.993 1.00 78.31 326 MET A N 1
ATOM 2395 C CA . MET A 1 326 ? 0.043 -4.462 -4.705 1.00 78.31 326 MET A CA 1
ATOM 2396 C C . MET A 1 326 ? -0.342 -3.608 -5.915 1.00 78.31 326 MET A C 1
ATOM 2398 O O . MET A 1 326 ? -0.597 -4.135 -6.999 1.00 78.31 326 MET A O 1
ATOM 2402 N N . LEU A 1 327 ? -0.354 -2.279 -5.762 1.00 85.12 327 LEU A N 1
ATOM 2403 C CA . LEU A 1 327 ? -0.655 -1.376 -6.872 1.00 85.12 327 LEU A CA 1
ATOM 2404 C C . LEU A 1 327 ? 0.427 -1.441 -7.954 1.00 85.12 327 LEU A C 1
ATOM 2406 O O . LEU A 1 327 ? 0.093 -1.491 -9.135 1.00 85.12 327 LEU A O 1
ATOM 2410 N N . ALA A 1 328 ? 1.701 -1.510 -7.564 1.00 83.94 328 ALA A N 1
ATOM 2411 C CA . ALA A 1 328 ? 2.819 -1.661 -8.485 1.00 83.94 328 ALA A CA 1
ATOM 2412 C C . ALA A 1 328 ? 2.672 -2.924 -9.346 1.00 83.94 328 ALA A C 1
ATOM 2414 O O . ALA A 1 328 ? 2.853 -2.853 -10.561 1.00 83.94 328 ALA A O 1
ATOM 2415 N N . ALA A 1 329 ? 2.266 -4.054 -8.755 1.00 81.12 329 ALA A N 1
ATOM 2416 C CA . ALA A 1 329 ? 2.003 -5.288 -9.496 1.00 81.12 329 ALA A CA 1
ATOM 2417 C C . ALA A 1 329 ? 0.856 -5.132 -10.517 1.00 81.12 329 ALA A C 1
ATOM 2419 O O . ALA A 1 329 ? 0.974 -5.572 -11.663 1.00 81.12 329 ALA A O 1
ATOM 2420 N N . LEU A 1 330 ? -0.235 -4.455 -10.145 1.00 83.81 330 LEU A N 1
ATOM 2421 C CA . LEU A 1 330 ? -1.379 -4.213 -11.037 1.00 83.81 330 LEU A CA 1
ATOM 2422 C C . LEU A 1 330 ? -1.049 -3.238 -12.179 1.00 83.81 330 LEU A C 1
ATOM 2424 O O . LEU A 1 330 ? -1.442 -3.462 -13.331 1.00 83.81 330 LEU A O 1
ATOM 2428 N N . VAL A 1 331 ? -0.301 -2.170 -11.888 1.00 86.38 331 VAL A N 1
ATOM 2429 C CA . VAL A 1 331 ? 0.180 -1.222 -12.903 1.00 86.38 331 VAL A CA 1
ATOM 2430 C C . VAL A 1 331 ? 1.185 -1.906 -13.829 1.00 86.38 331 VAL A C 1
ATOM 2432 O O . VAL A 1 331 ? 1.081 -1.747 -15.043 1.00 86.38 331 VAL A O 1
ATOM 2435 N N . ALA A 1 332 ? 2.077 -2.750 -13.304 1.00 79.31 332 ALA A N 1
ATOM 2436 C CA . ALA A 1 332 ? 2.988 -3.561 -14.110 1.00 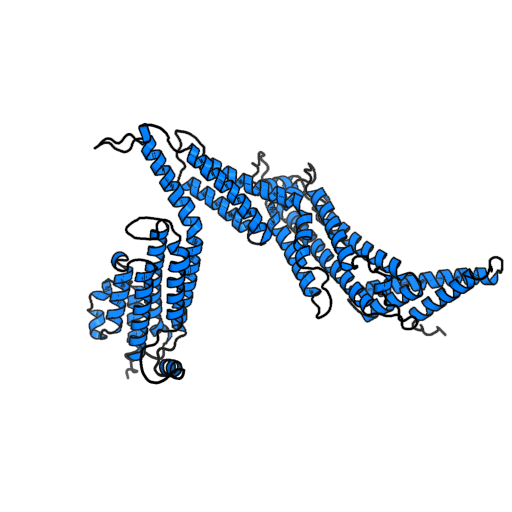79.31 332 ALA A CA 1
ATOM 2437 C C . ALA A 1 332 ? 2.241 -4.527 -15.041 1.00 79.31 332 ALA A C 1
ATOM 2439 O O . ALA A 1 332 ? 2.563 -4.609 -16.226 1.00 79.31 332 ALA A O 1
ATOM 2440 N N . GLY A 1 333 ? 1.187 -5.193 -14.558 1.00 78.50 333 GLY A N 1
ATOM 2441 C CA . GLY A 1 333 ? 0.312 -6.008 -15.407 1.00 78.50 333 GLY A CA 1
ATOM 2442 C C . GLY A 1 333 ? -0.374 -5.192 -16.511 1.00 78.50 333 GLY A C 1
ATOM 2443 O O . GLY A 1 333 ? -0.544 -5.666 -17.635 1.00 78.50 333 GLY A O 1
ATOM 2444 N N . THR A 1 334 ? -0.722 -3.937 -16.224 1.00 82.25 334 THR A N 1
ATOM 2445 C CA . THR A 1 334 ? -1.302 -3.006 -17.205 1.00 82.25 334 THR A CA 1
ATOM 2446 C C . THR A 1 334 ? -0.267 -2.548 -18.237 1.00 82.25 334 THR A C 1
ATOM 2448 O O . THR A 1 334 ? -0.560 -2.542 -19.433 1.00 82.25 334 THR A O 1
ATOM 2451 N N . ALA A 1 335 ? 0.961 -2.253 -17.808 1.00 82.81 335 ALA A N 1
ATOM 2452 C CA . ALA A 1 335 ? 2.086 -1.971 -18.695 1.00 82.81 335 ALA A CA 1
ATOM 2453 C C . ALA A 1 335 ? 2.410 -3.178 -19.591 1.00 82.81 335 ALA A C 1
ATOM 2455 O O . ALA A 1 335 ? 2.650 -3.006 -20.782 1.00 82.81 335 ALA A O 1
ATOM 2456 N N . GLY A 1 336 ? 2.313 -4.404 -19.066 1.00 78.50 336 GLY A N 1
ATOM 2457 C CA . GLY A 1 336 ? 2.442 -5.636 -19.848 1.00 78.50 336 GLY A CA 1
ATOM 2458 C C . GLY A 1 336 ? 1.440 -5.722 -21.006 1.00 78.50 336 GLY A C 1
ATOM 2459 O O . GLY A 1 336 ? 1.822 -6.074 -22.120 1.00 78.50 336 GLY A O 1
ATOM 2460 N N . LYS A 1 337 ? 0.178 -5.318 -20.790 1.00 84.56 337 LYS A N 1
ATOM 2461 C CA . LYS A 1 337 ? -0.834 -5.235 -21.864 1.00 84.56 337 LYS A CA 1
ATOM 2462 C C . LYS A 1 337 ? -0.469 -4.186 -22.919 1.00 84.56 337 LYS A C 1
ATOM 2464 O O . LYS A 1 337 ? -0.611 -4.450 -24.109 1.00 84.56 337 LYS A O 1
ATOM 2469 N N . ALA A 1 338 ? 0.025 -3.021 -22.498 1.00 83.50 338 ALA A N 1
ATOM 2470 C CA . ALA A 1 338 ? 0.476 -1.981 -23.423 1.00 83.50 338 ALA A CA 1
ATOM 2471 C C . ALA A 1 338 ? 1.708 -2.419 -24.238 1.00 83.50 338 ALA A C 1
ATOM 2473 O O . ALA A 1 338 ? 1.787 -2.141 -25.431 1.00 83.50 338 ALA A O 1
ATOM 2474 N N . LEU A 1 339 ? 2.642 -3.155 -23.628 1.00 82.62 339 LEU A N 1
ATOM 2475 C CA . LEU A 1 339 ? 3.797 -3.737 -24.320 1.00 82.62 339 LEU A CA 1
ATOM 2476 C C . LEU A 1 339 ? 3.387 -4.825 -25.322 1.00 82.62 339 LEU A C 1
ATOM 2478 O O . LEU A 1 339 ? 3.955 -4.889 -26.410 1.00 82.62 339 LEU A O 1
ATOM 2482 N N . ALA A 1 340 ? 2.384 -5.644 -24.998 1.00 81.94 340 ALA A N 1
ATOM 2483 C CA . ALA A 1 340 ? 1.820 -6.601 -25.949 1.00 81.94 340 ALA A CA 1
ATOM 2484 C C . ALA A 1 340 ? 1.192 -5.887 -27.160 1.00 81.94 340 ALA A C 1
ATOM 2486 O O . ALA A 1 340 ? 1.454 -6.267 -28.300 1.00 81.94 340 ALA A O 1
ATOM 2487 N N . LEU A 1 341 ? 0.450 -4.797 -26.924 1.00 85.69 341 LEU A N 1
ATOM 2488 C CA . LEU A 1 341 ? -0.090 -3.952 -27.993 1.00 85.69 341 LEU A CA 1
ATOM 2489 C C . LEU A 1 341 ? 1.024 -3.317 -28.844 1.00 85.69 341 LEU A C 1
ATOM 2491 O O . LEU A 1 341 ? 0.893 -3.229 -30.063 1.00 85.69 341 LEU A O 1
ATOM 2495 N N . LEU A 1 342 ? 2.128 -2.892 -28.221 1.00 82.94 342 LEU A N 1
ATOM 2496 C CA . LEU A 1 342 ? 3.299 -2.376 -28.932 1.00 82.94 342 LEU A CA 1
ATOM 2497 C C . LEU A 1 342 ? 3.880 -3.436 -29.870 1.00 82.94 342 LEU A C 1
ATOM 2499 O O . LEU A 1 342 ? 4.151 -3.127 -31.029 1.00 82.94 342 LEU A O 1
ATOM 2503 N N . ALA A 1 343 ? 4.031 -4.674 -29.394 1.00 79.62 343 ALA A N 1
ATOM 2504 C CA . ALA A 1 343 ? 4.525 -5.780 -30.208 1.00 79.62 343 ALA A CA 1
ATOM 2505 C C . ALA A 1 343 ? 3.607 -6.059 -31.411 1.00 79.62 343 ALA A C 1
ATOM 2507 O O . ALA A 1 343 ? 4.093 -6.121 -32.538 1.00 79.62 343 ALA A O 1
ATOM 2508 N N . GLU A 1 344 ? 2.289 -6.130 -31.195 1.00 84.69 344 GLU A N 1
ATOM 2509 C CA . GLU A 1 344 ? 1.296 -6.350 -32.259 1.00 84.69 344 GLU A CA 1
ATOM 2510 C C . GLU A 1 344 ? 1.331 -5.232 -33.318 1.00 84.69 344 GLU A C 1
ATOM 2512 O O . GLU A 1 344 ? 1.340 -5.485 -34.525 1.00 84.69 344 GLU A O 1
ATOM 2517 N N . LYS A 1 345 ? 1.409 -3.969 -32.881 1.00 83.31 345 LYS A N 1
ATOM 2518 C CA . LYS A 1 345 ? 1.505 -2.815 -33.787 1.00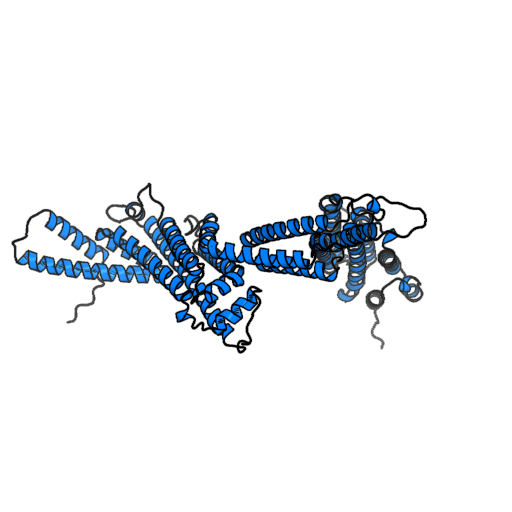 83.31 345 LYS A CA 1
ATOM 2519 C C . LYS A 1 345 ? 2.817 -2.798 -34.564 1.00 83.31 345 LYS A C 1
ATOM 2521 O O . LYS A 1 345 ? 2.814 -2.462 -35.749 1.00 83.31 345 LYS A O 1
ATOM 2526 N N . ALA A 1 346 ? 3.924 -3.160 -33.922 1.00 78.50 346 ALA A N 1
ATOM 2527 C CA . ALA A 1 346 ? 5.223 -3.238 -34.571 1.00 78.50 346 ALA A CA 1
ATOM 2528 C C . ALA A 1 346 ? 5.279 -4.369 -35.612 1.00 78.50 346 ALA A C 1
ATOM 2530 O O . ALA A 1 346 ? 5.805 -4.160 -36.706 1.00 78.50 346 ALA A O 1
ATOM 2531 N N . GLU A 1 347 ? 4.681 -5.526 -35.313 1.00 80.56 347 GLU A N 1
ATOM 2532 C CA . GLU A 1 347 ? 4.532 -6.639 -36.256 1.00 80.56 347 GLU A CA 1
ATOM 2533 C C . GLU A 1 347 ? 3.686 -6.230 -37.468 1.00 80.56 347 GLU A C 1
ATOM 2535 O O . GLU A 1 347 ? 4.094 -6.450 -38.607 1.00 80.56 347 GLU A O 1
ATOM 2540 N N . TYR A 1 348 ? 2.569 -5.530 -37.248 1.00 82.06 348 TYR A N 1
ATOM 2541 C CA . TYR A 1 348 ? 1.733 -5.006 -38.331 1.00 82.06 348 TYR A CA 1
ATOM 2542 C C . TYR A 1 348 ? 2.468 -3.997 -39.236 1.00 82.06 348 TYR A C 1
ATOM 2544 O O . TYR A 1 348 ? 2.202 -3.914 -40.436 1.00 82.06 348 TYR A O 1
ATOM 2552 N N . MET A 1 349 ? 3.404 -3.217 -38.685 1.00 75.94 349 MET A N 1
ATOM 2553 C CA . MET A 1 349 ? 4.219 -2.271 -39.459 1.00 75.94 349 MET A CA 1
ATOM 2554 C C . MET A 1 349 ? 5.354 -2.940 -40.246 1.00 75.94 349 MET A C 1
ATOM 2556 O O . MET A 1 349 ? 5.890 -2.325 -41.178 1.00 75.94 349 MET A O 1
ATOM 2560 N N . ALA A 1 350 ? 5.729 -4.174 -39.903 1.00 74.38 350 ALA A N 1
ATOM 2561 C CA . ALA A 1 350 ? 6.783 -4.894 -40.597 1.00 74.38 350 ALA A CA 1
ATOM 2562 C C . ALA A 1 350 ? 6.372 -5.186 -42.049 1.00 74.38 350 ALA A C 1
ATOM 2564 O O . ALA A 1 350 ? 5.318 -5.750 -42.346 1.00 74.38 350 ALA A O 1
ATOM 2565 N N . ALA A 1 351 ? 7.231 -4.806 -42.994 1.00 72.12 351 ALA A N 1
ATOM 2566 C CA . ALA A 1 351 ? 7.070 -5.195 -44.381 1.00 72.12 351 ALA A CA 1
ATOM 2567 C C . ALA A 1 351 ? 7.185 -6.721 -44.506 1.00 72.12 351 ALA A C 1
ATOM 2569 O O . ALA A 1 351 ? 8.131 -7.328 -44.002 1.00 72.12 351 ALA A O 1
ATOM 2570 N N . SER A 1 352 ? 6.242 -7.317 -45.230 1.00 71.69 352 SER A N 1
ATOM 2571 C CA . SER A 1 352 ? 6.197 -8.744 -45.552 1.00 71.69 352 SER A CA 1
ATOM 2572 C C . SER A 1 352 ? 6.079 -8.923 -47.066 1.00 71.69 352 SER A C 1
ATOM 2574 O O . SER A 1 352 ? 5.453 -8.103 -47.732 1.00 71.69 352 SER A O 1
ATOM 2576 N N . GLY A 1 353 ? 6.678 -9.981 -47.622 1.00 69.19 353 GLY A N 1
ATOM 2577 C CA . GLY A 1 353 ? 6.580 -10.300 -49.053 1.00 69.19 353 GLY A CA 1
ATOM 2578 C C . GLY A 1 353 ? 7.921 -10.579 -49.747 1.00 69.19 353 GLY A C 1
ATOM 2579 O O . GLY A 1 353 ? 8.973 -10.576 -49.099 1.00 69.19 353 GLY A O 1
ATOM 2580 N N . PRO A 1 354 ? 7.898 -10.846 -51.069 1.00 62.5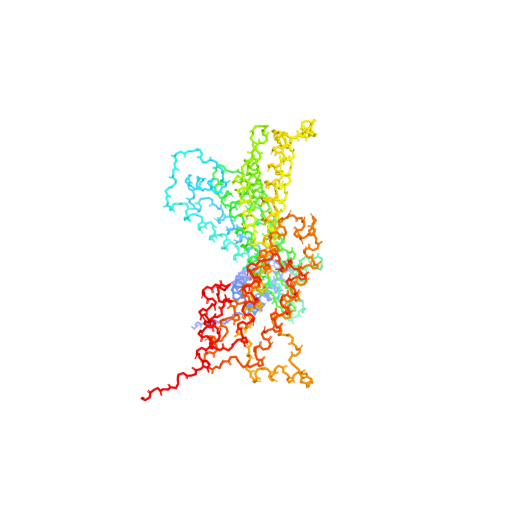3 354 PRO A N 1
ATOM 2581 C CA . PRO A 1 354 ? 9.092 -11.197 -51.842 1.00 62.53 354 PRO A CA 1
ATOM 2582 C C . PRO A 1 354 ? 10.130 -10.065 -51.885 1.00 62.53 354 PRO A C 1
ATOM 2584 O O . PRO A 1 354 ? 11.326 -10.347 -51.869 1.00 62.53 354 PRO A O 1
ATOM 2587 N N . ASP A 1 355 ? 9.695 -8.804 -51.823 1.00 62.19 355 ASP A N 1
ATOM 2588 C CA . ASP A 1 355 ? 10.569 -7.623 -51.845 1.00 62.19 355 ASP A CA 1
ATOM 2589 C C . ASP A 1 355 ? 11.530 -7.567 -50.649 1.00 62.19 355 ASP A C 1
ATOM 2591 O O . ASP A 1 355 ? 12.658 -7.102 -50.776 1.00 62.19 355 ASP A O 1
ATOM 2595 N N . VAL A 1 356 ? 11.140 -8.103 -49.487 1.00 59.56 356 VAL A N 1
ATOM 2596 C CA . VAL A 1 356 ? 12.026 -8.181 -48.309 1.00 59.56 356 VAL A CA 1
ATOM 2597 C C . VAL A 1 356 ? 13.189 -9.149 -48.566 1.00 59.56 356 VAL A C 1
ATOM 2599 O O . VAL A 1 356 ? 14.295 -8.941 -48.071 1.00 59.56 356 VAL A O 1
ATOM 2602 N N . ARG A 1 357 ? 12.951 -10.186 -49.380 1.00 59.66 357 ARG A N 1
ATOM 2603 C CA . ARG A 1 357 ? 13.904 -11.262 -49.705 1.00 59.66 357 ARG A CA 1
ATOM 2604 C C . ARG A 1 357 ? 14.702 -10.996 -50.984 1.00 59.66 357 ARG A C 1
ATOM 2606 O O . ARG A 1 357 ? 15.614 -11.758 -51.294 1.00 59.66 357 ARG A O 1
ATOM 2613 N N . ALA A 1 358 ? 14.373 -9.937 -51.723 1.00 55.03 358 ALA A N 1
ATOM 2614 C CA . ALA A 1 358 ? 15.062 -9.562 -52.948 1.00 55.03 358 ALA A CA 1
ATOM 2615 C C . ALA A 1 358 ? 16.461 -9.009 -52.624 1.00 55.03 358 ALA A C 1
ATOM 2617 O O . ALA A 1 358 ? 16.620 -7.855 -52.224 1.00 55.03 358 ALA A O 1
ATOM 2618 N N . LEU A 1 359 ? 17.482 -9.851 -52.785 1.00 51.62 359 LEU A N 1
ATOM 2619 C CA . LEU A 1 359 ? 18.891 -9.492 -52.632 1.00 51.62 359 LEU A CA 1
ATOM 2620 C C . LEU A 1 359 ? 19.520 -9.381 -54.023 1.00 51.62 359 LEU A C 1
ATOM 2622 O O . LEU A 1 359 ? 19.590 -10.362 -54.756 1.00 51.62 359 LEU A O 1
ATOM 2626 N N . SER A 1 360 ? 19.960 -8.181 -54.398 1.00 48.25 360 SER A N 1
ATOM 2627 C CA . SER A 1 360 ? 20.672 -7.925 -55.657 1.00 48.25 360 SER A CA 1
ATOM 2628 C C . SER A 1 360 ? 22.047 -7.341 -55.351 1.00 48.25 360 SER A C 1
ATOM 2630 O O . SER A 1 360 ? 22.147 -6.334 -54.649 1.00 48.25 360 SER A O 1
ATOM 2632 N N . LEU A 1 361 ? 23.114 -7.971 -55.857 1.00 40.94 361 LEU A N 1
ATOM 2633 C CA . LEU A 1 361 ? 24.482 -7.480 -55.666 1.00 40.94 361 LEU A CA 1
ATOM 2634 C C . LEU A 1 361 ? 24.624 -6.060 -56.245 1.00 40.94 361 LEU A C 1
ATOM 2636 O O . LEU A 1 361 ? 24.301 -5.827 -57.407 1.00 40.94 361 LEU A O 1
ATOM 2640 N N . GLY A 1 362 ? 25.131 -5.122 -55.438 1.00 46.38 362 GLY A N 1
ATOM 2641 C CA . GLY A 1 362 ? 25.430 -3.748 -55.863 1.00 46.38 362 GLY A CA 1
ATOM 2642 C C . GLY A 1 362 ? 24.261 -2.753 -55.817 1.00 46.38 362 GLY A C 1
ATOM 2643 O O . GLY A 1 362 ? 24.444 -1.611 -56.228 1.00 46.38 362 GLY A O 1
ATOM 2644 N N . GLN A 1 363 ? 23.082 -3.142 -55.317 1.00 47.41 363 GLN A N 1
ATOM 2645 C CA . GLN A 1 363 ? 21.944 -2.234 -55.111 1.00 47.41 363 GLN A CA 1
ATOM 2646 C C . GLN A 1 363 ? 21.774 -1.878 -53.620 1.00 47.41 363 GLN A C 1
ATOM 2648 O O . GLN A 1 363 ? 22.005 -2.736 -52.764 1.00 47.41 363 GLN A O 1
ATOM 2653 N N . PRO A 1 364 ? 21.371 -0.637 -53.280 1.00 55.44 364 PRO A N 1
ATOM 2654 C CA . PRO A 1 364 ? 21.049 -0.266 -51.904 1.00 55.44 364 PRO A CA 1
ATOM 2655 C C . PRO A 1 364 ? 19.792 -1.000 -51.407 1.00 55.44 364 PRO A C 1
ATOM 2657 O O . PRO A 1 364 ? 18.958 -1.434 -52.202 1.00 55.44 364 PRO A O 1
ATOM 2660 N N . ALA A 1 365 ? 19.639 -1.106 -50.081 1.00 61.38 365 ALA A N 1
ATOM 2661 C CA . ALA A 1 365 ? 18.464 -1.721 -49.462 1.00 61.38 365 ALA A CA 1
ATOM 2662 C C . ALA A 1 365 ? 17.172 -1.051 -49.955 1.00 61.38 365 ALA A C 1
ATOM 2664 O O . ALA A 1 365 ? 17.072 0.179 -49.958 1.00 61.38 365 ALA A O 1
ATOM 2665 N N . ASN A 1 366 ? 16.180 -1.848 -50.352 1.00 66.62 366 ASN A N 1
ATOM 2666 C CA . ASN A 1 366 ? 14.903 -1.327 -50.836 1.00 66.62 366 ASN A CA 1
ATOM 2667 C C . ASN A 1 366 ? 14.029 -0.786 -49.685 1.00 66.62 366 ASN A C 1
ATOM 2669 O O . ASN A 1 366 ? 14.310 -1.008 -48.507 1.00 66.62 366 ASN A O 1
ATOM 2673 N N . ALA A 1 367 ? 12.945 -0.076 -50.009 1.00 70.12 367 ALA A N 1
ATOM 2674 C CA . ALA A 1 367 ? 12.093 0.574 -49.008 1.00 70.12 367 ALA A CA 1
ATOM 2675 C C . ALA A 1 367 ? 11.483 -0.405 -47.979 1.00 70.12 367 ALA A C 1
ATOM 2677 O O . ALA A 1 367 ? 11.291 -0.034 -46.822 1.00 70.12 367 ALA A O 1
ATOM 2678 N N . ALA A 1 368 ? 11.206 -1.654 -48.370 1.00 65.88 368 ALA A N 1
ATOM 2679 C CA . ALA A 1 368 ? 10.699 -2.688 -47.467 1.00 65.88 368 ALA A CA 1
ATOM 2680 C C . ALA A 1 368 ? 11.788 -3.182 -46.494 1.00 65.88 368 ALA A C 1
ATOM 2682 O O . ALA A 1 368 ? 11.534 -3.328 -45.298 1.00 65.88 368 ALA A O 1
ATOM 2683 N N . GLN A 1 369 ? 13.016 -3.367 -46.984 1.00 63.47 369 GLN A N 1
ATOM 2684 C CA . GLN A 1 369 ? 14.184 -3.732 -46.178 1.00 63.47 369 GLN A CA 1
ATOM 2685 C C . GLN A 1 369 ? 14.578 -2.606 -45.215 1.00 63.47 369 GLN A C 1
ATOM 2687 O O . GLN A 1 369 ? 14.740 -2.855 -44.023 1.00 63.47 369 GLN A O 1
ATOM 2692 N N . GLN A 1 370 ? 14.654 -1.358 -45.693 1.00 66.25 370 GLN A N 1
ATOM 2693 C CA . GLN A 1 370 ? 14.934 -0.187 -44.852 1.00 66.25 370 GLN A CA 1
ATOM 2694 C C . GLN A 1 370 ? 13.876 -0.002 -43.756 1.00 66.25 370 GLN A C 1
ATOM 2696 O O . GLN A 1 370 ? 14.223 0.351 -42.631 1.00 66.25 370 GLN A O 1
ATOM 2701 N N . ARG A 1 371 ? 12.601 -0.298 -44.049 1.00 67.44 371 ARG A N 1
ATOM 2702 C CA . ARG A 1 371 ? 11.518 -0.262 -43.057 1.00 67.44 371 ARG A CA 1
ATOM 2703 C C . ARG A 1 371 ? 11.736 -1.281 -41.939 1.00 67.44 371 ARG A C 1
ATOM 2705 O O . ARG A 1 371 ? 11.686 -0.902 -40.774 1.00 67.44 371 ARG A O 1
ATOM 2712 N N . ASN A 1 372 ? 12.005 -2.542 -42.277 1.00 69.12 372 ASN A N 1
ATOM 2713 C CA . ASN A 1 372 ? 12.220 -3.592 -41.274 1.00 69.12 372 ASN A CA 1
ATOM 2714 C C . ASN A 1 372 ? 13.502 -3.359 -40.464 1.00 69.12 372 ASN A C 1
ATOM 2716 O O . ASN A 1 372 ? 13.498 -3.576 -39.256 1.00 69.12 372 ASN A O 1
ATOM 2720 N N . ILE A 1 373 ? 14.571 -2.866 -41.100 1.00 65.50 373 ILE A N 1
ATOM 2721 C CA . ILE A 1 373 ? 15.815 -2.479 -40.417 1.00 65.50 373 ILE A CA 1
ATOM 2722 C C . ILE A 1 373 ? 15.555 -1.319 -39.446 1.00 65.50 373 ILE A C 1
ATOM 2724 O O . ILE A 1 373 ? 15.976 -1.384 -38.294 1.00 65.50 373 ILE A O 1
ATOM 2728 N N . GLY A 1 374 ? 14.823 -0.288 -39.881 1.00 68.50 374 GLY A N 1
ATOM 2729 C CA . GLY A 1 374 ? 14.448 0.851 -39.042 1.00 68.50 374 GLY A CA 1
ATOM 2730 C C . GLY A 1 374 ? 13.583 0.444 -37.848 1.00 68.50 374 GLY A C 1
ATOM 2731 O O . GLY A 1 374 ? 13.900 0.810 -36.721 1.00 68.50 374 GLY A O 1
ATOM 2732 N N . LEU A 1 375 ? 12.550 -0.376 -38.071 1.00 70.25 375 LEU A N 1
ATOM 2733 C CA . LEU A 1 375 ? 11.706 -0.932 -37.007 1.00 70.25 375 LEU A CA 1
ATOM 2734 C C . LEU A 1 375 ? 12.517 -1.774 -36.016 1.00 70.25 375 LEU A C 1
ATOM 2736 O O . LEU A 1 375 ? 12.398 -1.578 -34.811 1.00 70.25 375 LEU A O 1
ATOM 2740 N N . CYS A 1 376 ? 13.378 -2.669 -36.508 1.00 69.50 376 CYS A N 1
ATOM 2741 C CA . CYS A 1 376 ? 14.234 -3.504 -35.665 1.00 69.50 376 CYS A CA 1
ATOM 2742 C C . CYS A 1 376 ? 15.185 -2.654 -34.813 1.00 69.50 376 CYS A C 1
ATOM 2744 O O . CYS A 1 376 ? 15.274 -2.859 -33.606 1.00 69.50 376 CYS A O 1
ATOM 2746 N N . SER A 1 377 ? 15.850 -1.667 -35.422 1.00 68.25 377 SER A N 1
ATOM 2747 C CA . SER A 1 377 ? 16.757 -0.757 -34.714 1.00 68.25 377 SER A CA 1
ATOM 2748 C C . SER A 1 377 ? 16.024 0.049 -33.641 1.00 68.25 377 SER A C 1
ATOM 2750 O O . SER A 1 377 ? 16.539 0.207 -32.540 1.00 68.25 377 SER A O 1
ATOM 2752 N N . GLN A 1 378 ? 14.812 0.526 -33.931 1.00 67.44 378 GLN A N 1
ATOM 2753 C CA . GLN A 1 378 ? 14.014 1.316 -32.993 1.00 67.44 378 GLN A CA 1
ATOM 2754 C C . GLN A 1 378 ? 13.484 0.481 -31.828 1.00 67.44 378 GLN A C 1
ATOM 2756 O O . GLN A 1 378 ? 13.567 0.918 -30.685 1.00 67.44 378 GLN A O 1
ATOM 2761 N N . LEU A 1 379 ? 12.987 -0.731 -32.084 1.00 68.81 379 LEU A N 1
ATOM 2762 C CA . LEU A 1 379 ? 12.576 -1.653 -31.022 1.00 68.81 379 LEU A CA 1
ATOM 2763 C C . LEU A 1 379 ? 13.768 -2.050 -30.143 1.00 68.81 379 LEU A C 1
ATOM 2765 O O . LEU A 1 379 ? 13.646 -2.096 -28.920 1.00 68.81 379 LEU A O 1
ATOM 2769 N N . GLN A 1 380 ? 14.930 -2.291 -30.753 1.00 65.69 380 GLN A N 1
ATOM 2770 C CA . GLN A 1 380 ? 16.148 -2.673 -30.044 1.00 65.69 380 GLN A CA 1
ATOM 2771 C C . GLN A 1 380 ? 16.707 -1.529 -29.186 1.00 65.69 380 GLN A C 1
ATOM 2773 O O . GLN A 1 380 ? 17.099 -1.761 -28.044 1.00 65.69 380 GLN A O 1
ATOM 2778 N N . GLU A 1 381 ? 16.731 -0.298 -29.698 1.00 59.88 381 GLU A N 1
ATOM 2779 C CA . GLU A 1 381 ? 17.218 0.868 -28.954 1.00 59.88 381 GLU A CA 1
ATOM 2780 C C . GLU A 1 381 ? 16.250 1.275 -27.835 1.00 59.88 381 GLU A C 1
ATOM 2782 O O . GLU A 1 381 ? 16.677 1.567 -26.720 1.00 59.88 381 GLU A O 1
ATOM 2787 N N . ALA A 1 382 ? 14.944 1.230 -28.100 1.00 55.22 382 ALA A N 1
ATOM 2788 C CA . ALA A 1 382 ? 13.940 1.741 -27.183 1.00 55.22 382 ALA A CA 1
ATOM 2789 C C . ALA A 1 382 ? 13.538 0.726 -26.093 1.00 55.22 382 ALA A C 1
ATOM 2791 O O . ALA A 1 382 ? 13.473 1.071 -24.917 1.00 55.22 382 ALA A O 1
ATOM 2792 N N . VAL A 1 383 ? 13.316 -0.546 -26.439 1.00 58.56 383 VAL A N 1
ATOM 2793 C CA . VAL A 1 383 ? 12.836 -1.554 -25.475 1.00 58.56 383 VAL A CA 1
ATOM 2794 C C . VAL A 1 383 ? 13.997 -2.178 -24.695 1.00 58.56 383 VAL A C 1
ATOM 2796 O O . VAL A 1 383 ? 13.886 -2.405 -23.492 1.00 58.56 383 VAL A O 1
ATOM 2799 N N . ALA A 1 384 ? 15.141 -2.433 -25.336 1.00 57.50 384 ALA A N 1
ATOM 2800 C CA . ALA A 1 384 ? 16.201 -3.228 -24.717 1.00 57.50 384 ALA A CA 1
ATOM 2801 C C . ALA A 1 384 ? 17.152 -2.422 -23.813 1.00 57.50 384 ALA A C 1
ATOM 2803 O O . ALA A 1 384 ? 17.754 -3.004 -22.913 1.00 57.50 384 ALA A O 1
ATOM 2804 N N . VAL A 1 385 ? 17.307 -1.108 -24.027 1.00 55.72 385 VAL A N 1
ATOM 2805 C CA . VAL A 1 385 ? 18.171 -0.266 -23.179 1.00 55.72 385 VAL A CA 1
ATOM 2806 C C . VAL A 1 385 ? 17.446 0.148 -21.901 1.00 55.72 385 VAL A C 1
ATOM 2808 O O . VAL A 1 385 ? 18.016 -0.008 -20.831 1.00 55.72 385 VAL A O 1
ATOM 2811 N N . GLU A 1 386 ? 16.188 0.587 -21.959 1.00 54.00 386 GLU A N 1
ATOM 2812 C CA . GLU A 1 386 ? 15.464 1.085 -20.774 1.00 54.00 386 GLU A CA 1
ATOM 2813 C C . GLU A 1 386 ? 14.977 -0.025 -19.823 1.00 54.00 386 GLU A C 1
ATOM 2815 O O . GLU A 1 386 ? 14.928 0.186 -18.613 1.00 54.00 386 GLU A O 1
ATOM 2820 N N . LEU A 1 387 ? 14.693 -1.238 -20.318 1.00 51.41 387 LEU A N 1
ATOM 2821 C CA . LEU A 1 387 ? 14.349 -2.381 -19.453 1.00 51.41 387 LEU A CA 1
ATOM 2822 C C . LEU A 1 387 ? 15.550 -2.905 -18.655 1.00 51.41 387 LEU A C 1
ATOM 2824 O O . LEU A 1 387 ? 15.398 -3.449 -17.563 1.00 51.41 387 LEU A O 1
ATOM 2828 N N . VAL A 1 388 ? 16.751 -2.756 -19.211 1.00 56.44 388 VAL A N 1
ATOM 2829 C CA . VAL A 1 388 ? 17.969 -3.392 -18.702 1.00 56.44 388 VAL A CA 1
ATOM 2830 C C . VAL A 1 388 ? 18.908 -2.380 -18.037 1.00 56.44 388 VAL A C 1
ATOM 2832 O O . VAL A 1 388 ? 19.613 -2.721 -17.088 1.00 56.44 388 VAL A O 1
ATOM 2835 N N . ALA A 1 389 ? 18.906 -1.115 -18.461 1.00 63.34 389 ALA A N 1
ATOM 2836 C CA . ALA A 1 389 ? 19.743 -0.066 -17.883 1.00 63.34 389 ALA A CA 1
ATOM 2837 C C . ALA A 1 389 ? 19.564 0.120 -16.364 1.00 63.34 389 ALA A C 1
ATOM 2839 O O . ALA A 1 389 ? 20.584 0.341 -15.708 1.00 63.34 389 ALA A O 1
ATOM 2840 N N . PRO A 1 390 ? 18.359 0.002 -15.762 1.00 66.31 390 PRO A N 1
ATOM 2841 C CA . PRO A 1 390 ? 18.202 0.075 -14.309 1.00 66.31 390 PRO A CA 1
ATOM 2842 C C . PRO A 1 390 ? 18.992 -1.008 -13.564 1.00 66.31 390 PRO A C 1
ATOM 2844 O O . PRO A 1 390 ? 19.613 -0.711 -12.545 1.00 66.31 390 PRO A O 1
ATOM 2847 N N . LEU A 1 391 ? 19.045 -2.233 -14.103 1.00 63.31 391 LEU A N 1
ATOM 2848 C CA . LEU A 1 391 ? 19.838 -3.331 -13.544 1.00 63.31 391 LEU A CA 1
ATOM 2849 C C . LEU A 1 391 ? 21.335 -2.994 -13.572 1.00 63.31 391 LEU A C 1
ATOM 2851 O O . LEU A 1 391 ? 22.011 -3.081 -12.550 1.00 63.31 391 LEU A O 1
ATOM 2855 N N . PHE A 1 392 ? 21.850 -2.548 -14.723 1.00 71.12 392 PHE A N 1
ATOM 2856 C CA . PHE A 1 392 ? 23.256 -2.145 -14.847 1.00 71.12 392 PHE A CA 1
ATOM 2857 C C . PHE A 1 392 ? 23.588 -0.949 -13.948 1.00 71.12 392 PHE A C 1
ATOM 2859 O O . PHE A 1 392 ? 24.654 -0.923 -13.337 1.00 71.12 392 PHE A O 1
ATOM 2866 N N . ARG A 1 393 ? 22.676 0.022 -13.823 1.00 75.06 393 ARG A N 1
ATOM 2867 C CA . ARG A 1 393 ? 22.840 1.189 -12.947 1.00 75.06 393 ARG A CA 1
ATOM 2868 C C . ARG A 1 393 ? 22.951 0.772 -11.481 1.00 75.06 393 ARG A C 1
ATOM 2870 O O . ARG A 1 393 ? 23.897 1.192 -10.825 1.00 75.06 393 ARG A O 1
ATOM 2877 N N . ALA A 1 394 ? 22.065 -0.102 -11.004 1.00 66.81 394 ALA A N 1
ATOM 2878 C CA . ALA A 1 394 ? 22.089 -0.590 -9.626 1.00 66.81 394 ALA A CA 1
ATOM 2879 C C . ALA A 1 394 ? 23.395 -1.331 -9.292 1.00 66.81 394 ALA A C 1
ATOM 2881 O O . ALA A 1 394 ? 23.980 -1.133 -8.227 1.00 66.81 394 ALA A O 1
ATOM 2882 N N . VAL A 1 395 ? 23.893 -2.163 -10.213 1.00 70.75 395 VAL A N 1
ATOM 2883 C CA . VAL A 1 395 ? 25.162 -2.878 -10.008 1.00 70.75 395 VAL A CA 1
ATOM 2884 C C . VAL A 1 395 ? 26.350 -1.916 -10.053 1.00 70.75 395 VAL A C 1
ATOM 2886 O O . VAL A 1 395 ? 27.246 -2.033 -9.220 1.00 70.75 395 VAL A O 1
ATOM 2889 N N . VAL A 1 396 ? 26.350 -0.933 -10.961 1.00 83.62 396 VAL A N 1
ATOM 2890 C CA . VAL A 1 396 ? 27.372 0.128 -10.996 1.00 83.62 396 VAL A CA 1
ATOM 2891 C C . VAL A 1 396 ? 27.404 0.896 -9.677 1.00 83.62 396 VAL A C 1
ATOM 2893 O O . VAL A 1 396 ? 28.485 1.053 -9.121 1.00 83.62 396 VAL A O 1
ATOM 2896 N N . GLU A 1 397 ? 26.255 1.314 -9.143 1.00 80.38 397 GLU A N 1
ATOM 2897 C CA . GLU A 1 397 ? 26.170 2.019 -7.856 1.00 80.38 397 GLU A CA 1
ATOM 2898 C C . GLU A 1 397 ? 26.763 1.180 -6.716 1.00 80.38 397 GLU A C 1
ATOM 2900 O O . GLU A 1 397 ? 27.589 1.669 -5.949 1.00 80.38 397 GLU A O 1
ATOM 2905 N N . LYS A 1 398 ? 26.442 -0.119 -6.650 1.00 71.44 398 LYS A N 1
ATOM 2906 C CA . LYS A 1 398 ? 27.007 -1.027 -5.637 1.00 71.44 398 LYS A CA 1
ATOM 2907 C C . LYS A 1 398 ? 28.511 -1.257 -5.793 1.00 71.44 398 LYS A C 1
ATOM 2909 O O . LYS A 1 398 ? 29.221 -1.343 -4.789 1.00 71.44 398 LYS A O 1
ATOM 2914 N N . VAL A 1 399 ? 29.007 -1.348 -7.026 1.00 83.75 399 VAL A N 1
ATOM 2915 C CA . VAL A 1 399 ? 30.448 -1.422 -7.306 1.00 83.75 399 VAL A CA 1
ATOM 2916 C C . VAL A 1 399 ? 31.136 -0.126 -6.872 1.00 83.75 399 VAL A C 1
ATOM 2918 O O . VAL A 1 399 ? 32.163 -0.183 -6.201 1.00 83.75 399 VAL A O 1
ATOM 2921 N N . GLU A 1 400 ? 30.572 1.037 -7.202 1.00 88.44 400 GLU A N 1
ATOM 2922 C CA . GLU A 1 400 ? 31.110 2.346 -6.816 1.00 88.44 400 GLU A CA 1
ATOM 2923 C C . GLU A 1 400 ? 31.121 2.535 -5.293 1.00 88.44 400 GLU A C 1
ATOM 2925 O O . GLU A 1 400 ? 32.140 2.965 -4.750 1.00 88.44 400 GLU A O 1
ATOM 2930 N N . ASP A 1 401 ? 30.061 2.127 -4.591 1.00 81.44 401 ASP A N 1
ATOM 2931 C CA . ASP A 1 401 ? 30.003 2.108 -3.126 1.00 81.44 401 ASP A CA 1
ATOM 2932 C C . ASP A 1 401 ? 31.118 1.240 -2.531 1.00 81.44 401 ASP A C 1
ATOM 2934 O O . ASP A 1 401 ? 31.824 1.663 -1.611 1.00 81.44 401 ASP A O 1
ATOM 2938 N N . GLY A 1 402 ? 31.306 0.029 -3.067 1.00 83.50 402 GLY A N 1
ATOM 2939 C CA . GLY A 1 402 ? 32.367 -0.889 -2.653 1.00 83.50 402 GLY A CA 1
ATOM 2940 C C . GLY A 1 402 ? 33.763 -0.301 -2.870 1.00 83.50 402 GLY A C 1
ATOM 2941 O O . GLY A 1 402 ? 34.594 -0.321 -1.962 1.00 83.50 402 GLY A O 1
ATOM 2942 N N . LEU A 1 403 ? 34.007 0.308 -4.032 1.00 88.19 403 LEU A N 1
ATOM 2943 C CA . LEU A 1 403 ? 35.272 0.975 -4.343 1.00 88.19 403 LEU A CA 1
ATOM 2944 C C . LEU A 1 403 ? 35.507 2.225 -3.483 1.00 88.19 403 LEU A C 1
ATOM 2946 O O . LEU A 1 403 ? 36.638 2.498 -3.084 1.00 88.19 403 LEU A O 1
ATOM 2950 N N . ALA A 1 404 ? 34.460 2.976 -3.136 1.00 85.69 404 ALA A N 1
ATOM 2951 C CA . ALA A 1 404 ? 34.574 4.150 -2.276 1.00 85.69 404 ALA A CA 1
ATOM 2952 C C . ALA A 1 404 ? 34.999 3.798 -0.838 1.00 85.69 404 ALA A C 1
ATOM 2954 O O . ALA A 1 404 ? 35.645 4.624 -0.180 1.00 85.69 404 ALA A O 1
ATOM 2955 N N . LYS A 1 405 ? 34.728 2.567 -0.364 1.00 83.19 405 LYS A N 1
ATOM 2956 C CA . LYS A 1 405 ? 35.222 2.059 0.934 1.00 83.19 405 LYS A CA 1
ATOM 2957 C C . LYS A 1 405 ? 36.753 2.042 1.028 1.00 83.19 405 LYS A C 1
ATOM 2959 O O . LYS A 1 405 ? 37.263 2.029 2.145 1.00 83.19 405 LYS A O 1
ATOM 2964 N N . MET A 1 406 ? 37.480 2.134 -0.091 1.00 83.38 406 MET A N 1
ATOM 2965 C CA . MET A 1 406 ? 38.941 2.303 -0.125 1.00 83.38 406 MET A CA 1
ATOM 2966 C C . MET A 1 406 ? 39.427 3.438 0.793 1.00 83.38 406 MET A C 1
ATOM 2968 O O . MET A 1 406 ? 40.466 3.317 1.431 1.00 83.38 406 MET A O 1
ATOM 2972 N N . HIS A 1 407 ? 38.650 4.518 0.935 1.00 79.81 407 HIS A N 1
ATOM 2973 C CA . HIS A 1 407 ? 38.986 5.657 1.806 1.00 79.81 407 HIS A CA 1
ATOM 2974 C C . HIS A 1 407 ? 38.874 5.375 3.309 1.00 79.81 407 HIS A C 1
ATOM 2976 O O . HIS A 1 407 ? 39.249 6.224 4.112 1.00 79.81 407 HIS A O 1
ATOM 2982 N N . ARG A 1 408 ? 38.334 4.216 3.700 1.00 76.12 408 ARG A N 1
ATOM 2983 C CA . ARG A 1 408 ? 38.244 3.760 5.097 1.00 76.12 408 ARG A CA 1
ATOM 2984 C C . ARG A 1 408 ? 39.328 2.741 5.451 1.00 76.12 408 ARG A C 1
ATOM 2986 O O . ARG A 1 408 ? 39.445 2.378 6.615 1.00 76.12 408 ARG A O 1
ATOM 2993 N N . VAL A 1 409 ? 40.080 2.263 4.459 1.00 73.06 409 VAL A N 1
ATOM 2994 C CA . VAL A 1 409 ? 41.184 1.323 4.656 1.00 73.06 409 VAL A CA 1
ATOM 2995 C C . VAL A 1 409 ? 42.440 2.111 5.005 1.00 73.06 409 VAL A C 1
ATOM 2997 O O . VAL A 1 409 ? 42.828 3.027 4.273 1.00 73.06 409 VAL A O 1
ATOM 3000 N N . ASP A 1 410 ? 43.074 1.742 6.115 1.00 69.56 410 ASP A N 1
ATOM 3001 C CA . ASP A 1 410 ? 44.389 2.254 6.481 1.00 69.56 410 ASP A CA 1
ATOM 3002 C C . ASP A 1 410 ? 45.477 1.419 5.789 1.00 69.56 410 ASP A C 1
ATOM 3004 O O . ASP A 1 410 ? 45.754 0.284 6.171 1.00 69.56 410 ASP A O 1
ATOM 3008 N N . PHE A 1 411 ? 46.084 1.985 4.742 1.00 69.62 411 PHE A N 1
ATOM 3009 C CA . PHE A 1 411 ? 47.214 1.386 4.021 1.00 69.62 411 PHE A CA 1
ATOM 3010 C C . PHE A 1 411 ? 48.574 1.690 4.690 1.00 69.62 411 PHE A C 1
ATOM 3012 O O . PHE A 1 411 ? 49.629 1.503 4.073 1.00 69.62 411 PHE A O 1
ATOM 3019 N N . GLY A 1 412 ? 48.572 2.197 5.928 1.00 65.38 412 GLY A N 1
ATOM 3020 C CA . GLY A 1 412 ? 49.753 2.335 6.775 1.00 65.38 412 GLY A CA 1
ATOM 3021 C C . GLY A 1 412 ? 50.229 1.000 7.375 1.00 65.38 412 GLY A C 1
ATOM 3022 O O . GLY A 1 412 ? 49.505 0.005 7.348 1.00 65.38 412 GLY A O 1
ATOM 3023 N N . PRO A 1 413 ? 51.451 0.955 7.937 1.00 60.56 413 PRO A N 1
ATOM 3024 C CA . PRO A 1 413 ? 52.021 -0.266 8.516 1.00 60.56 413 PRO A CA 1
ATOM 3025 C C . PRO A 1 413 ? 51.193 -0.830 9.684 1.00 60.56 413 PRO A C 1
ATOM 3027 O O . PRO A 1 413 ? 51.100 -2.044 9.813 1.00 60.56 413 PRO A O 1
ATOM 3030 N N . GLU A 1 414 ? 50.547 0.021 10.490 1.00 58.34 414 GLU A N 1
ATOM 3031 C CA . GLU A 1 414 ? 49.684 -0.390 11.613 1.00 58.34 414 GLU A CA 1
ATOM 3032 C C . GLU A 1 414 ? 48.346 -0.983 11.134 1.00 58.34 414 GLU A C 1
ATOM 3034 O O . GLU A 1 414 ? 47.928 -2.024 11.636 1.00 58.34 414 GLU A O 1
ATOM 3039 N N . GLY A 1 415 ? 47.705 -0.385 10.121 1.00 60.03 415 GLY A N 1
ATOM 3040 C CA . GLY A 1 415 ? 46.478 -0.910 9.509 1.00 60.03 415 GLY A CA 1
ATOM 3041 C C . GLY A 1 415 ? 46.690 -2.226 8.755 1.00 60.03 415 GLY A C 1
ATOM 3042 O O . GLY A 1 415 ? 45.890 -3.155 8.878 1.00 60.03 415 GLY A O 1
ATOM 3043 N N . LEU A 1 416 ? 47.815 -2.346 8.042 1.00 63.44 416 LEU A N 1
ATOM 3044 C CA . LEU A 1 416 ? 48.225 -3.587 7.379 1.00 63.44 416 LEU A CA 1
ATOM 3045 C C . LEU A 1 416 ? 48.599 -4.682 8.397 1.00 63.44 416 LEU A C 1
ATOM 3047 O O . LEU A 1 416 ? 48.256 -5.839 8.178 1.00 63.44 416 LEU A O 1
ATOM 3051 N N . ALA A 1 417 ? 49.215 -4.334 9.534 1.00 58.00 417 ALA A N 1
ATOM 3052 C CA . ALA A 1 417 ? 49.510 -5.274 10.622 1.00 58.00 417 ALA A CA 1
ATOM 3053 C C . ALA A 1 417 ? 48.258 -5.702 11.418 1.00 58.00 417 ALA A C 1
ATOM 3055 O O . ALA A 1 417 ? 48.163 -6.852 11.853 1.00 58.00 417 ALA A O 1
ATOM 3056 N N . ALA A 1 418 ? 47.272 -4.815 11.588 1.00 55.47 418 ALA A N 1
ATOM 3057 C CA . ALA A 1 418 ? 45.982 -5.136 12.207 1.00 55.47 418 ALA A CA 1
ATOM 3058 C C . ALA A 1 418 ? 45.137 -6.074 11.328 1.00 55.47 418 ALA A C 1
ATOM 3060 O O . ALA A 1 418 ? 44.473 -6.969 11.845 1.00 55.47 418 ALA A O 1
ATOM 3061 N N . ALA A 1 419 ? 45.218 -5.928 10.000 1.00 54.50 419 ALA A N 1
ATOM 3062 C CA . ALA A 1 419 ? 44.633 -6.877 9.052 1.00 54.50 419 ALA A CA 1
ATOM 3063 C C . ALA A 1 419 ? 45.339 -8.253 9.066 1.00 54.50 419 ALA A C 1
ATOM 3065 O O . ALA A 1 419 ? 44.725 -9.255 8.708 1.00 54.50 419 ALA A O 1
ATOM 3066 N N . GLN A 1 420 ? 46.603 -8.309 9.506 1.00 53.16 420 GLN A N 1
ATOM 3067 C CA . GLN A 1 420 ? 47.414 -9.531 9.606 1.00 53.16 420 GLN A CA 1
ATOM 3068 C C . GLN A 1 420 ? 47.218 -10.307 10.924 1.00 53.16 420 GLN A C 1
ATOM 3070 O O . GLN A 1 420 ? 47.380 -11.519 10.930 1.00 53.16 420 GLN A O 1
ATOM 3075 N N . HIS A 1 421 ? 46.801 -9.683 12.034 1.00 47.81 421 HIS A N 1
ATOM 3076 C CA . HIS A 1 421 ? 46.614 -10.384 13.326 1.00 47.81 421 HIS A CA 1
ATOM 3077 C C . HIS A 1 421 ? 45.428 -11.379 13.362 1.00 47.81 421 HIS A C 1
ATOM 3079 O O . HIS A 1 421 ? 45.214 -12.043 14.375 1.00 47.81 421 HIS A O 1
ATOM 3085 N N . GLY A 1 422 ? 44.668 -11.509 12.268 1.00 47.69 422 GLY A N 1
ATOM 3086 C CA . GLY A 1 422 ? 43.596 -12.498 12.097 1.00 47.69 422 GLY A CA 1
ATOM 3087 C C . GLY A 1 422 ? 43.994 -13.786 11.358 1.00 47.69 422 GLY A C 1
ATOM 3088 O O . GLY A 1 422 ? 43.139 -14.650 11.179 1.00 47.69 422 GLY A O 1
ATOM 3089 N N . GLY A 1 423 ? 45.247 -13.943 10.916 1.00 40.78 423 GLY A N 1
ATOM 3090 C CA . GLY A 1 423 ? 45.702 -15.130 10.184 1.00 40.78 423 GLY A CA 1
ATOM 3091 C C . GLY A 1 423 ? 47.227 -15.222 10.115 1.00 40.78 423 GLY A C 1
ATOM 3092 O O . GLY A 1 423 ? 47.901 -14.212 9.970 1.00 40.78 423 GLY A O 1
ATOM 3093 N N . ALA A 1 424 ? 47.755 -16.436 10.270 1.00 37.66 424 ALA A N 1
ATOM 3094 C CA . ALA A 1 424 ? 49.176 -16.736 10.440 1.00 37.66 424 ALA A CA 1
ATOM 3095 C C . ALA A 1 424 ? 50.124 -16.069 9.415 1.00 37.66 424 ALA A C 1
ATOM 3097 O O . ALA A 1 424 ? 49.802 -15.941 8.238 1.00 37.66 424 ALA A O 1
ATOM 3098 N N . GLU A 1 425 ? 51.292 -15.683 9.939 1.00 37.16 425 GLU A N 1
ATOM 3099 C CA . GLU A 1 425 ? 52.534 -15.188 9.327 1.00 37.16 425 GLU A CA 1
ATOM 3100 C C . GLU A 1 425 ? 52.564 -14.897 7.810 1.00 37.16 425 GLU A C 1
ATOM 3102 O O . GLU A 1 425 ? 52.653 -15.786 6.971 1.00 37.16 425 GLU A O 1
ATOM 3107 N N . GLY A 1 426 ? 52.692 -13.601 7.499 1.00 43.12 426 GLY A N 1
ATOM 3108 C CA . GLY A 1 426 ? 53.724 -13.121 6.578 1.00 43.12 426 GLY A CA 1
ATOM 3109 C C . GLY A 1 426 ? 53.495 -13.311 5.083 1.00 43.12 426 GLY A C 1
ATOM 3110 O O . GLY A 1 426 ? 54.325 -13.942 4.445 1.00 43.12 426 GLY A O 1
ATOM 3111 N N . ASP A 1 427 ? 52.484 -12.663 4.493 1.00 42.12 427 ASP A N 1
ATOM 3112 C CA . ASP A 1 427 ? 52.584 -12.259 3.085 1.00 42.12 427 ASP A CA 1
ATOM 3113 C C . ASP A 1 427 ? 51.596 -11.129 2.712 1.00 42.12 427 ASP A C 1
ATOM 3115 O O . ASP A 1 427 ? 50.509 -10.995 3.277 1.00 42.12 427 ASP A O 1
ATOM 3119 N N . VAL A 1 428 ? 51.951 -10.314 1.716 1.00 52.44 428 VAL A N 1
ATOM 3120 C CA . VAL A 1 428 ? 51.079 -9.320 1.054 1.00 52.44 428 VAL A CA 1
ATOM 3121 C C . VAL A 1 428 ? 50.098 -10.071 0.116 1.00 52.44 428 VAL A C 1
ATOM 3123 O O . VAL A 1 428 ? 49.915 -9.748 -1.058 1.00 52.44 428 VAL A O 1
ATOM 3126 N N . THR A 1 429 ? 49.474 -11.157 0.594 1.00 56.28 429 THR A N 1
ATOM 3127 C CA . THR A 1 429 ? 48.745 -12.148 -0.234 1.00 56.28 429 THR A CA 1
ATOM 3128 C C . THR A 1 429 ? 47.243 -12.167 -0.076 1.00 56.28 429 THR A C 1
ATOM 3130 O O . THR A 1 429 ? 46.581 -12.774 -0.920 1.00 56.28 429 THR A O 1
ATOM 3133 N N . LEU A 1 430 ? 46.655 -11.338 0.780 1.00 67.44 430 LEU A N 1
ATOM 3134 C CA . LEU A 1 430 ? 45.198 -11.202 0.823 1.00 67.44 430 LEU A CA 1
ATOM 3135 C C . LEU A 1 430 ? 44.726 -9.948 0.076 1.00 67.44 430 LEU A C 1
ATOM 3137 O O . LEU A 1 430 ? 45.349 -8.890 0.133 1.00 67.44 430 LEU A O 1
ATOM 3141 N N . THR A 1 431 ? 43.712 -10.107 -0.768 1.00 79.62 431 THR A N 1
ATOM 3142 C CA . THR A 1 431 ? 43.058 -9.003 -1.488 1.00 79.62 431 THR A CA 1
ATOM 3143 C C . THR A 1 431 ? 42.229 -8.212 -0.490 1.00 79.62 431 THR A C 1
ATOM 3145 O O . THR A 1 431 ? 41.619 -8.803 0.402 1.00 79.62 431 THR A O 1
ATOM 3148 N N . SER A 1 432 ? 42.195 -6.883 -0.607 1.00 84.94 432 SER A N 1
ATOM 3149 C CA . SER A 1 432 ? 41.450 -6.075 0.357 1.00 84.94 432 SER A CA 1
ATOM 3150 C C . SER A 1 432 ? 39.972 -6.502 0.401 1.00 84.94 432 SER A C 1
ATOM 3152 O O . SER A 1 432 ? 39.386 -6.798 -0.647 1.00 84.94 432 SER A O 1
ATOM 3154 N N . PRO A 1 433 ? 39.321 -6.501 1.580 1.00 82.44 433 PRO A N 1
ATOM 3155 C CA . PRO A 1 433 ? 37.958 -7.021 1.729 1.00 82.44 433 PRO A CA 1
ATOM 3156 C C . PRO A 1 433 ? 36.956 -6.284 0.831 1.00 82.44 433 PRO A C 1
ATOM 3158 O O . PRO A 1 433 ? 36.124 -6.913 0.186 1.00 82.44 433 PRO A O 1
ATOM 3161 N N . HIS A 1 434 ? 37.108 -4.964 0.682 1.00 83.69 434 HIS A N 1
ATOM 3162 C CA . HIS A 1 434 ? 36.264 -4.161 -0.206 1.00 83.69 434 HIS A CA 1
ATOM 3163 C C . HIS A 1 434 ? 36.415 -4.529 -1.695 1.00 83.69 434 HIS A C 1
ATOM 3165 O O . HIS A 1 434 ? 35.437 -4.487 -2.434 1.00 83.69 434 HIS A O 1
ATOM 3171 N N . ILE A 1 435 ? 37.613 -4.923 -2.142 1.00 89.38 435 ILE A N 1
ATOM 3172 C CA . ILE A 1 435 ? 37.839 -5.391 -3.518 1.00 89.38 435 ILE A CA 1
ATOM 3173 C C . ILE A 1 435 ? 37.308 -6.803 -3.697 1.00 89.38 435 ILE A C 1
ATOM 3175 O O . ILE A 1 435 ? 36.694 -7.083 -4.718 1.00 89.38 435 ILE A O 1
ATOM 3179 N N . THR A 1 436 ? 37.465 -7.664 -2.694 1.00 86.19 436 THR A N 1
ATOM 3180 C CA . THR A 1 436 ? 36.900 -9.018 -2.711 1.00 86.19 436 THR A CA 1
ATOM 3181 C C . THR A 1 436 ? 35.373 -8.978 -2.850 1.00 86.19 436 THR A C 1
ATOM 3183 O O . THR A 1 436 ? 34.820 -9.689 -3.685 1.00 86.19 436 THR A O 1
ATOM 3186 N N . GLU A 1 437 ? 34.692 -8.083 -2.122 1.00 80.88 437 GLU A N 1
ATOM 3187 C CA . GLU A 1 437 ? 33.248 -7.832 -2.272 1.00 80.88 437 GLU A CA 1
ATOM 3188 C C . GLU A 1 437 ? 32.879 -7.370 -3.694 1.00 80.88 437 GLU A C 1
ATOM 3190 O O . GLU A 1 437 ? 31.930 -7.880 -4.290 1.00 80.88 437 GLU A O 1
ATOM 3195 N N . VAL A 1 438 ? 33.640 -6.428 -4.262 1.00 86.56 438 VAL A N 1
ATOM 3196 C CA . VAL A 1 438 ? 33.402 -5.902 -5.618 1.00 86.56 438 VAL A CA 1
ATOM 3197 C C . VAL A 1 438 ? 33.638 -6.971 -6.691 1.00 86.56 438 VAL A C 1
ATOM 3199 O O . VAL A 1 438 ? 32.833 -7.105 -7.612 1.00 86.56 438 VAL A O 1
ATOM 3202 N N . VAL A 1 439 ? 34.707 -7.761 -6.572 1.00 90.62 439 VAL A N 1
ATOM 3203 C CA . VAL A 1 439 ? 35.027 -8.871 -7.484 1.00 90.62 439 VAL A CA 1
ATOM 3204 C C . VAL A 1 439 ? 33.951 -9.954 -7.420 1.00 90.62 439 VAL A C 1
ATOM 3206 O O . VAL A 1 439 ? 33.504 -10.434 -8.467 1.00 90.62 439 VAL A O 1
ATOM 3209 N N . ALA A 1 440 ? 33.486 -10.304 -6.217 1.00 83.56 440 ALA A N 1
ATOM 3210 C CA . ALA A 1 440 ? 32.391 -11.250 -6.030 1.00 83.56 440 ALA A CA 1
ATOM 3211 C C . ALA A 1 440 ? 31.099 -10.743 -6.685 1.00 83.56 440 ALA A C 1
ATOM 3213 O O . ALA A 1 440 ? 30.457 -11.491 -7.420 1.00 83.56 440 ALA A O 1
ATOM 3214 N N . LEU A 1 441 ? 30.763 -9.461 -6.503 1.00 74.81 441 LEU A N 1
ATOM 3215 C CA . LEU A 1 441 ? 29.592 -8.835 -7.120 1.00 74.81 441 LEU A CA 1
ATOM 3216 C C . LEU A 1 441 ? 29.665 -8.850 -8.654 1.00 74.81 441 LEU A C 1
ATOM 3218 O O . LEU A 1 441 ? 28.695 -9.220 -9.309 1.00 74.81 441 LEU A O 1
ATOM 3222 N N . ILE A 1 442 ? 30.814 -8.492 -9.235 1.00 84.56 442 ILE A N 1
ATOM 3223 C CA . ILE A 1 442 ? 31.032 -8.505 -10.690 1.00 84.56 442 ILE A CA 1
ATOM 3224 C C . ILE A 1 442 ? 30.918 -9.929 -11.257 1.00 84.56 442 ILE A C 1
ATOM 3226 O O . ILE A 1 442 ? 30.301 -10.147 -12.302 1.00 84.56 442 ILE A O 1
ATOM 3230 N N . THR A 1 443 ? 31.496 -10.909 -10.563 1.00 86.50 443 THR A N 1
ATOM 3231 C CA . THR A 1 443 ? 31.480 -12.316 -10.988 1.00 86.50 443 THR A CA 1
ATOM 3232 C C . THR A 1 443 ? 30.076 -12.907 -10.892 1.00 86.50 443 THR A C 1
ATOM 3234 O O . THR A 1 443 ? 29.609 -13.554 -11.829 1.00 86.50 443 THR A O 1
ATOM 3237 N N . HIS A 1 444 ? 29.368 -12.615 -9.801 1.00 74.25 444 HIS A N 1
ATOM 3238 C CA . HIS A 1 444 ? 27.967 -12.976 -9.623 1.00 74.25 444 HIS A CA 1
ATOM 3239 C C . HIS A 1 444 ? 27.081 -12.337 -10.699 1.00 74.25 444 HIS A C 1
ATOM 3241 O O . HIS A 1 444 ? 26.258 -13.021 -11.306 1.00 74.25 444 HIS A O 1
ATOM 3247 N N . PHE A 1 445 ? 27.303 -11.054 -11.010 1.00 75.75 445 PHE A N 1
ATOM 3248 C CA . PHE A 1 445 ? 26.548 -10.353 -12.044 1.00 75.75 445 PHE A CA 1
ATOM 3249 C C . PHE A 1 445 ? 26.676 -11.034 -13.413 1.00 75.75 445 PHE A C 1
ATOM 3251 O O . PHE A 1 445 ? 25.688 -11.197 -14.131 1.00 75.75 445 PHE A O 1
ATOM 3258 N N . ARG A 1 446 ? 27.876 -11.513 -13.761 1.00 81.19 446 ARG A N 1
ATOM 3259 C CA . ARG A 1 446 ? 28.054 -12.311 -14.976 1.00 81.19 446 ARG A CA 1
ATOM 3260 C C . ARG A 1 446 ? 27.310 -13.635 -14.928 1.00 81.19 446 ARG A C 1
ATOM 3262 O O . ARG A 1 446 ? 26.620 -13.965 -15.891 1.00 81.19 446 ARG A O 1
ATOM 3269 N N . ALA A 1 447 ? 27.524 -14.403 -13.863 1.00 72.44 447 ALA A N 1
ATOM 3270 C CA . ALA A 1 447 ? 27.020 -15.764 -13.755 1.00 72.44 447 ALA A CA 1
ATOM 3271 C C . ALA A 1 447 ? 25.488 -15.804 -13.805 1.00 72.44 447 ALA A C 1
ATOM 3273 O O . ALA A 1 447 ? 24.930 -16.621 -14.534 1.00 72.44 447 ALA A O 1
ATOM 3274 N N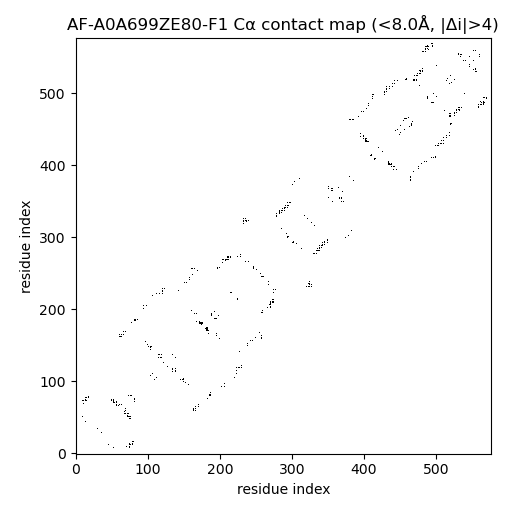 . GLU A 1 448 ? 24.826 -14.881 -13.106 1.00 68.44 448 GLU A N 1
ATOM 3275 C CA . GLU A 1 448 ? 23.369 -14.890 -12.966 1.00 68.44 448 GLU A CA 1
ATOM 3276 C C . GLU A 1 448 ? 22.637 -14.033 -13.998 1.00 68.44 448 GLU A C 1
ATOM 3278 O O . GLU A 1 448 ? 21.546 -14.410 -14.425 1.00 68.44 448 GLU A O 1
ATOM 3283 N N . PHE A 1 449 ? 23.216 -12.903 -14.423 1.00 67.62 449 PHE A N 1
ATOM 3284 C CA . PHE A 1 449 ? 22.514 -11.931 -15.266 1.00 67.62 449 PHE A CA 1
ATOM 3285 C C . PHE A 1 449 ? 23.082 -11.874 -16.682 1.00 67.62 449 PHE A C 1
ATOM 3287 O O . PHE A 1 449 ? 22.341 -12.094 -17.638 1.00 67.62 449 PHE A O 1
ATOM 3294 N N . LEU A 1 450 ? 24.387 -11.621 -16.855 1.00 69.19 450 LEU A N 1
ATOM 3295 C CA . LEU A 1 450 ? 24.960 -11.479 -18.205 1.00 69.19 450 LEU A CA 1
ATOM 3296 C C . LEU A 1 450 ? 24.885 -12.781 -19.019 1.00 69.19 450 LEU A C 1
ATOM 3298 O O . LEU A 1 450 ? 24.726 -12.729 -20.237 1.00 69.19 450 LEU A O 1
ATOM 3302 N N . SER A 1 451 ? 24.938 -13.941 -18.359 1.00 73.44 451 SER A N 1
ATOM 3303 C CA . SER A 1 451 ? 24.774 -15.262 -18.984 1.00 73.44 451 SER A CA 1
ATOM 3304 C C . SER A 1 451 ? 23.377 -15.507 -19.573 1.00 73.44 451 SER A C 1
ATOM 3306 O O . SER A 1 451 ? 23.213 -16.401 -20.402 1.00 73.44 451 SER A O 1
ATOM 3308 N N . ARG A 1 452 ? 22.369 -14.727 -19.155 1.00 63.88 452 ARG A N 1
ATOM 3309 C CA . ARG A 1 452 ? 20.965 -14.863 -19.579 1.00 63.88 452 ARG A CA 1
ATOM 3310 C C . ARG A 1 452 ? 20.627 -14.039 -20.819 1.00 63.88 452 ARG A C 1
ATOM 3312 O O . ARG A 1 452 ? 19.561 -14.239 -21.396 1.00 63.88 452 ARG A O 1
ATOM 3319 N N . PHE A 1 453 ? 21.507 -13.130 -21.240 1.00 62.31 453 PHE A N 1
ATOM 3320 C CA . PHE A 1 453 ? 21.337 -12.413 -22.502 1.00 62.31 453 PHE A CA 1
ATOM 3321 C C . PHE A 1 453 ? 21.549 -13.372 -23.673 1.00 62.31 453 PHE A C 1
ATOM 3323 O O . PHE A 1 453 ? 22.466 -14.194 -23.661 1.00 62.31 453 PHE A O 1
ATOM 3330 N N . VAL A 1 454 ? 20.709 -13.248 -24.700 1.00 62.28 454 VAL A N 1
ATOM 3331 C CA . VAL A 1 454 ? 20.785 -14.057 -25.918 1.00 62.28 454 VAL A CA 1
ATOM 3332 C C . VAL A 1 454 ? 20.969 -13.114 -27.110 1.00 62.28 454 VAL A C 1
ATOM 3334 O O . VAL A 1 454 ? 20.003 -12.467 -27.515 1.00 62.28 454 VAL A O 1
ATOM 3337 N N . PRO A 1 455 ? 22.181 -13.004 -27.681 1.00 65.12 455 PRO A N 1
ATOM 3338 C CA . PRO A 1 455 ? 23.432 -13.641 -27.260 1.00 65.12 455 PRO A CA 1
ATOM 3339 C C . PRO A 1 455 ? 24.060 -12.968 -26.029 1.00 65.12 455 PRO A C 1
ATOM 3341 O O . PRO A 1 455 ? 23.782 -11.806 -25.730 1.00 65.12 455 PRO A O 1
ATOM 3344 N N . ALA A 1 456 ? 24.936 -13.699 -25.332 1.00 69.62 456 ALA A N 1
ATOM 3345 C CA . ALA A 1 456 ? 25.671 -13.156 -24.194 1.00 69.62 456 ALA A CA 1
ATOM 3346 C C . ALA A 1 456 ? 26.525 -11.945 -24.629 1.00 69.62 456 ALA A C 1
ATOM 3348 O O . ALA A 1 456 ? 27.043 -11.950 -25.754 1.00 69.62 456 ALA A O 1
ATOM 3349 N N . PRO A 1 457 ? 26.714 -10.927 -23.764 1.00 74.50 457 PRO A N 1
ATOM 3350 C CA . PRO A 1 457 ? 27.447 -9.717 -24.109 1.00 74.50 457 PRO A CA 1
ATOM 3351 C C . PRO A 1 457 ? 28.865 -10.072 -24.542 1.00 74.50 457 PRO A C 1
ATOM 3353 O O . PRO A 1 457 ? 29.660 -10.614 -23.773 1.00 74.50 457 PRO A O 1
ATOM 3356 N N . SER A 1 458 ? 29.165 -9.792 -25.802 1.00 77.00 458 SER A N 1
ATOM 3357 C CA . SER A 1 458 ? 30.440 -10.116 -26.419 1.00 77.00 458 SER A CA 1
ATOM 3358 C C . SER A 1 458 ? 30.738 -9.093 -27.503 1.00 77.00 458 SER A C 1
ATOM 3360 O O . SER A 1 458 ? 29.828 -8.697 -28.231 1.00 77.00 458 SER A O 1
ATOM 3362 N N . PRO A 1 459 ? 31.999 -8.683 -27.669 1.00 74.38 459 PRO A N 1
ATOM 3363 C CA . PRO A 1 459 ? 32.373 -7.753 -28.729 1.00 74.38 459 PRO A CA 1
ATOM 3364 C C . PRO A 1 459 ? 32.214 -8.318 -30.140 1.00 74.38 459 PRO A C 1
ATOM 3366 O O . PRO A 1 459 ? 32.166 -7.558 -31.101 1.00 74.38 459 PRO A O 1
ATOM 3369 N N . ALA A 1 460 ? 32.116 -9.643 -30.279 1.00 74.44 460 ALA A N 1
ATOM 3370 C CA . ALA A 1 460 ? 31.849 -10.281 -31.564 1.00 74.44 460 ALA A CA 1
ATOM 3371 C C . ALA A 1 460 ? 30.408 -10.044 -32.049 1.00 74.44 460 ALA A C 1
ATOM 3373 O O . ALA A 1 460 ? 30.152 -10.137 -33.248 1.00 74.44 460 ALA A O 1
ATOM 3374 N N . VAL A 1 461 ? 29.471 -9.747 -31.135 1.00 70.69 461 VAL A N 1
ATOM 3375 C CA . VAL A 1 461 ? 28.060 -9.520 -31.465 1.00 70.69 461 VAL A CA 1
ATOM 3376 C C . VAL A 1 461 ? 27.564 -8.225 -30.809 1.00 70.69 461 VAL A C 1
ATOM 3378 O O . VAL A 1 461 ? 27.359 -8.186 -29.591 1.00 70.69 461 VAL A O 1
ATOM 3381 N N . PRO A 1 462 ? 27.352 -7.145 -31.585 1.00 66.00 462 PRO A N 1
ATOM 3382 C CA . PRO A 1 462 ? 26.871 -5.888 -31.031 1.00 66.00 462 PRO A CA 1
ATOM 3383 C C . PRO A 1 462 ? 25.441 -6.056 -30.501 1.00 66.00 462 PRO A C 1
ATOM 3385 O O . PRO A 1 462 ? 24.523 -6.434 -31.226 1.00 66.00 462 PRO A O 1
ATOM 3388 N N . SER A 1 463 ? 25.255 -5.768 -29.213 1.00 67.56 463 SER A N 1
ATOM 3389 C CA . SER A 1 463 ? 23.961 -5.804 -28.526 1.00 67.56 463 SER A CA 1
ATOM 3390 C C . SER A 1 463 ? 23.879 -4.684 -27.485 1.00 67.56 463 SER A C 1
ATOM 3392 O O . SER A 1 463 ? 24.904 -4.126 -27.084 1.00 67.56 463 SER A O 1
ATOM 3394 N N . CYS A 1 464 ? 22.673 -4.371 -26.999 1.00 71.00 464 CYS A N 1
ATOM 3395 C CA . CYS A 1 464 ? 22.501 -3.409 -25.905 1.00 71.00 464 CYS A CA 1
ATOM 3396 C C . CYS A 1 464 ? 23.249 -3.855 -24.634 1.00 71.00 464 CYS A C 1
ATOM 3398 O O . CYS A 1 464 ? 23.900 -3.036 -23.988 1.00 71.00 464 CYS A O 1
ATOM 3400 N N . GLY A 1 465 ? 23.228 -5.157 -24.323 1.00 72.38 465 GLY A N 1
ATOM 3401 C CA . GLY A 1 465 ? 23.975 -5.749 -23.215 1.00 72.38 465 GLY A CA 1
ATOM 3402 C C . GLY A 1 465 ? 25.483 -5.578 -23.384 1.00 72.38 465 GLY A C 1
ATOM 3403 O O . GLY A 1 465 ? 26.163 -5.241 -22.420 1.00 72.38 465 GLY A O 1
ATOM 3404 N N . THR A 1 466 ? 25.998 -5.716 -24.611 1.00 80.81 466 THR A N 1
ATOM 3405 C CA . THR A 1 466 ? 27.412 -5.470 -24.947 1.00 80.81 466 THR A CA 1
ATOM 3406 C C . THR A 1 466 ? 27.804 -4.012 -24.675 1.00 80.81 466 THR A C 1
ATOM 3408 O O . THR A 1 466 ? 28.785 -3.772 -23.977 1.00 80.81 466 THR A O 1
ATOM 3411 N N . VAL A 1 467 ? 27.009 -3.037 -25.139 1.00 82.38 467 VAL A N 1
ATOM 3412 C CA . VAL A 1 467 ? 27.279 -1.596 -24.934 1.00 82.38 467 VAL A CA 1
ATOM 3413 C C . VAL A 1 467 ? 27.204 -1.204 -23.453 1.00 82.38 467 VAL A C 1
ATOM 3415 O O . VAL A 1 467 ? 28.017 -0.414 -22.966 1.00 82.38 467 VAL A O 1
ATOM 3418 N N . LEU A 1 468 ? 26.233 -1.744 -22.709 1.00 80.81 468 LEU A N 1
ATOM 3419 C CA . LEU A 1 468 ? 26.086 -1.480 -21.275 1.00 80.81 468 LEU A CA 1
ATOM 3420 C C . LEU A 1 468 ? 27.207 -2.135 -20.451 1.00 80.81 468 LEU A C 1
ATOM 3422 O O . LEU A 1 468 ? 27.738 -1.494 -19.542 1.00 80.81 468 LEU A O 1
ATOM 3426 N N . ALA A 1 469 ? 27.614 -3.361 -20.794 1.00 85.88 469 ALA A N 1
ATOM 3427 C CA . ALA A 1 469 ? 28.730 -4.058 -20.154 1.00 85.88 469 ALA A CA 1
ATOM 3428 C C . ALA A 1 469 ? 30.074 -3.360 -20.413 1.00 85.88 469 ALA A C 1
ATOM 3430 O O . ALA A 1 469 ? 30.859 -3.187 -19.480 1.00 85.88 469 ALA A O 1
ATOM 3431 N N . GLU A 1 470 ? 30.310 -2.880 -21.638 1.00 91.06 470 GLU A N 1
ATOM 3432 C CA . GLU A 1 470 ? 31.487 -2.077 -21.988 1.00 91.06 470 GLU A CA 1
ATOM 3433 C C . GLU A 1 470 ? 31.549 -0.784 -21.159 1.00 91.06 470 GLU A C 1
ATOM 3435 O O . GLU A 1 470 ? 32.568 -0.483 -20.530 1.00 91.06 470 GLU A O 1
ATOM 3440 N N . ARG A 1 471 ? 30.438 -0.033 -21.091 1.00 88.19 471 ARG A N 1
ATOM 3441 C CA . ARG A 1 471 ? 30.349 1.206 -20.297 1.00 88.19 471 ARG A CA 1
ATOM 3442 C C . ARG A 1 471 ? 30.561 0.956 -18.807 1.00 88.19 471 ARG A C 1
ATOM 3444 O O . ARG A 1 471 ? 31.267 1.733 -18.162 1.00 88.19 471 ARG A O 1
ATOM 3451 N N . MET A 1 472 ? 29.969 -0.109 -18.265 1.00 90.12 472 MET A N 1
ATOM 3452 C CA . MET A 1 472 ? 30.161 -0.522 -16.875 1.00 90.12 472 MET A CA 1
ATOM 3453 C C . MET A 1 472 ? 31.636 -0.839 -16.604 1.00 90.12 472 MET A C 1
ATOM 3455 O O . MET A 1 472 ? 32.218 -0.261 -15.689 1.00 90.12 472 MET A O 1
ATOM 3459 N N . ALA A 1 473 ? 32.264 -1.676 -17.435 1.00 91.88 473 ALA A N 1
ATOM 3460 C CA . ALA A 1 473 ? 33.673 -2.042 -17.313 1.00 91.88 473 ALA A CA 1
ATOM 3461 C C . ALA A 1 473 ? 34.599 -0.814 -17.356 1.00 91.88 473 ALA A C 1
ATOM 3463 O O . ALA A 1 473 ? 35.449 -0.637 -16.480 1.00 91.88 473 ALA A O 1
ATOM 3464 N N . ALA A 1 474 ? 34.397 0.079 -18.331 1.00 91.75 474 ALA A N 1
ATOM 3465 C CA . ALA A 1 474 ? 35.150 1.324 -18.449 1.00 91.75 474 ALA A CA 1
ATOM 3466 C C . ALA A 1 474 ? 35.006 2.205 -17.197 1.00 91.75 474 ALA A C 1
ATOM 3468 O O . ALA A 1 474 ? 36.000 2.715 -16.669 1.00 91.75 474 ALA A O 1
ATOM 3469 N N . ARG A 1 475 ? 33.773 2.362 -16.698 1.00 91.62 475 ARG A N 1
ATOM 3470 C CA . ARG A 1 475 ? 33.467 3.189 -15.528 1.00 91.62 475 ARG A CA 1
ATOM 3471 C C . ARG A 1 475 ? 34.091 2.630 -14.253 1.00 91.62 475 ARG A C 1
ATOM 3473 O O . ARG A 1 475 ? 34.714 3.397 -13.526 1.00 91.62 475 ARG A O 1
ATOM 3480 N N . THR A 1 476 ? 34.013 1.320 -14.021 1.00 91.81 476 THR A N 1
ATOM 3481 C CA . THR A 1 476 ? 34.638 0.659 -12.863 1.00 91.81 476 THR A CA 1
ATOM 3482 C C . THR A 1 476 ? 36.147 0.917 -12.804 1.00 91.81 476 THR A C 1
ATOM 3484 O O . THR A 1 476 ? 36.660 1.301 -11.752 1.00 91.81 476 THR A O 1
ATOM 3487 N N . LEU A 1 477 ? 36.861 0.786 -13.932 1.00 92.31 477 LEU A N 1
ATOM 3488 C CA . LEU A 1 477 ? 38.311 1.025 -13.979 1.00 92.31 477 LEU A CA 1
ATOM 3489 C C . LEU A 1 477 ? 38.669 2.494 -13.720 1.00 92.31 477 LEU A C 1
ATOM 3491 O O . LEU A 1 477 ? 39.556 2.788 -12.918 1.00 92.31 477 LEU A O 1
ATOM 3495 N N . VAL A 1 478 ? 37.973 3.431 -14.370 1.00 90.62 478 VAL A N 1
ATOM 3496 C CA . VAL A 1 478 ? 38.241 4.870 -14.205 1.00 90.62 478 VAL A CA 1
ATOM 3497 C C . VAL A 1 478 ? 37.897 5.340 -12.789 1.00 90.62 478 VAL A C 1
ATOM 3499 O O . VAL A 1 478 ? 38.649 6.123 -12.203 1.00 90.62 478 VAL A O 1
ATOM 3502 N N . PHE A 1 479 ? 36.797 4.846 -12.215 1.00 90.38 479 PHE A N 1
ATOM 3503 C CA . PHE A 1 479 ? 36.380 5.171 -10.853 1.00 90.38 479 PHE A CA 1
ATOM 3504 C C . PHE A 1 479 ? 37.402 4.679 -9.824 1.00 90.38 479 PHE A C 1
ATOM 3506 O O . PHE A 1 479 ? 37.813 5.452 -8.957 1.00 90.38 479 PHE A O 1
ATOM 3513 N N . PHE A 1 480 ? 37.902 3.447 -9.978 1.00 91.75 480 PHE A N 1
ATOM 3514 C CA . PHE A 1 480 ? 38.986 2.922 -9.148 1.00 91.75 480 PHE A CA 1
ATOM 3515 C C . PHE A 1 480 ? 40.228 3.822 -9.199 1.00 91.75 480 PHE A C 1
ATOM 3517 O O . PHE A 1 480 ? 40.705 4.261 -8.155 1.00 91.75 480 PHE A O 1
ATOM 3524 N N . VAL A 1 481 ? 40.722 4.165 -10.397 1.00 89.38 481 VAL A N 1
ATOM 3525 C CA . VAL A 1 481 ? 41.918 5.018 -10.555 1.00 89.38 481 VAL A CA 1
ATOM 3526 C C . VAL A 1 481 ? 41.708 6.391 -9.918 1.00 89.38 481 VAL A C 1
ATOM 3528 O O . VAL A 1 481 ? 42.596 6.904 -9.233 1.00 89.38 481 VAL A O 1
ATOM 3531 N N . ARG A 1 482 ? 40.521 6.985 -10.087 1.00 87.94 482 ARG A N 1
ATOM 3532 C CA . ARG A 1 482 ? 40.179 8.268 -9.463 1.00 87.94 482 ARG A CA 1
ATOM 3533 C C . ARG A 1 482 ? 40.249 8.178 -7.938 1.00 87.94 482 ARG A C 1
ATOM 3535 O O . ARG A 1 482 ? 40.882 9.032 -7.322 1.00 87.94 482 ARG A O 1
ATOM 3542 N N . HIS A 1 483 ? 39.650 7.157 -7.330 1.00 85.94 483 HIS A N 1
ATOM 3543 C CA . HIS A 1 483 ? 39.645 6.992 -5.873 1.00 85.94 483 HIS A CA 1
ATOM 3544 C C . HIS A 1 483 ? 41.031 6.636 -5.319 1.00 85.94 483 HIS A C 1
ATOM 3546 O O . HIS A 1 483 ? 41.453 7.237 -4.330 1.00 85.94 483 HIS A O 1
ATOM 3552 N N . ALA A 1 484 ? 41.789 5.790 -6.018 1.00 85.75 484 ALA A N 1
ATOM 3553 C CA . ALA A 1 484 ? 43.174 5.477 -5.681 1.00 85.75 484 ALA A CA 1
ATOM 3554 C C . ALA A 1 484 ? 44.088 6.714 -5.763 1.00 85.75 484 ALA A C 1
ATOM 3556 O O . ALA A 1 484 ? 45.005 6.862 -4.958 1.00 85.75 484 ALA A O 1
ATOM 3557 N N . SER A 1 485 ? 43.826 7.645 -6.692 1.00 83.06 485 SER A N 1
ATOM 3558 C CA . SER A 1 485 ? 44.568 8.913 -6.784 1.00 83.06 485 SER A CA 1
ATOM 3559 C C . SER A 1 485 ? 44.234 9.914 -5.669 1.00 83.06 485 SER A C 1
ATOM 3561 O O . SER A 1 485 ? 45.061 10.765 -5.356 1.00 83.06 485 SER A O 1
ATOM 3563 N N . LEU A 1 486 ? 43.044 9.810 -5.062 1.00 80.19 486 LEU A N 1
ATOM 3564 C CA . LEU A 1 486 ? 42.537 10.718 -4.023 1.00 80.19 486 LEU A CA 1
ATOM 3565 C C . LEU A 1 486 ? 42.904 10.288 -2.599 1.00 80.19 486 LEU A C 1
ATOM 3567 O O . LEU A 1 486 ? 43.027 11.138 -1.717 1.00 80.19 486 LEU A O 1
ATOM 3571 N N . TRP A 1 487 ? 43.084 8.987 -2.374 1.00 74.56 487 TRP A N 1
ATOM 3572 C CA . TRP A 1 487 ? 43.438 8.433 -1.066 1.00 74.56 487 TRP A CA 1
ATOM 3573 C C . TRP A 1 487 ? 44.663 9.115 -0.411 1.00 74.56 487 TRP A C 1
ATOM 3575 O O . TRP A 1 487 ? 44.552 9.529 0.745 1.00 74.56 487 TRP A O 1
ATOM 3585 N N . PRO A 1 488 ? 45.791 9.353 -1.122 1.00 64.69 488 PRO A N 1
ATOM 3586 C CA . PRO A 1 488 ? 46.969 9.977 -0.518 1.00 64.69 488 PRO A CA 1
ATOM 3587 C C . PRO A 1 488 ? 46.729 11.435 -0.096 1.00 64.69 488 PRO A C 1
ATOM 3589 O O . PRO A 1 488 ? 47.348 11.913 0.848 1.00 64.69 488 PRO A O 1
ATOM 3592 N N . VAL A 1 489 ? 45.829 12.147 -0.786 1.00 58.50 489 VAL A N 1
ATOM 3593 C CA . VAL A 1 489 ? 45.515 13.557 -0.505 1.00 58.50 489 VAL A CA 1
ATOM 3594 C C . VAL A 1 489 ? 44.667 13.685 0.761 1.00 58.50 489 VAL A C 1
ATOM 3596 O O . VAL A 1 489 ? 44.891 14.585 1.564 1.00 58.50 489 VAL A O 1
ATOM 3599 N N . ARG A 1 490 ? 43.710 12.772 0.970 1.00 57.44 490 ARG A N 1
ATOM 3600 C CA . ARG A 1 490 ? 42.839 12.767 2.156 1.00 57.44 490 ARG A CA 1
ATOM 3601 C C . ARG A 1 490 ? 43.566 12.296 3.414 1.00 57.44 490 ARG A C 1
ATOM 3603 O O . ARG A 1 490 ? 43.230 12.740 4.506 1.00 57.44 490 ARG A O 1
ATOM 3610 N N . ALA A 1 491 ? 44.547 11.409 3.261 1.00 55.75 491 ALA A N 1
ATOM 3611 C CA . ALA A 1 491 ? 45.294 10.875 4.388 1.00 55.75 491 ALA A CA 1
ATOM 3612 C C . ALA A 1 491 ? 46.154 11.931 5.102 1.00 55.75 491 ALA A C 1
ATOM 3614 O O . ALA A 1 491 ? 46.494 11.654 6.243 1.00 55.75 491 ALA A O 1
ATOM 3615 N N . GLN A 1 492 ? 46.476 13.078 4.460 1.00 53.69 492 GLN A N 1
ATOM 3616 C CA . GLN A 1 492 ? 47.115 14.346 4.920 1.00 53.69 492 GLN A CA 1
ATOM 3617 C C . GLN A 1 492 ? 48.307 14.294 5.910 1.00 53.69 492 GLN A C 1
ATOM 3619 O O . GLN A 1 492 ? 48.969 15.302 6.124 1.00 53.69 492 GLN A O 1
ATOM 3624 N N . VAL A 1 493 ? 48.622 13.133 6.473 1.00 50.38 493 VAL A N 1
ATOM 3625 C CA . VAL A 1 493 ? 49.480 12.892 7.636 1.00 50.38 493 VAL A CA 1
ATOM 3626 C C . VAL A 1 493 ? 50.511 11.800 7.322 1.00 50.38 493 VAL A C 1
ATOM 3628 O O . VAL A 1 493 ? 51.560 11.768 7.959 1.00 50.38 493 VAL A O 1
ATOM 3631 N N . ARG A 1 494 ? 50.277 10.911 6.334 1.00 56.94 494 ARG A N 1
ATOM 3632 C CA . ARG A 1 494 ? 51.228 9.842 5.962 1.00 56.94 494 ARG A CA 1
ATOM 3633 C C . ARG A 1 494 ? 51.214 9.531 4.451 1.00 56.94 494 ARG A C 1
ATOM 3635 O O . ARG A 1 494 ? 50.149 9.228 3.912 1.00 56.94 494 ARG A O 1
ATOM 3642 N N . PRO A 1 495 ? 52.364 9.555 3.752 1.00 61.38 495 PRO A N 1
ATOM 3643 C CA . PRO A 1 495 ? 52.453 9.086 2.369 1.00 61.38 495 PRO A CA 1
ATOM 3644 C C . PRO A 1 495 ? 52.282 7.561 2.276 1.00 61.38 495 PRO A C 1
ATOM 3646 O O . PRO A 1 495 ? 52.643 6.842 3.207 1.00 61.38 495 PRO A O 1
ATOM 3649 N N . LEU A 1 496 ? 51.771 7.044 1.145 1.00 66.31 496 LEU A N 1
ATOM 3650 C CA . LEU A 1 496 ? 51.700 5.590 0.922 1.00 66.31 496 LEU A CA 1
ATOM 3651 C C . LEU A 1 496 ? 53.103 4.970 1.009 1.00 66.31 496 LEU A C 1
ATOM 3653 O O . LEU A 1 496 ? 53.944 5.193 0.130 1.00 66.31 496 LEU A O 1
ATOM 3657 N N . GLY A 1 497 ? 53.320 4.137 2.027 1.00 71.31 497 GLY A N 1
ATOM 3658 C CA . GLY A 1 497 ? 54.504 3.289 2.133 1.00 71.31 497 GLY A CA 1
ATOM 3659 C C . GLY A 1 497 ? 54.566 2.243 1.014 1.00 71.31 497 GLY A C 1
ATOM 3660 O O . GLY A 1 497 ? 53.585 1.990 0.311 1.00 71.31 497 GLY A O 1
ATOM 3661 N N . GLN A 1 498 ? 55.724 1.600 0.852 1.00 74.56 498 GLN A N 1
ATOM 3662 C CA . GLN A 1 498 ? 55.930 0.575 -0.180 1.00 74.56 498 GLN A CA 1
ATOM 3663 C C . GLN A 1 498 ? 54.921 -0.582 -0.066 1.00 74.56 498 GLN A C 1
ATOM 3665 O O . GLN A 1 498 ? 54.384 -1.012 -1.083 1.00 74.56 498 GLN A O 1
ATOM 3670 N N . ALA A 1 499 ? 54.591 -1.013 1.156 1.00 73.12 499 ALA A N 1
ATOM 3671 C CA . ALA A 1 499 ? 53.580 -2.042 1.411 1.00 73.12 499 ALA A CA 1
ATOM 3672 C C . ALA A 1 499 ? 52.170 -1.622 0.946 1.00 73.12 499 ALA A C 1
ATOM 3674 O O . ALA A 1 499 ? 51.501 -2.384 0.253 1.00 73.12 499 ALA A O 1
ATOM 3675 N N . GLY A 1 500 ? 51.750 -0.381 1.220 1.00 77.12 500 GLY A N 1
ATOM 3676 C CA . GLY A 1 500 ? 50.464 0.148 0.754 1.00 77.12 500 GLY A CA 1
ATOM 3677 C C . GLY A 1 500 ? 50.383 0.271 -0.772 1.00 77.12 500 GLY A C 1
ATOM 3678 O O . GLY A 1 500 ? 49.352 -0.040 -1.367 1.00 77.12 500 GLY A O 1
ATOM 3679 N N . LYS A 1 501 ? 51.484 0.658 -1.435 1.00 80.56 501 LYS A N 1
ATOM 3680 C CA . LYS A 1 501 ? 51.563 0.684 -2.909 1.00 80.56 501 LYS A CA 1
ATOM 3681 C C . LYS A 1 501 ? 51.447 -0.714 -3.514 1.00 80.56 501 LYS A C 1
ATOM 3683 O O . LYS A 1 501 ? 50.778 -0.877 -4.533 1.00 80.56 501 LYS A O 1
ATOM 3688 N N . LEU A 1 502 ? 52.086 -1.711 -2.897 1.00 83.44 502 LEU A N 1
ATOM 3689 C CA . LEU A 1 502 ? 51.992 -3.109 -3.320 1.00 83.44 502 LEU A CA 1
ATOM 3690 C C . LEU A 1 502 ? 50.571 -3.655 -3.129 1.00 83.44 502 LEU A C 1
ATOM 3692 O O . LEU A 1 502 ? 50.034 -4.242 -4.068 1.00 83.44 502 LEU A O 1
ATOM 3696 N N . GLN A 1 503 ? 49.927 -3.372 -1.992 1.00 84.62 503 GLN A N 1
ATOM 3697 C CA . GLN A 1 503 ? 48.532 -3.754 -1.748 1.00 84.62 503 GLN A CA 1
ATOM 3698 C C . GLN A 1 503 ? 47.580 -3.118 -2.774 1.00 84.62 503 GLN A C 1
ATOM 3700 O O . GLN A 1 503 ? 46.784 -3.819 -3.390 1.00 84.62 503 GLN A O 1
ATOM 3705 N N . MET A 1 504 ? 47.717 -1.816 -3.048 1.00 85.56 504 MET A N 1
ATOM 3706 C CA . MET A 1 504 ? 46.913 -1.111 -4.057 1.00 85.56 504 MET A CA 1
ATOM 3707 C C . MET A 1 504 ? 47.127 -1.672 -5.473 1.00 85.56 504 MET A C 1
ATOM 3709 O O . MET A 1 504 ? 46.187 -1.802 -6.255 1.00 85.56 504 MET A O 1
ATOM 3713 N N . ALA A 1 505 ? 48.370 -2.011 -5.828 1.00 87.00 505 ALA A N 1
ATOM 3714 C CA . ALA A 1 505 ? 48.692 -2.594 -7.129 1.00 87.00 505 ALA A CA 1
ATOM 3715 C C . ALA A 1 505 ? 48.130 -4.008 -7.296 1.00 87.00 505 ALA A C 1
ATOM 3717 O O . ALA A 1 505 ? 47.800 -4.410 -8.414 1.00 87.00 505 ALA A O 1
ATOM 3718 N N . LYS A 1 506 ? 48.020 -4.748 -6.196 1.00 87.12 506 LYS A N 1
ATOM 3719 C CA . LYS A 1 506 ? 47.387 -6.055 -6.168 1.00 87.12 506 LYS A CA 1
ATOM 3720 C C . LYS A 1 506 ? 45.868 -5.956 -6.267 1.00 87.12 506 LYS A C 1
ATOM 3722 O O . LYS A 1 506 ? 45.289 -6.585 -7.143 1.00 87.12 506 LYS A O 1
ATOM 3727 N N . ASP A 1 507 ? 45.246 -5.117 -5.448 1.00 89.69 507 ASP A N 1
ATOM 3728 C CA . ASP A 1 507 ? 43.815 -4.799 -5.506 1.00 89.69 507 ASP A CA 1
ATOM 3729 C C . ASP A 1 507 ? 43.393 -4.366 -6.923 1.00 89.69 507 ASP A C 1
ATOM 3731 O O . ASP A 1 507 ? 42.370 -4.799 -7.455 1.00 89.69 507 ASP A O 1
ATOM 3735 N N . MET A 1 508 ? 44.242 -3.573 -7.581 1.00 90.56 508 MET A N 1
ATOM 3736 C CA . MET A 1 508 ? 44.078 -3.190 -8.981 1.00 90.56 508 MET A CA 1
ATOM 3737 C C . MET A 1 508 ? 44.162 -4.379 -9.947 1.00 90.56 508 MET A C 1
ATOM 3739 O O . MET A 1 508 ? 43.408 -4.424 -10.918 1.00 90.56 508 MET A O 1
ATOM 3743 N N . ALA A 1 509 ? 45.086 -5.317 -9.723 1.00 90.44 509 ALA A N 1
ATOM 3744 C CA . ALA A 1 509 ? 45.243 -6.501 -10.566 1.00 90.44 509 ALA A CA 1
ATOM 3745 C C . ALA A 1 509 ? 44.035 -7.443 -10.444 1.00 90.44 509 ALA A C 1
ATOM 3747 O O . ALA A 1 509 ? 43.539 -7.922 -11.460 1.00 90.44 509 ALA A O 1
ATOM 3748 N N . GLU A 1 510 ? 43.519 -7.638 -9.232 1.00 91.00 510 GLU A N 1
ATOM 3749 C CA . GLU A 1 510 ? 42.319 -8.440 -8.970 1.00 91.00 510 GLU A CA 1
ATOM 3750 C C . GLU A 1 510 ? 41.073 -7.828 -9.614 1.00 91.00 510 GLU A C 1
ATOM 3752 O O . GLU A 1 510 ? 40.330 -8.504 -10.329 1.00 91.00 510 GLU A O 1
ATOM 3757 N N . LEU A 1 511 ? 40.887 -6.512 -9.465 1.00 92.00 511 LEU A N 1
ATOM 3758 C CA . LEU A 1 511 ? 39.798 -5.801 -10.131 1.00 92.00 511 LEU A CA 1
ATOM 3759 C C . LEU A 1 511 ? 39.919 -5.886 -11.660 1.00 92.00 511 LEU A C 1
ATOM 3761 O O . LEU A 1 511 ? 38.924 -6.113 -12.348 1.00 92.00 511 LEU A O 1
ATOM 3765 N N . GLN A 1 512 ? 41.132 -5.738 -12.203 1.00 92.94 512 GLN A N 1
ATOM 3766 C CA . GLN A 1 512 ? 41.395 -5.872 -13.635 1.00 92.94 512 GLN A CA 1
ATOM 3767 C C . GLN A 1 512 ? 41.005 -7.268 -14.141 1.00 92.94 512 GLN A C 1
ATOM 3769 O O . GLN A 1 512 ? 40.331 -7.377 -15.167 1.00 92.94 512 GLN A O 1
ATOM 3774 N N . MET A 1 513 ? 41.416 -8.320 -13.432 1.00 92.75 513 MET A N 1
ATOM 3775 C CA . MET A 1 513 ? 41.097 -9.703 -13.786 1.00 92.75 513 MET A CA 1
ATOM 3776 C C . MET A 1 513 ? 39.588 -9.947 -13.769 1.00 92.75 513 MET A C 1
ATOM 3778 O O . MET A 1 513 ? 39.054 -10.482 -14.738 1.00 92.75 513 MET A O 1
ATOM 3782 N N . ALA A 1 514 ? 38.886 -9.483 -12.733 1.00 90.69 514 ALA A N 1
ATOM 3783 C CA . ALA A 1 514 ? 37.437 -9.616 -12.638 1.00 90.69 514 ALA A CA 1
ATOM 3784 C C . ALA A 1 514 ? 36.703 -8.867 -13.761 1.00 90.69 514 ALA A C 1
ATOM 3786 O O . ALA A 1 514 ? 35.804 -9.423 -14.384 1.00 90.69 514 ALA A O 1
ATOM 3787 N N . VAL A 1 515 ? 37.102 -7.632 -14.079 1.00 92.62 515 VAL A N 1
ATOM 3788 C CA . VAL A 1 515 ? 36.491 -6.857 -15.174 1.00 92.62 515 VAL A CA 1
ATOM 3789 C C . VAL A 1 515 ? 36.736 -7.530 -16.529 1.00 92.62 515 VAL A C 1
ATOM 3791 O O . VAL A 1 515 ? 35.799 -7.666 -17.316 1.00 92.62 515 VAL A O 1
ATOM 3794 N N . GLY A 1 516 ? 37.965 -7.987 -16.786 1.00 90.62 516 GLY A N 1
ATOM 3795 C CA . GLY A 1 516 ? 38.342 -8.627 -18.048 1.00 90.62 516 GLY A CA 1
ATOM 3796 C C . GLY A 1 516 ? 37.698 -9.993 -18.265 1.00 90.62 516 GLY A C 1
ATOM 3797 O O . GLY A 1 516 ? 37.262 -10.298 -19.374 1.00 90.62 516 GLY A O 1
ATOM 3798 N N . ALA A 1 517 ? 37.614 -10.802 -17.209 1.00 89.44 517 ALA A N 1
ATOM 3799 C CA . ALA A 1 517 ? 36.988 -12.115 -17.264 1.00 89.44 517 ALA A CA 1
ATOM 3800 C C . ALA A 1 517 ? 35.462 -12.020 -17.276 1.00 89.44 517 ALA A C 1
ATOM 3802 O O . ALA A 1 517 ? 34.821 -12.831 -17.947 1.00 89.44 517 ALA A O 1
ATOM 3803 N N . SER A 1 518 ? 34.886 -11.042 -16.557 1.00 86.44 518 SER A N 1
ATOM 3804 C CA . SER A 1 518 ? 33.457 -11.049 -16.255 1.00 86.44 518 SER A CA 1
ATOM 3805 C C . SER A 1 518 ? 32.606 -9.991 -16.968 1.00 86.44 518 SER A C 1
ATOM 3807 O O . SER A 1 518 ? 31.447 -10.269 -17.272 1.00 86.44 518 SER A O 1
ATOM 3809 N N . LEU A 1 519 ? 33.137 -8.814 -17.300 1.00 87.31 519 LEU A N 1
ATOM 3810 C CA . LEU A 1 519 ? 32.337 -7.728 -17.889 1.00 87.31 519 LEU A CA 1
ATOM 3811 C C . LEU A 1 519 ? 32.649 -7.504 -19.366 1.00 87.31 519 LEU A C 1
ATOM 3813 O O . LEU A 1 519 ? 31.750 -7.584 -20.199 1.00 87.31 519 LEU A O 1
ATOM 3817 N N . TYR A 1 520 ? 33.909 -7.208 -19.690 1.00 90.69 520 TYR A N 1
ATOM 3818 C CA . TYR A 1 520 ? 34.302 -6.847 -21.050 1.00 90.69 520 TYR A CA 1
ATOM 3819 C C . TYR A 1 520 ? 35.811 -7.039 -21.278 1.00 90.69 520 TYR A C 1
ATOM 3821 O O . TYR A 1 520 ? 36.597 -6.709 -20.384 1.00 90.69 520 TYR A O 1
ATOM 3829 N N . PRO A 1 521 ? 36.254 -7.512 -22.460 1.00 90.25 521 PRO A N 1
ATOM 3830 C CA . PRO A 1 521 ? 37.676 -7.675 -22.757 1.00 90.25 521 PRO A CA 1
ATOM 3831 C C . PRO A 1 521 ? 38.458 -6.360 -22.640 1.00 90.25 521 PRO A C 1
ATOM 3833 O O . PRO A 1 521 ? 38.181 -5.379 -23.330 1.00 90.25 521 PRO A O 1
ATOM 3836 N N . LEU A 1 522 ? 39.481 -6.350 -21.783 1.00 88.69 522 LEU A N 1
ATOM 3837 C CA . LEU A 1 522 ? 40.223 -5.134 -21.417 1.00 88.69 522 LEU A CA 1
ATOM 3838 C C . LEU A 1 522 ? 40.926 -4.463 -22.600 1.00 88.69 522 LEU A C 1
ATOM 3840 O O . LEU A 1 522 ? 41.027 -3.238 -22.646 1.00 88.69 522 LEU A O 1
ATOM 3844 N N . GLU A 1 523 ? 41.413 -5.254 -23.555 1.00 87.50 523 GLU A N 1
ATOM 3845 C CA . GLU A 1 523 ? 42.136 -4.759 -24.732 1.00 87.50 523 GLU A CA 1
ATOM 3846 C C . GLU A 1 523 ? 41.257 -3.867 -25.614 1.00 87.50 523 GLU A C 1
ATOM 3848 O O . GLU A 1 523 ? 41.746 -2.920 -26.226 1.00 87.50 523 GLU A O 1
ATOM 3853 N N . GLN A 1 524 ? 39.948 -4.113 -25.601 1.00 86.19 524 GLN A N 1
ATOM 3854 C CA . GLN A 1 524 ? 38.964 -3.381 -26.388 1.00 86.19 524 GLN A CA 1
ATOM 3855 C C . GLN A 1 524 ? 38.360 -2.188 -25.641 1.00 86.19 524 GLN A C 1
ATOM 3857 O O . GLN A 1 524 ? 37.648 -1.390 -26.241 1.00 86.19 524 GLN A O 1
ATOM 3862 N N . LEU A 1 525 ? 38.673 -2.010 -24.352 1.00 84.31 525 LEU A N 1
ATOM 3863 C CA . LEU A 1 525 ? 38.292 -0.807 -23.603 1.00 84.31 525 LEU A CA 1
ATOM 3864 C C . LEU A 1 525 ? 39.161 0.405 -23.963 1.00 84.31 525 LEU A C 1
ATOM 3866 O O . LEU A 1 525 ? 38.827 1.520 -23.582 1.00 84.31 525 LEU A O 1
ATOM 3870 N N . HIS A 1 526 ? 40.274 0.221 -24.682 1.00 88.44 526 HIS A N 1
ATOM 3871 C CA . HIS A 1 526 ? 41.165 1.291 -25.140 1.00 88.44 526 HIS A CA 1
ATOM 3872 C C . HIS A 1 526 ? 41.613 2.253 -24.012 1.00 88.44 526 HIS A C 1
ATOM 3874 O O . HIS A 1 526 ? 42.487 1.911 -23.211 1.00 88.44 526 HIS A O 1
ATOM 3880 N N . GLN A 1 527 ? 41.057 3.471 -23.961 1.00 87.50 527 GLN A N 1
ATOM 3881 C CA . GLN A 1 527 ? 41.513 4.570 -23.102 1.00 87.50 527 GLN A CA 1
ATOM 3882 C C . GLN A 1 527 ? 41.407 4.247 -21.593 1.00 87.50 527 GLN A C 1
ATOM 3884 O O . GLN A 1 527 ? 42.428 4.350 -20.915 1.00 87.50 527 GLN A O 1
ATOM 3889 N N . PRO A 1 528 ? 40.255 3.799 -21.043 1.00 87.44 528 PRO A N 1
ATOM 3890 C CA . PRO A 1 528 ? 40.137 3.329 -19.657 1.00 87.44 528 PRO A CA 1
ATOM 3891 C C . PRO A 1 528 ? 41.226 2.350 -19.203 1.00 87.44 528 PRO A C 1
ATOM 3893 O O . PRO A 1 528 ? 41.742 2.454 -18.089 1.00 87.44 528 PRO A O 1
ATOM 3896 N N . TYR A 1 529 ? 41.613 1.410 -20.066 1.00 89.88 529 TYR A N 1
ATOM 3897 C CA . TYR A 1 529 ? 42.628 0.418 -19.730 1.00 89.88 529 TYR A CA 1
ATOM 3898 C C . TYR A 1 529 ? 44.051 0.995 -19.780 1.00 89.88 529 TYR A C 1
ATOM 3900 O O . TYR A 1 529 ? 44.883 0.683 -18.922 1.00 89.88 529 TYR A O 1
ATOM 3908 N N . ARG A 1 530 ? 44.327 1.899 -20.732 1.00 87.88 530 ARG A N 1
ATOM 3909 C CA . ARG A 1 530 ? 45.589 2.657 -20.787 1.00 87.88 530 ARG A CA 1
ATOM 3910 C C . ARG A 1 530 ? 45.773 3.558 -19.565 1.00 87.88 530 ARG A C 1
ATOM 3912 O O . ARG A 1 530 ? 46.854 3.550 -18.984 1.00 87.88 530 ARG A O 1
ATOM 3919 N N . VAL A 1 531 ? 44.710 4.230 -19.117 1.00 87.06 531 VAL A N 1
ATOM 3920 C CA . VAL A 1 531 ? 44.670 5.033 -17.879 1.00 87.06 531 VAL A CA 1
ATOM 3921 C C . VAL A 1 531 ? 45.073 4.196 -16.660 1.00 87.06 531 VAL A C 1
ATOM 3923 O O . VAL A 1 531 ? 45.946 4.603 -15.894 1.00 87.06 531 VAL A O 1
ATOM 3926 N N . LEU A 1 532 ? 44.488 3.004 -16.500 1.00 88.81 532 LEU A N 1
ATOM 3927 C CA . LEU A 1 532 ? 44.801 2.080 -15.402 1.00 88.81 532 LEU A CA 1
ATOM 3928 C C . LEU A 1 532 ? 46.278 1.645 -15.421 1.00 88.81 532 LEU A C 1
ATOM 3930 O O . LEU A 1 532 ? 46.962 1.714 -14.398 1.00 88.81 532 LEU A O 1
ATOM 3934 N N . LYS A 1 533 ? 46.792 1.243 -16.593 1.00 88.69 533 LYS A N 1
ATOM 3935 C CA . LYS A 1 533 ? 48.197 0.838 -16.783 1.00 88.69 533 LYS A CA 1
ATOM 3936 C C . LYS A 1 533 ? 49.175 1.978 -16.504 1.00 88.69 533 LYS A C 1
ATOM 3938 O O . LYS A 1 533 ? 50.158 1.778 -15.787 1.00 88.69 533 LYS A O 1
ATOM 3943 N N . ALA A 1 534 ? 48.894 3.165 -17.042 1.00 87.56 534 ALA A N 1
ATOM 3944 C CA . ALA A 1 534 ? 49.697 4.362 -16.830 1.00 87.56 534 ALA A CA 1
ATOM 3945 C C . ALA A 1 534 ? 49.756 4.713 -15.340 1.00 87.56 534 ALA A C 1
ATOM 3947 O O . ALA A 1 534 ? 50.845 4.891 -14.798 1.00 87.56 534 ALA A O 1
ATOM 3948 N N . PHE A 1 535 ? 48.612 4.712 -14.648 1.00 87.81 535 PHE A N 1
ATOM 3949 C CA . PHE A 1 535 ? 48.559 4.966 -13.211 1.00 87.81 535 PHE A CA 1
ATOM 3950 C C . PHE A 1 535 ? 49.350 3.923 -12.406 1.00 87.81 535 PHE A C 1
ATOM 3952 O O . PHE A 1 535 ? 50.149 4.304 -11.551 1.00 87.81 535 PHE A O 1
ATOM 3959 N N . ARG A 1 536 ? 49.212 2.623 -12.715 1.00 88.12 536 ARG A N 1
ATOM 3960 C CA . ARG A 1 536 ? 49.986 1.549 -12.063 1.00 88.12 536 ARG A CA 1
ATOM 3961 C C . ARG A 1 536 ? 51.489 1.765 -12.181 1.00 88.12 536 ARG A C 1
ATOM 3963 O O . ARG A 1 536 ? 52.188 1.699 -11.176 1.00 88.12 536 ARG A O 1
ATOM 3970 N N . SER A 1 537 ? 51.975 2.044 -13.389 1.00 87.19 537 SER A N 1
ATOM 3971 C CA . SER A 1 537 ? 53.398 2.303 -13.635 1.00 87.19 537 SER A CA 1
ATOM 3972 C C . SER A 1 537 ? 53.871 3.565 -12.914 1.00 87.19 537 SER A C 1
ATOM 3974 O O . SER A 1 537 ? 54.954 3.589 -12.322 1.00 87.19 537 SER A O 1
ATOM 3976 N N . LEU A 1 538 ? 53.048 4.616 -12.927 1.00 84.50 538 LEU A N 1
ATOM 3977 C CA . LEU A 1 538 ? 53.383 5.872 -12.276 1.00 84.50 538 LEU A CA 1
ATOM 3978 C C . LEU A 1 538 ? 53.474 5.703 -10.762 1.00 84.50 538 LEU A C 1
ATOM 3980 O O . LEU A 1 538 ? 54.450 6.192 -10.212 1.00 84.50 538 LEU A O 1
ATOM 3984 N N . MET A 1 539 ? 52.594 4.941 -10.092 1.00 82.00 539 MET A N 1
ATOM 3985 C CA . MET A 1 539 ? 52.649 4.700 -8.631 1.00 82.00 539 MET A CA 1
ATOM 3986 C C . MET A 1 539 ? 54.026 4.245 -8.107 1.00 82.00 539 MET A C 1
ATOM 3988 O O . MET A 1 539 ? 54.413 4.634 -6.999 1.00 82.00 539 MET A O 1
ATOM 3992 N N . PHE A 1 540 ? 54.779 3.477 -8.901 1.00 83.69 540 PHE A N 1
ATOM 3993 C CA . PHE A 1 540 ? 56.119 2.981 -8.552 1.00 83.69 540 PHE A CA 1
ATOM 3994 C C . PHE A 1 540 ? 57.273 3.808 -9.137 1.00 83.69 540 PHE A C 1
ATOM 3996 O O . PHE A 1 540 ? 58.428 3.570 -8.800 1.00 83.69 540 PHE A O 1
ATOM 4003 N N . SER A 1 541 ? 56.980 4.799 -9.980 1.00 83.69 541 SER A N 1
ATOM 4004 C CA . SER A 1 541 ? 57.994 5.686 -10.552 1.00 83.69 541 SER A CA 1
ATOM 4005 C C . SER A 1 541 ? 58.569 6.638 -9.498 1.00 83.69 541 SER A C 1
ATOM 4007 O O . SER A 1 541 ? 57.839 7.144 -8.637 1.00 83.69 541 SER A O 1
ATOM 4009 N N . GLN A 1 542 ? 59.871 6.915 -9.593 1.00 75.19 542 GLN A N 1
ATOM 4010 C CA . GLN A 1 542 ? 60.545 7.916 -8.763 1.00 75.19 542 GLN A CA 1
ATOM 4011 C C . GLN A 1 542 ? 60.009 9.330 -9.056 1.00 75.19 542 GLN A C 1
ATOM 4013 O O . GLN A 1 542 ? 59.626 9.598 -10.195 1.00 75.19 542 GLN A O 1
ATOM 4018 N N . PRO A 1 543 ? 59.944 10.227 -8.053 1.00 67.56 543 PRO A N 1
ATOM 4019 C CA . PRO A 1 543 ? 59.340 11.556 -8.188 1.00 67.56 543 PRO A CA 1
ATOM 4020 C C . PRO A 1 543 ? 59.934 12.389 -9.336 1.00 67.56 543 PRO A C 1
ATOM 4022 O O . PRO A 1 543 ? 59.165 12.980 -10.093 1.00 67.56 543 PRO A O 1
ATOM 4025 N N . ASP A 1 544 ? 61.251 12.332 -9.547 1.00 69.88 544 ASP A N 1
ATOM 4026 C CA . ASP A 1 544 ? 61.941 13.079 -10.613 1.00 69.88 544 ASP A CA 1
ATOM 4027 C C . ASP A 1 544 ? 61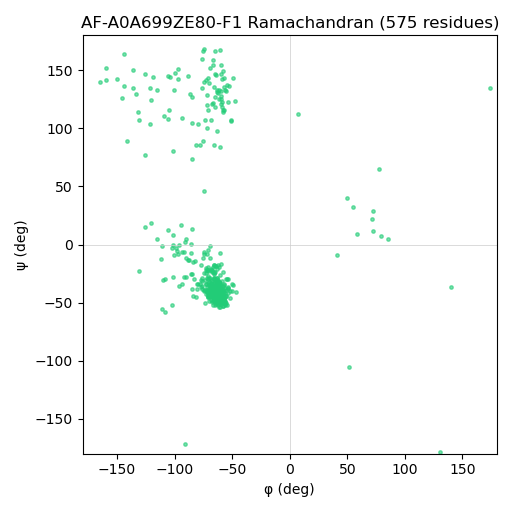.615 12.551 -12.022 1.00 69.88 544 ASP A C 1
ATOM 4029 O O . ASP A 1 544 ? 61.567 13.301 -12.995 1.00 69.88 544 ASP A O 1
ATOM 4033 N N . ALA A 1 545 ? 61.314 11.253 -12.134 1.00 72.00 545 ALA A N 1
ATOM 4034 C CA . ALA A 1 545 ? 60.988 10.593 -13.397 1.00 72.00 545 ALA A CA 1
ATOM 4035 C C . ALA A 1 545 ? 59.510 10.745 -13.806 1.00 72.00 545 ALA A C 1
ATOM 4037 O O . ALA A 1 545 ? 59.161 10.486 -14.958 1.00 72.00 545 ALA A O 1
ATOM 4038 N N . VAL A 1 546 ? 58.621 11.160 -12.892 1.00 72.12 546 VAL A N 1
ATOM 4039 C CA . VAL A 1 546 ? 57.180 11.299 -13.179 1.00 72.12 546 VAL A CA 1
ATOM 4040 C C . VAL A 1 546 ? 56.903 12.481 -14.099 1.00 72.12 546 VAL A C 1
ATOM 4042 O O . VAL A 1 546 ? 56.155 12.318 -15.057 1.00 72.12 546 VAL A O 1
ATOM 4045 N N . LEU A 1 547 ? 57.520 13.641 -13.845 1.00 72.38 547 LEU A N 1
ATOM 4046 C CA . LEU A 1 547 ? 57.273 14.877 -14.605 1.00 72.38 547 LEU A CA 1
ATOM 4047 C C . LEU A 1 547 ? 57.723 14.784 -16.072 1.00 72.38 547 LEU A C 1
ATOM 4049 O O . LEU A 1 547 ? 57.191 15.488 -16.926 1.00 72.38 547 LEU A O 1
ATOM 4053 N N . VAL A 1 548 ? 58.670 13.889 -16.362 1.00 75.81 548 VAL A N 1
ATOM 4054 C CA . VAL A 1 548 ? 59.218 13.645 -17.706 1.00 75.81 548 VAL A CA 1
ATOM 4055 C C . VAL A 1 548 ? 58.536 12.446 -18.389 1.00 75.81 548 VAL A C 1
ATOM 4057 O O . VAL A 1 548 ? 58.732 12.202 -19.579 1.00 75.81 548 VAL A O 1
ATOM 4060 N N . SER A 1 549 ? 57.703 11.689 -17.666 1.00 80.75 549 SER A N 1
ATOM 4061 C CA . SER A 1 549 ? 57.108 10.459 -18.185 1.00 80.75 549 SER A CA 1
ATOM 4062 C C . SER A 1 549 ? 56.035 10.740 -19.246 1.00 80.75 549 SER A C 1
ATOM 4064 O O . SER A 1 549 ? 55.066 11.459 -18.971 1.00 80.75 549 SER A O 1
ATOM 4066 N N . PRO A 1 550 ? 56.107 10.107 -20.435 1.00 80.94 550 PRO A N 1
ATOM 4067 C CA . PRO A 1 550 ? 55.068 10.241 -21.456 1.00 80.94 550 PRO A CA 1
ATOM 4068 C C . PRO A 1 550 ? 53.716 9.668 -20.996 1.00 80.94 550 PRO A C 1
ATOM 4070 O O . PRO A 1 550 ? 52.678 10.044 -21.538 1.00 80.94 550 PRO A O 1
ATOM 4073 N N . LEU A 1 551 ? 53.709 8.817 -19.959 1.00 82.06 551 LEU A N 1
ATOM 4074 C CA . LEU A 1 551 ? 52.508 8.199 -19.387 1.00 82.06 551 LEU A CA 1
ATOM 4075 C C . LEU A 1 551 ? 51.556 9.208 -18.727 1.00 82.06 551 LEU A C 1
ATOM 4077 O O . LEU A 1 551 ? 50.380 8.899 -18.549 1.00 82.06 551 LEU A O 1
ATOM 4081 N N . LEU A 1 552 ? 52.024 10.420 -18.403 1.00 77.69 552 LEU A N 1
ATOM 4082 C CA . LEU A 1 552 ? 51.157 11.497 -17.912 1.00 77.69 552 LEU A CA 1
ATOM 4083 C C . LEU A 1 552 ? 50.113 11.931 -18.949 1.00 77.69 552 LEU A C 1
ATOM 4085 O O . LEU A 1 552 ? 49.028 12.359 -18.567 1.00 77.69 552 LEU A O 1
ATOM 4089 N N . ARG A 1 553 ? 50.411 11.792 -20.250 1.00 80.69 553 ARG A N 1
ATOM 4090 C CA . ARG A 1 553 ? 49.487 12.170 -21.336 1.00 80.69 553 ARG A CA 1
ATOM 4091 C C . ARG A 1 553 ? 48.294 11.224 -21.465 1.00 80.69 553 ARG A C 1
ATOM 4093 O O . ARG A 1 553 ? 47.271 11.614 -22.013 1.00 80.69 553 ARG A O 1
ATOM 4100 N N . GLU A 1 554 ? 48.417 10.001 -20.955 1.00 81.69 554 GLU A N 1
ATOM 4101 C CA . GLU A 1 554 ? 47.341 9.006 -20.978 1.00 81.69 554 GLU A CA 1
ATOM 4102 C C . GLU A 1 554 ? 46.333 9.207 -19.831 1.00 81.69 554 GLU A C 1
ATOM 4104 O O . GLU A 1 554 ? 45.248 8.628 -19.866 1.00 81.69 554 GLU A O 1
ATOM 4109 N N . LEU A 1 555 ? 46.663 10.022 -18.818 1.00 81.81 555 LEU A N 1
ATOM 4110 C CA . LEU A 1 555 ? 45.830 10.270 -17.640 1.00 81.81 555 LEU A CA 1
ATOM 4111 C C . LEU A 1 555 ? 44.991 11.555 -17.776 1.00 81.81 555 LEU A C 1
ATOM 4113 O O . LEU A 1 555 ? 45.496 12.576 -18.240 1.00 81.81 555 LEU A O 1
ATOM 4117 N N . PRO A 1 556 ? 43.736 11.572 -17.283 1.00 84.75 556 PRO A N 1
ATOM 4118 C CA . PRO A 1 556 ? 42.963 12.803 -17.152 1.00 84.75 556 PRO A CA 1
ATOM 4119 C C . PRO A 1 556 ? 43.672 13.835 -16.253 1.00 84.75 556 PRO A C 1
ATOM 4121 O O . PRO A 1 556 ? 44.198 13.449 -15.201 1.00 84.75 556 PRO A O 1
ATOM 4124 N N . PRO A 1 557 ? 43.612 15.146 -16.572 1.00 81.06 557 PRO A N 1
ATOM 4125 C CA . PRO A 1 557 ? 44.300 16.195 -15.811 1.00 81.06 557 PRO A CA 1
ATOM 4126 C C . PRO A 1 557 ? 43.991 16.186 -14.309 1.00 81.06 557 PRO A C 1
ATOM 4128 O O . PRO A 1 557 ? 44.882 16.380 -13.489 1.00 81.06 557 PRO A O 1
ATOM 4131 N N . SER A 1 558 ? 42.748 15.878 -13.926 1.00 80.94 558 SER A N 1
ATOM 4132 C CA . SER A 1 558 ? 42.347 15.776 -12.519 1.00 80.94 558 SER A CA 1
ATOM 4133 C C . SER A 1 558 ? 43.087 14.668 -11.763 1.00 80.94 558 SER A C 1
ATOM 4135 O O . SER A 1 558 ? 43.442 14.842 -10.603 1.00 80.94 558 SER A O 1
ATOM 4137 N N . ILE A 1 559 ? 43.335 13.525 -12.411 1.00 82.44 559 ILE A N 1
ATOM 4138 C CA . ILE A 1 559 ? 44.036 12.384 -11.803 1.00 82.44 559 ILE A CA 1
ATOM 4139 C C . ILE A 1 559 ? 45.528 12.699 -11.675 1.00 82.44 559 ILE A C 1
ATOM 4141 O O . ILE A 1 559 ? 46.128 12.390 -10.647 1.00 82.44 559 ILE A O 1
ATOM 4145 N N . VAL A 1 560 ? 46.107 13.367 -12.679 1.00 81.81 560 VAL A N 1
ATOM 4146 C CA . VAL A 1 560 ? 47.497 13.847 -12.638 1.00 81.81 560 VAL A CA 1
ATOM 4147 C C . VAL A 1 560 ? 47.705 14.787 -11.453 1.00 81.81 560 VAL A C 1
ATOM 4149 O O . VAL A 1 560 ? 48.614 14.571 -10.655 1.00 81.81 560 VAL A O 1
ATOM 4152 N N . VAL A 1 561 ? 46.829 15.781 -11.290 1.00 80.12 561 VAL A N 1
ATOM 4153 C CA . VAL A 1 561 ? 46.901 16.748 -10.188 1.00 80.12 561 VAL A CA 1
ATOM 4154 C C . VAL A 1 561 ? 46.815 16.047 -8.829 1.00 80.12 561 VAL A C 1
ATOM 4156 O O . VAL A 1 561 ? 47.696 16.245 -7.993 1.00 80.12 561 VAL A O 1
ATOM 4159 N N . HIS A 1 562 ? 45.828 15.170 -8.610 1.00 78.56 562 HIS A N 1
ATOM 4160 C CA . HIS A 1 562 ? 45.712 14.433 -7.343 1.00 78.56 562 HIS A CA 1
ATOM 4161 C C . HIS A 1 562 ? 46.930 13.543 -7.062 1.00 78.56 562 HIS A C 1
ATOM 4163 O O . HIS A 1 562 ? 47.413 13.490 -5.931 1.00 78.56 562 HIS A O 1
ATOM 4169 N N . HIS A 1 563 ? 47.470 12.887 -8.093 1.00 76.69 563 HIS A N 1
ATOM 4170 C CA . HIS A 1 563 ? 48.652 12.042 -7.958 1.00 76.69 563 HIS A CA 1
ATOM 4171 C C . HIS A 1 563 ? 49.911 12.837 -7.580 1.00 76.69 563 HIS A C 1
ATOM 4173 O O . HIS A 1 563 ? 50.705 12.367 -6.765 1.00 76.69 563 HIS A O 1
ATOM 4179 N N . LEU A 1 564 ? 50.095 14.035 -8.146 1.00 76.50 564 LEU A N 1
ATOM 4180 C CA . LEU A 1 564 ? 51.220 14.920 -7.827 1.00 76.50 564 LEU A CA 1
ATOM 4181 C C . LEU A 1 564 ? 51.096 15.510 -6.413 1.00 76.50 564 LEU A C 1
ATOM 4183 O O . LEU A 1 564 ? 52.065 15.470 -5.654 1.00 76.50 564 LEU A O 1
ATOM 4187 N N . PHE A 1 565 ? 49.903 15.969 -6.016 1.00 72.94 565 PHE A N 1
ATOM 4188 C CA . PHE A 1 565 ? 49.653 16.466 -4.655 1.00 72.94 565 PHE A CA 1
ATOM 4189 C C . PHE A 1 565 ? 49.871 15.387 -3.590 1.00 72.94 565 PHE A C 1
ATOM 4191 O O . PHE A 1 565 ? 50.519 15.639 -2.577 1.00 72.94 565 PHE A O 1
ATOM 4198 N N . GLY A 1 566 ? 49.413 14.159 -3.848 1.00 68.56 566 GLY A N 1
ATOM 4199 C CA . GLY A 1 566 ? 49.634 13.019 -2.960 1.00 68.56 566 GLY A CA 1
ATOM 4200 C C . GLY A 1 566 ? 51.109 12.653 -2.740 1.00 68.56 566 GLY A C 1
ATOM 4201 O O . GLY A 1 566 ? 51.434 11.970 -1.772 1.00 68.56 566 GLY A O 1
ATOM 4202 N N . ARG A 1 567 ? 52.009 13.102 -3.627 1.00 67.62 567 ARG A N 1
ATOM 4203 C CA . ARG A 1 567 ? 53.461 12.886 -3.531 1.00 67.62 567 ARG A CA 1
ATOM 4204 C C . ARG A 1 567 ? 54.209 14.045 -2.891 1.00 67.62 567 ARG A C 1
ATOM 4206 O O . ARG A 1 567 ? 55.159 13.781 -2.167 1.00 67.62 567 ARG A O 1
ATOM 4213 N N . GLN A 1 568 ? 53.800 15.294 -3.124 1.00 59.09 568 GLN A N 1
ATOM 4214 C CA . GLN A 1 568 ? 54.457 16.457 -2.509 1.00 59.09 568 GLN A CA 1
ATOM 4215 C C . GLN A 1 568 ? 54.368 16.433 -0.979 1.00 59.09 568 GLN A C 1
ATOM 4217 O O . GLN A 1 568 ? 55.311 16.829 -0.308 1.00 59.09 568 GLN A O 1
ATOM 4222 N N . VAL A 1 569 ? 53.286 15.886 -0.418 1.00 51.28 569 VAL A N 1
ATOM 4223 C CA . VAL A 1 569 ? 53.150 15.682 1.036 1.00 51.28 569 VAL A CA 1
ATOM 4224 C C . VAL A 1 569 ? 54.121 14.604 1.565 1.00 51.28 569 VAL A C 1
ATOM 4226 O O . VAL A 1 569 ? 54.455 14.603 2.745 1.00 51.28 569 VAL A O 1
ATOM 4229 N N . ALA A 1 570 ? 54.629 13.708 0.706 1.00 47.69 570 ALA A N 1
ATOM 4230 C CA . ALA A 1 570 ? 55.637 12.701 1.064 1.00 47.69 570 ALA A CA 1
ATOM 4231 C C . ALA A 1 570 ? 57.058 13.279 1.167 1.00 47.69 570 ALA A C 1
ATOM 4233 O O . ALA A 1 570 ? 57.880 12.779 1.932 1.00 47.69 570 ALA A O 1
ATOM 4234 N N . THR A 1 571 ? 57.353 14.313 0.380 1.00 47.00 571 THR A N 1
ATOM 4235 C CA . THR A 1 571 ? 58.623 15.044 0.374 1.00 47.00 571 THR A CA 1
ATOM 4236 C C . THR A 1 571 ? 58.422 16.338 1.151 1.00 47.00 571 THR A C 1
ATOM 4238 O O . THR A 1 571 ? 58.136 17.375 0.559 1.00 47.00 571 THR A O 1
ATOM 4241 N N . GLY A 1 572 ? 58.479 16.265 2.481 1.00 40.62 572 GLY A N 1
ATOM 4242 C CA . GLY A 1 572 ? 58.249 17.420 3.343 1.00 40.62 572 GLY A CA 1
ATOM 4243 C C . GLY A 1 572 ? 59.030 18.657 2.888 1.00 40.62 572 GLY A C 1
ATOM 4244 O O . GLY A 1 572 ? 60.257 18.639 2.812 1.00 40.62 572 GLY A O 1
ATOM 4245 N N . LEU A 1 573 ? 58.309 19.751 2.645 1.00 36.88 573 LEU A N 1
ATOM 4246 C CA . LEU A 1 573 ? 58.840 21.077 2.921 1.00 36.88 573 LEU A CA 1
ATOM 4247 C C . LEU A 1 573 ? 59.062 21.134 4.436 1.00 36.88 573 LEU A C 1
ATOM 4249 O O . LEU A 1 573 ? 58.123 21.334 5.205 1.00 36.88 573 LEU A O 1
ATOM 4253 N N . GLY A 1 574 ? 60.302 20.899 4.865 1.00 34.50 574 GLY A N 1
ATOM 4254 C CA . GLY A 1 574 ? 60.757 21.416 6.149 1.00 34.50 574 GLY A CA 1
ATOM 4255 C C . GLY A 1 574 ? 60.615 22.945 6.147 1.00 34.50 574 GLY A C 1
ATOM 4256 O O . GLY A 1 574 ? 60.700 23.555 5.075 1.00 34.50 574 GLY A O 1
ATOM 4257 N N . PRO A 1 575 ? 60.367 23.580 7.303 1.00 33.53 575 PRO A N 1
ATOM 4258 C CA . PRO A 1 575 ? 60.308 25.031 7.371 1.00 33.53 575 PRO A CA 1
ATOM 4259 C C . PRO A 1 575 ? 61.664 25.590 6.927 1.00 33.53 575 PRO A C 1
ATOM 4261 O O . PRO A 1 575 ? 62.699 25.254 7.503 1.00 33.53 575 PRO A O 1
ATOM 4264 N N . ALA A 1 576 ? 61.659 26.409 5.877 1.00 33.84 576 ALA A N 1
ATOM 4265 C CA . ALA A 1 576 ? 62.802 27.245 5.551 1.00 33.84 576 ALA A CA 1
ATOM 4266 C C . ALA A 1 576 ? 62.938 28.303 6.655 1.00 33.84 576 ALA A C 1
ATOM 4268 O O . ALA A 1 576 ? 61.989 29.049 6.913 1.00 33.84 576 ALA A O 1
ATOM 4269 N N . HIS A 1 577 ? 64.094 28.308 7.316 1.00 35.00 577 HIS A N 1
ATOM 4270 C CA . HIS A 1 577 ? 64.627 29.491 7.983 1.00 35.00 577 HIS A CA 1
ATOM 4271 C C . HIS A 1 577 ? 65.193 30.455 6.945 1.00 35.00 577 HIS A C 1
ATOM 4273 O O . HIS A 1 577 ? 65.787 29.956 5.958 1.00 35.00 577 HIS A O 1
#

InterPro domains:
  IPR019465 Conserved oligomeric Golgi complex subunit 5 [PTHR13228] (8-569)
  IPR048485 Conserved oligomeric Golgi complex subunit 5, helical domain [PF20649] (30-242)

Sequence (577 aa):
MTAPTSTLDLPKAAKLITDIKAVDAGMDFTNIDVVVEDTAFIQAAAATVQEQAKAALDEGMECMSQAKVGSALQVFFNLDQLSQAVDSLLAQHLQQLDKAARSSLDPRHLGGGPGAAVATAGLLGAAARGPTAAQPGAGASWQEKLWGGLREMADSLVHSASCVWHLQRVAAKKRDPLSHVCFLDVLVAPDQDLLCSRFWDEAVRVLAEVFAATAKPSTKAGFVRDALVAGYPKLAQLLETSFQKLLNETSVKGVMPAVTPDQLEQLLASTAPLQAAYLASCLNRMSEAVTQAFPGGPRSLSSLTDVQKCIGVLHEELKAGSSCSMLAALVAGTAGKALALLAEKAEYMAASGPDVRALSLGQPANAAQQRNIGLCSQLQEAVAVELVAPLFRAVVEKVEDGLAKMHRVDFGPEGLAAAQHGGAEGDVTLTSPHITEVVALITHFRAEFLSRFVPAPSPAVPSCGTVLAERMAARTLVFFVRHASLWPVRAQVRPLGQAGKLQMAKDMAELQMAVGASLYPLEQLHQPYRVLKAFRSLMFSQPDAVLVSPLLRELPPSIVVHHLFGRQVATGLGPAH

Foldseek 3Di:
DPPPPDPDLLLVLLLVLVVVVVVCVVDPPPPPPVVVVVVVVSVVSLVVSLVVLLVLCVVCLVVLPLVSVLSSLSSCVSNVNNQVSLVVLLVVLLVVLLVLLQCLQDLVNLVDDPLLQLVLCVLLVNPNPDPDDRDPPPNPRSLCSSVVSLLVSLVSVLSSLVSQLSSLVSQQPDADPPPRDRSQCVNAPPPGDGSLVVSLLSSLVSLLVSLVVLLDDDPSRNSSLSSCLSCVLVSLLSLVVSVVVQQVSQDDPPGDGSDDPVCSVSNVVSNVSSLVSNLVSLLVQLLVLLCQQQVLDQPDHRDLVSLQVSVVSLVVQLVSQPSDPVSNVSSVVSSVVSVVSSVVSLVSNQDDDVLCVDDDPPDDRDPNVVSNVSSVVSCQVRVVQVVCVVVLVVLLVLLLVLLLCVLVQDLDPVSVVVVVVVDDDDDLPDADPSLVVNLVSLQCCQVPPQVPDVVRQAPVDDGSLVVSLLVSLLSSLLSNLLSVLQNLVVVLPDARDPSSLVNSLVSLVSSVCSSCVRRYNLVVNPLSNLQNVLSNVLSPDDLVVNVVDPSLVSHDPSSVVSNNSSVVSVVDPDDDD